Protein AF-0000000068724858 (afdb_homodimer)

InterPro domains:
  IPR000760 Inositol monophosphatase-like [PF00459] (61-264)
  IPR000760 Inositol monophosphatase-like [PR00377] (82-98)
  IPR000760 Inositol monophosphatase-like [PR00377] (131-154)
  IPR000760 Inositol monophosphatase-like [PR00377] (180-201)
  IPR000760 Inositol monophosphatase-like [PR00377] (211-235)
  IPR020550 Inositol monophosphatase, conserved site [PS00630] (214-228)
  IPR020552 Inositol monophosphatase, lithium-sensitive [PR00378] (105-115)
  IPR020552 Inositol monophosphatase, lithium-sensitive [PR00378] (133-151)
  IPR020552 Inositol monophosphatase, lithium-sensitive [PR00378] (156-166)
  IPR020552 Inositol monophosphatase, lithium-sensitive [PR00378] (239-261)
  IPR020583 Inositol monophosphatase, metal-binding site [PS00629] (82-95)
  IPR033942 Inositol monophosphatase [cd01639] (62-249)

Nearest PDB structures (foldseek):
  2czh-assembly1_B  TM=8.921E-01  e=6.573E-41  Homo sapiens
  2ddk-assembly1_A  TM=8.696E-01  e=1.978E-40  Homo sapiens
  2ddk-assembly1_B  TM=8.593E-01  e=4.660E-40  Homo sapiens
  4as5-assembly2_D  TM=8.951E-01  e=4.293E-33  Mus musculus
  1imf-assembly1_A-2  TM=8.711E-01  e=2.475E-33  Homo sapiens

Organism: Papio anubis (NCBI:txid9555)

Radius of gyration: 23.64 Å; Cα contacts (8 Å, |Δi|>4): 1287; chains: 2; bounding box: 53×71×55 Å

Sequence (544 aa):
MHRTDVCPVPAQGPTLSEPGTVQTCAEHCPECFRSGLFFDPENAFGRCKQWPAPQGRACRRFIAEEAAASGAKCVLTHNPTWIIDPIDGTCNFVHRFPTVAVSIGFAVRQELEFGVIYHCTEERLYTGRRGGGAFCNGQRLRVSGETDLSKALVLTEIGPKRDPATLKLFLSNMERLLHAKAHGVRVIGSSTLALCHLASGAADAYYQFGLHCWDLAAATVIIREAGGIVIDTSGGPLDLMACRVVAASTREMAMLIAQALQTINYGRDDEKMHRTDVCPVPAQGPTLSEPGTVQTCAEHCPECFRSGLFFDPENAFGRCKQWPAPQGRACRRFIAEEAAASGAKCVLTHNPTWIIDPIDGTCNFVHRFPTVAVSIGFAVRQELEFGVIYHCTEERLYTGRRGGGAFCNGQRLRVSGETDLSKALVLTEIGPKRDPATLKLFLSNMERLLHAKAHGVRVIGSSTLALCHLASGAADAYYQFGLHCWDLAAATVIIREAGGIVIDTSGGPLDLMACRVVAASTREMAMLIAQALQTINYGRDDEK

Structure (mmCIF, N/CA/C/O backbone):
data_AF-0000000068724858-model_v1
#
loop_
_entity.id
_entity.type
_entity.pdbx_description
1 polymer Inositol-1-monophosphatase
#
loop_
_atom_site.group_PDB
_atom_site.id
_atom_site.type_symbol
_atom_site.label_atom_id
_atom_site.label_alt_id
_atom_site.label_comp_id
_atom_site.label_asym_id
_atom_site.label_entity_id
_atom_site.label_seq_id
_atom_site.pdbx_PDB_ins_code
_atom_site.Cartn_x
_atom_site.Cartn_y
_atom_site.Cartn_z
_atom_site.occupancy
_atom_site.B_iso_or_equiv
_atom_site.auth_seq_id
_atom_site.auth_comp_id
_atom_site.auth_asym_id
_atom_site.auth_atom_id
_atom_site.pdbx_PDB_model_num
ATOM 1 N N . MET A 1 1 ? 17.344 -4.633 28.453 1 17.33 1 MET A N 1
ATOM 2 C CA . MET A 1 1 ? 16.406 -4.859 27.344 1 17.33 1 MET A CA 1
ATOM 3 C C . MET A 1 1 ? 17.078 -4.539 26 1 17.33 1 MET A C 1
ATOM 5 O O . MET A 1 1 ? 17.266 -3.369 25.672 1 17.33 1 MET A O 1
ATOM 9 N N . HIS A 1 2 ? 18.016 -5.309 25.469 1 18.31 2 HIS A N 1
ATOM 10 C CA . HIS A 1 2 ? 19.266 -5.191 24.734 1 18.31 2 HIS A CA 1
ATOM 11 C C . HIS A 1 2 ? 19 -4.977 23.25 1 18.31 2 HIS A C 1
ATOM 13 O O . HIS A 1 2 ? 18 -5.461 22.703 1 18.31 2 HIS A O 1
ATOM 19 N N . ARG A 1 3 ? 19.484 -3.908 22.672 1 22.08 3 ARG A N 1
ATOM 20 C CA . ARG A 1 3 ? 19.562 -3.457 21.297 1 22.08 3 ARG A CA 1
ATOM 21 C C . ARG A 1 3 ? 19.938 -4.605 20.359 1 22.08 3 ARG A C 1
ATOM 23 O O . ARG A 1 3 ? 21.047 -5.133 20.422 1 22.08 3 ARG A O 1
ATOM 30 N N . THR A 1 4 ? 19.141 -5.574 20.141 1 23.06 4 THR A N 1
ATOM 31 C CA . THR A 1 4 ? 19.438 -6.707 19.281 1 23.06 4 THR A CA 1
ATOM 32 C C . THR A 1 4 ? 20.031 -6.23 17.953 1 23.06 4 THR A C 1
ATOM 34 O O . THR A 1 4 ? 19.531 -5.289 17.344 1 23.06 4 THR A O 1
ATOM 37 N N . ASP A 1 5 ? 21.297 -6.254 17.75 1 23.09 5 ASP A N 1
ATOM 38 C CA . ASP A 1 5 ? 22.266 -5.98 16.703 1 23.09 5 ASP A CA 1
ATOM 39 C C . ASP A 1 5 ? 21.75 -6.438 15.344 1 23.09 5 ASP A C 1
ATOM 41 O O . ASP A 1 5 ? 21.438 -7.617 15.156 1 23.09 5 ASP A O 1
ATOM 45 N N . VAL A 1 6 ? 20.984 -5.613 14.711 1 25.47 6 VAL A N 1
ATOM 46 C CA . VAL A 1 6 ? 20.609 -5.711 13.305 1 25.47 6 VAL A CA 1
ATOM 47 C C . VAL A 1 6 ? 21.828 -6.113 12.477 1 25.47 6 VAL A C 1
ATOM 49 O O . VAL A 1 6 ? 22.906 -5.52 12.609 1 25.47 6 VAL A O 1
ATOM 52 N N . CYS A 1 7 ? 22.047 -7.375 12.234 1 26.09 7 CYS A N 1
ATOM 53 C CA . CYS A 1 7 ? 23.109 -7.934 11.422 1 26.09 7 CYS A CA 1
ATOM 54 C C . CYS A 1 7 ? 23.375 -7.062 10.203 1 26.09 7 CYS A C 1
ATOM 56 O O . CYS A 1 7 ? 22.438 -6.551 9.578 1 26.09 7 CYS A O 1
ATOM 58 N N . PRO A 1 8 ? 24.516 -6.461 10.016 1 26.11 8 PRO A N 1
ATOM 59 C CA . PRO A 1 8 ? 24.906 -5.668 8.852 1 26.11 8 PRO A CA 1
ATOM 60 C C . PRO A 1 8 ? 24.609 -6.379 7.531 1 26.11 8 PRO A C 1
ATOM 62 O O . PRO A 1 8 ? 24.969 -7.547 7.363 1 26.11 8 PRO A O 1
ATOM 65 N N . VAL A 1 9 ? 23.578 -6.102 6.965 1 28.05 9 VAL A N 1
ATOM 66 C CA . VAL A 1 9 ? 23.359 -6.574 5.602 1 28.05 9 VAL A CA 1
ATOM 67 C C . VAL A 1 9 ? 24.578 -6.227 4.742 1 28.05 9 VAL A C 1
ATOM 69 O O . VAL A 1 9 ? 25.016 -5.074 4.715 1 28.05 9 VAL A O 1
ATOM 72 N N . PRO A 1 10 ? 25.516 -7.117 4.543 1 28.64 10 PRO A N 1
ATOM 73 C CA . PRO A 1 10 ? 26.609 -6.688 3.666 1 28.64 10 PRO A CA 1
ATOM 74 C C . PRO A 1 10 ? 26.109 -5.926 2.439 1 28.64 10 PRO A C 1
ATOM 76 O O . PRO A 1 10 ? 24.969 -6.109 2.016 1 28.64 10 PRO A O 1
ATOM 79 N N . ALA A 1 11 ? 26.875 -4.766 2.082 1 28.75 11 ALA A N 1
ATOM 80 C CA . ALA A 1 11 ? 26.625 -3.869 0.954 1 28.75 11 ALA A CA 1
ATOM 81 C C . ALA A 1 11 ? 26.281 -4.66 -0.305 1 28.75 11 ALA A C 1
ATOM 83 O O . ALA A 1 11 ? 25.812 -4.09 -1.291 1 28.75 11 ALA A O 1
ATOM 84 N N . GLN A 1 12 ? 27.188 -5.734 -0.741 1 26.89 12 GLN A N 1
ATOM 85 C CA . GLN A 1 12 ? 26.938 -6.586 -1.901 1 26.89 12 GLN A CA 1
ATOM 86 C C . GLN A 1 12 ? 25.891 -7.645 -1.594 1 26.89 12 GLN A C 1
ATOM 88 O O . GLN A 1 12 ? 25.938 -8.289 -0.543 1 26.89 12 GLN A O 1
ATOM 93 N N . GLY A 1 13 ? 24.719 -7.5 -2 1 29.94 13 GLY A N 1
ATOM 94 C CA . GLY A 1 13 ? 23.625 -8.438 -1.824 1 29.94 13 GLY A CA 1
ATOM 95 C C . GLY A 1 13 ? 24.078 -9.891 -1.906 1 29.94 13 GLY A C 1
ATOM 96 O O . GLY A 1 13 ? 24.906 -10.242 -2.744 1 29.94 13 GLY A O 1
ATOM 97 N N . PRO A 1 14 ? 24.281 -10.555 -0.819 1 28.78 14 PRO A N 1
ATOM 98 C CA . PRO A 1 14 ? 24.781 -11.93 -0.88 1 28.78 14 PRO A CA 1
ATOM 99 C C . PRO A 1 14 ? 24.141 -12.742 -2.004 1 28.78 14 PRO A C 1
ATOM 101 O O . PRO A 1 14 ? 22.938 -12.586 -2.275 1 28.78 14 PRO A O 1
ATOM 104 N N . THR A 1 15 ? 24.875 -12.883 -3.051 1 26.77 15 THR A N 1
ATOM 105 C CA . THR A 1 15 ? 24.547 -13.789 -4.145 1 26.77 15 THR A CA 1
ATOM 106 C C . THR A 1 15 ? 24.234 -15.188 -3.613 1 26.77 15 THR A C 1
ATOM 108 O O . THR A 1 15 ? 25.031 -15.773 -2.875 1 26.77 15 THR A O 1
ATOM 111 N N . LEU A 1 16 ? 23 -15.539 -3.43 1 30.53 16 LEU A N 1
ATOM 112 C CA . LEU A 1 16 ? 22.406 -16.781 -2.959 1 30.53 16 LEU A CA 1
ATOM 113 C C . LEU A 1 16 ? 22.922 -17.969 -3.773 1 30.53 16 LEU A C 1
ATOM 115 O O . LEU A 1 16 ? 22.375 -19.062 -3.691 1 30.53 16 LEU A O 1
ATOM 119 N N . SER A 1 17 ? 23.859 -17.844 -4.699 1 27.36 17 SER A N 1
ATOM 120 C CA . SER A 1 17 ? 24.219 -18.984 -5.539 1 27.36 17 SER A CA 1
ATOM 121 C C . SER A 1 17 ? 24.859 -20.094 -4.715 1 27.36 17 SER A C 1
ATOM 123 O O . SER A 1 17 ? 25.125 -21.188 -5.234 1 27.36 17 SER A O 1
ATOM 125 N N . GLU A 1 18 ? 25.75 -19.781 -3.768 1 28.47 18 GLU A N 1
ATOM 126 C CA . GLU A 1 18 ? 26.469 -20.922 -3.244 1 28.47 18 GLU A CA 1
ATOM 127 C C . GLU A 1 18 ? 25.578 -21.797 -2.379 1 28.47 18 GLU A C 1
ATOM 129 O O . GLU A 1 18 ? 24.672 -21.297 -1.706 1 28.47 18 GLU A O 1
ATOM 134 N N . PRO A 1 19 ? 25.594 -23.234 -2.438 1 33.16 19 PRO A N 1
ATOM 135 C CA . PRO A 1 19 ? 24.906 -24.141 -1.531 1 33.16 19 PRO A CA 1
ATOM 136 C C . PRO A 1 19 ? 24.641 -23.531 -0.158 1 33.16 19 PRO A C 1
ATOM 138 O O . PRO A 1 19 ? 23.75 -23.984 0.568 1 33.16 19 PRO A O 1
ATOM 141 N N . GLY A 1 20 ? 25.484 -22.641 0.283 1 30.28 20 GLY A N 1
ATOM 142 C CA . GLY A 1 20 ? 25.578 -21.953 1.562 1 30.28 20 GLY A CA 1
ATOM 143 C C . GLY A 1 20 ? 24.578 -20.812 1.697 1 30.28 20 GLY A C 1
ATOM 144 O O . GLY A 1 20 ? 24.531 -20.141 2.727 1 30.28 20 GLY A O 1
ATOM 145 N N . THR A 1 21 ? 24.062 -20.406 0.639 1 31.81 21 THR A N 1
ATOM 146 C CA . THR A 1 21 ? 23.281 -19.188 0.776 1 31.81 21 THR A CA 1
ATOM 147 C C . THR A 1 21 ? 22.016 -19.453 1.597 1 31.81 21 THR A C 1
ATOM 149 O O . THR A 1 21 ? 21.641 -18.641 2.439 1 31.81 21 THR A O 1
ATOM 152 N N . VAL A 1 22 ? 21.25 -20.516 1.378 1 34.41 22 VAL A N 1
ATOM 153 C CA . VAL A 1 22 ? 20.266 -20.906 2.393 1 34.41 22 VAL A CA 1
ATOM 154 C C . VAL A 1 22 ? 20.969 -21.125 3.73 1 34.41 22 VAL A C 1
ATOM 156 O O . VAL A 1 22 ? 20.453 -20.766 4.781 1 34.41 22 VAL A O 1
ATOM 159 N N . GLN A 1 23 ? 22.188 -21.625 3.766 1 33.81 23 GLN A N 1
ATOM 160 C CA . GLN A 1 23 ? 23.094 -21.641 4.914 1 33.81 23 GLN A CA 1
ATOM 161 C C . GLN A 1 23 ? 23.531 -20.234 5.285 1 33.81 23 GLN A C 1
ATOM 163 O O . GLN A 1 23 ? 23.609 -19.891 6.469 1 33.81 23 GLN A O 1
ATOM 168 N N . THR A 1 24 ? 23.844 -19.344 4.344 1 34.91 24 THR A N 1
ATOM 169 C CA . THR A 1 24 ? 24.219 -17.953 4.625 1 34.91 24 THR A CA 1
ATOM 170 C C . THR A 1 24 ? 23 -17.125 5.016 1 34.91 24 THR A C 1
ATOM 172 O O . THR A 1 24 ? 23.094 -16.219 5.844 1 34.91 24 THR A O 1
ATOM 175 N N . CYS A 1 25 ? 21.828 -17.156 4.383 1 34.88 25 CYS A N 1
ATOM 176 C CA . CYS A 1 25 ? 20.672 -16.531 5.016 1 34.88 25 CYS A CA 1
ATOM 177 C C . CYS A 1 25 ? 20.453 -17.094 6.414 1 34.88 25 CYS A C 1
ATOM 179 O O . CYS A 1 25 ? 20.141 -16.359 7.344 1 34.88 25 CYS A O 1
ATOM 181 N N . ALA A 1 26 ? 20.578 -18.344 6.707 1 37.78 26 ALA A N 1
ATOM 182 C CA . ALA A 1 26 ? 20.656 -18.969 8.031 1 37.78 26 ALA A CA 1
ATOM 183 C C . ALA A 1 26 ? 21.844 -18.438 8.812 1 37.78 26 ALA A C 1
ATOM 185 O O . ALA A 1 26 ? 21.766 -18.234 10.031 1 37.78 26 ALA A O 1
ATOM 186 N N . GLU A 1 27 ? 22.953 -18.219 8.273 1 36.88 27 GLU A N 1
ATOM 187 C CA . GLU A 1 27 ? 24.125 -17.625 8.922 1 36.88 27 GLU A CA 1
ATOM 188 C C . GLU A 1 27 ? 24 -16.109 9.023 1 36.88 27 GLU A C 1
ATOM 190 O O . GLU A 1 27 ? 24.453 -15.508 10 1 36.88 27 GLU A O 1
ATOM 195 N N . HIS A 1 28 ? 23.594 -15.352 8.07 1 35.19 28 HIS A N 1
ATOM 196 C CA . HIS A 1 28 ? 23.578 -13.891 8.164 1 35.19 28 HIS A CA 1
ATOM 197 C C . HIS A 1 28 ? 22.328 -13.406 8.891 1 35.19 28 HIS A C 1
ATOM 199 O O . HIS A 1 28 ? 22.328 -12.305 9.445 1 35.19 28 HIS A O 1
ATOM 205 N N . CYS A 1 29 ? 21.156 -13.953 8.656 1 30.66 29 CYS A N 1
ATOM 206 C CA . CYS A 1 29 ? 20.094 -13.578 9.578 1 30.66 29 CYS A CA 1
ATOM 207 C C . CYS A 1 29 ? 19.781 -14.711 10.539 1 30.66 29 CYS A C 1
ATOM 209 O O . CYS A 1 29 ? 18.719 -15.344 10.445 1 30.66 29 CYS A O 1
ATOM 211 N N . PRO A 1 30 ? 20.781 -15.164 11.18 1 35.19 30 PRO A N 1
ATOM 212 C CA . PRO A 1 30 ? 20.578 -16.25 12.148 1 35.19 30 PRO A CA 1
ATOM 213 C C . PRO A 1 30 ? 19.406 -16 13.086 1 35.19 30 PRO A C 1
ATOM 215 O O . PRO A 1 30 ? 18.703 -16.938 13.469 1 35.19 30 PRO A O 1
ATOM 218 N N . GLU A 1 31 ? 19.344 -14.789 13.484 1 35.25 31 GLU A N 1
ATOM 219 C CA . GLU A 1 31 ? 18.312 -14.438 14.453 1 35.25 31 GLU A CA 1
ATOM 220 C C . GLU A 1 31 ? 16.922 -14.539 13.836 1 35.25 31 GLU A C 1
ATOM 222 O O . GLU A 1 31 ? 15.938 -14.797 14.539 1 35.25 31 GLU A O 1
ATOM 227 N N . CYS A 1 32 ? 16.766 -14.102 12.602 1 32.38 32 CYS A N 1
ATOM 228 C CA . CYS A 1 32 ? 15.445 -14.312 12.008 1 32.38 32 CYS A CA 1
ATOM 229 C C . CYS A 1 32 ? 15.125 -15.797 11.914 1 32.38 32 CYS A C 1
ATOM 231 O O . CYS A 1 32 ? 13.977 -16.203 12.117 1 32.38 32 CYS A O 1
ATOM 233 N N . PHE A 1 33 ? 16.094 -16.609 11.492 1 33.5 33 PHE A N 1
ATOM 234 C CA . PHE A 1 33 ? 15.953 -18.062 11.484 1 33.5 33 PHE A CA 1
ATOM 235 C C . PHE A 1 33 ? 16.016 -18.625 12.898 1 33.5 33 PHE A C 1
ATOM 237 O O . PHE A 1 33 ? 15.383 -19.641 13.203 1 33.5 33 PHE A O 1
ATOM 244 N N . ARG A 1 34 ? 16.859 -18.203 13.742 1 30.28 34 ARG A N 1
ATOM 245 C CA . ARG A 1 34 ? 16.938 -18.672 15.125 1 30.28 34 ARG A CA 1
ATOM 246 C C . ARG A 1 34 ? 15.695 -18.281 15.906 1 30.28 34 ARG A C 1
ATOM 248 O O . ARG A 1 34 ? 15.383 -18.875 16.938 1 30.28 34 ARG A O 1
ATOM 255 N N . SER A 1 35 ? 15.312 -17 15.641 1 31.72 35 SER A N 1
ATOM 256 C CA . SER A 1 35 ? 14.234 -16.609 16.547 1 31.72 35 SER A CA 1
ATOM 257 C C . SER A 1 35 ? 12.953 -17.375 16.234 1 31.72 35 SER A C 1
ATOM 259 O O . SER A 1 35 ? 11.883 -17.047 16.75 1 31.72 35 SER A O 1
ATOM 261 N N . GLY A 1 36 ? 13.039 -18.734 15.812 1 30.39 36 GLY A N 1
ATOM 262 C CA . GLY A 1 36 ? 11.945 -19.656 15.555 1 30.39 36 GLY A CA 1
ATOM 263 C C . GLY A 1 36 ? 11.094 -19.266 14.367 1 30.39 36 GLY A C 1
ATOM 264 O O . GLY A 1 36 ? 10.086 -19.906 14.07 1 30.39 36 GLY A O 1
ATOM 265 N N . LEU A 1 37 ? 11.266 -18.125 13.969 1 30.83 37 LEU A N 1
ATOM 266 C CA . LEU A 1 37 ? 10.352 -17.641 12.938 1 30.83 37 LEU A CA 1
ATOM 267 C C . LEU A 1 37 ? 10.734 -18.203 11.57 1 30.83 37 LEU A C 1
ATOM 269 O O . LEU A 1 37 ? 9.875 -18.375 10.703 1 30.83 37 LEU A O 1
ATOM 273 N N . PHE A 1 38 ? 12.023 -17.969 11.047 1 31.42 38 PHE A N 1
ATOM 274 C CA . PHE A 1 38 ? 12.328 -18.531 9.742 1 31.42 38 PHE A CA 1
ATOM 275 C C . PHE A 1 38 ? 12.492 -20.047 9.82 1 31.42 38 PHE A C 1
ATOM 277 O O . PHE A 1 38 ? 13.102 -20.562 10.766 1 31.42 38 PHE A O 1
ATOM 284 N N . PHE A 1 39 ? 11.609 -20.844 9.148 1 29.52 39 PHE A N 1
ATOM 285 C CA . PHE A 1 39 ? 11.57 -22.297 8.977 1 29.52 39 PHE A CA 1
ATOM 286 C C . PHE A 1 39 ? 12.945 -22.828 8.602 1 29.52 39 PHE A C 1
ATOM 288 O O . PHE A 1 39 ? 13.594 -22.312 7.691 1 29.52 39 PHE A O 1
ATOM 295 N N . ASP A 1 40 ? 13.766 -23.078 9.406 1 29.2 40 ASP A N 1
ATOM 296 C CA . ASP A 1 40 ? 14.719 -24.109 8.984 1 29.2 40 ASP A CA 1
ATOM 297 C C . ASP A 1 40 ? 14.109 -25.031 7.93 1 29.2 40 ASP A C 1
ATOM 299 O O . ASP A 1 40 ? 13.086 -25.656 8.172 1 29.2 40 ASP A O 1
ATOM 303 N N . PRO A 1 41 ? 14.305 -24.797 6.637 1 29.81 41 PRO A N 1
ATOM 304 C CA . PRO A 1 41 ? 13.727 -25.828 5.785 1 29.81 41 PRO A CA 1
ATOM 305 C C . PRO A 1 41 ? 13.766 -27.219 6.43 1 29.81 41 PRO A C 1
ATOM 307 O O . PRO A 1 41 ? 12.883 -28.047 6.18 1 29.81 41 PRO A O 1
ATOM 310 N N . GLU A 1 42 ? 14.766 -27.5 7.152 1 28.64 42 GLU A N 1
ATOM 311 C CA . GLU A 1 42 ? 14.711 -28.766 7.871 1 28.64 42 GLU A CA 1
ATOM 312 C C . GLU A 1 42 ? 13.68 -28.719 8.992 1 28.64 42 GLU A C 1
ATOM 314 O O . GLU A 1 42 ? 12.953 -29.688 9.219 1 28.64 42 GLU A O 1
ATOM 319 N N . ASN A 1 43 ? 13.773 -27.594 9.812 1 30.7 43 ASN A N 1
ATOM 320 C CA . ASN A 1 43 ? 12.789 -27.594 10.891 1 30.7 43 ASN A CA 1
ATOM 321 C C . ASN A 1 43 ? 11.539 -26.812 10.508 1 30.7 43 ASN A C 1
ATOM 323 O O . ASN A 1 43 ? 10.578 -26.75 11.281 1 30.7 43 ASN A O 1
ATOM 327 N N . ALA A 1 44 ? 11.562 -25.672 9.844 1 31.14 44 ALA A N 1
ATOM 328 C CA . ALA A 1 44 ? 10.266 -25.25 9.312 1 31.14 44 ALA A CA 1
ATOM 329 C C . ALA A 1 44 ? 9.438 -26.469 8.883 1 31.14 44 ALA A C 1
ATOM 331 O O . ALA A 1 44 ? 8.219 -26.5 9.094 1 31.14 44 ALA A O 1
ATOM 332 N N . PHE A 1 45 ? 10.117 -27.328 8.266 1 29.84 45 PHE A N 1
ATOM 333 C CA . PHE A 1 45 ? 9.586 -28.688 8.141 1 29.84 45 PHE A CA 1
ATOM 334 C C . PHE A 1 45 ? 9.484 -29.359 9.508 1 29.84 45 PHE A C 1
ATOM 336 O O . PHE A 1 45 ? 8.789 -30.359 9.664 1 29.84 45 PHE A O 1
ATOM 343 N N . GLY A 1 46 ? 10.273 -28.859 10.398 1 29.17 46 GLY A N 1
ATOM 344 C CA . GLY A 1 46 ? 10.094 -29.562 11.664 1 29.17 46 GLY A CA 1
ATOM 345 C C . GLY A 1 46 ? 8.75 -29.281 12.312 1 29.17 46 GLY A C 1
ATOM 346 O O . GLY A 1 46 ? 8.164 -30.156 12.945 1 29.17 46 GLY A O 1
ATOM 347 N N . ARG A 1 47 ? 8.523 -27.875 12.516 1 29.38 47 ARG A N 1
ATOM 348 C CA . ARG A 1 47 ? 7.168 -27.891 13.07 1 29.38 47 ARG A CA 1
ATOM 349 C C . ARG A 1 47 ? 6.156 -28.359 12.023 1 29.38 47 ARG A C 1
ATOM 351 O O . ARG A 1 47 ? 4.965 -28.469 12.32 1 29.38 47 ARG A O 1
ATOM 358 N N . CYS A 1 48 ? 6.438 -28.078 10.773 1 28.12 48 CYS A N 1
ATOM 359 C CA . CYS A 1 48 ? 5.688 -28.953 9.883 1 28.12 48 CYS A CA 1
ATOM 360 C C . CYS A 1 48 ? 6.031 -30.406 10.148 1 28.12 48 CYS A C 1
ATOM 362 O O . CYS A 1 48 ? 6.883 -30.984 9.461 1 28.12 48 CYS A O 1
ATOM 364 N N . LYS A 1 49 ? 6.496 -30.766 11.266 1 30.83 49 LYS A N 1
ATOM 365 C CA . LYS A 1 49 ? 6.672 -32.156 11.664 1 30.83 49 LYS A CA 1
ATOM 366 C C . LYS A 1 49 ? 5.68 -33.062 10.945 1 30.83 49 LYS A C 1
ATOM 368 O O . LYS A 1 49 ? 5.918 -34.25 10.812 1 30.83 49 LYS A O 1
ATOM 373 N N . GLN A 1 50 ? 4.492 -32.625 11 1 29.11 50 GLN A N 1
ATOM 374 C CA . GLN A 1 50 ? 3.621 -33.625 10.391 1 29.11 50 GLN A CA 1
ATOM 375 C C . GLN A 1 50 ? 3.889 -33.75 8.891 1 29.11 50 GLN A C 1
ATOM 377 O O . GLN A 1 50 ? 3.227 -34.531 8.203 1 29.11 50 GLN A O 1
ATOM 382 N N . TRP A 1 51 ? 4.484 -32.625 8.383 1 29.17 51 TRP A N 1
ATOM 383 C CA . TRP A 1 51 ? 4.668 -32.938 6.969 1 29.17 51 TRP A CA 1
ATOM 384 C C . TRP A 1 51 ? 5.938 -33.75 6.754 1 29.17 51 TRP A C 1
ATOM 386 O O . TRP A 1 51 ? 6.945 -33.562 7.434 1 29.17 51 TRP A O 1
ATOM 396 N N . PRO A 1 52 ? 5.91 -34.875 6.223 1 29.45 52 PRO A N 1
ATOM 397 C CA . PRO A 1 52 ? 7.008 -35.844 6.012 1 29.45 52 PRO A CA 1
ATOM 398 C C . PRO A 1 52 ? 8.258 -35.156 5.445 1 29.45 52 PRO A C 1
ATOM 400 O O . PRO A 1 52 ? 8.156 -34.281 4.578 1 29.45 52 PRO A O 1
ATOM 403 N N . ALA A 1 53 ? 9.203 -34.781 6.199 1 31.47 53 ALA A N 1
ATOM 404 C CA . ALA A 1 53 ? 10.547 -34.5 5.707 1 31.47 53 ALA A CA 1
ATOM 405 C C . ALA A 1 53 ? 10.789 -35.188 4.363 1 31.47 53 ALA A C 1
ATOM 407 O O . ALA A 1 53 ? 10.383 -36.344 4.156 1 31.47 53 ALA A O 1
ATOM 408 N N . PRO A 1 54 ? 10.945 -34.375 3.186 1 32.88 54 PRO A N 1
ATOM 409 C CA . PRO A 1 54 ? 11.266 -35.188 1.998 1 32.88 54 PRO A CA 1
ATOM 410 C C . PRO A 1 54 ? 12.32 -36.25 2.277 1 32.88 54 PRO A C 1
ATOM 412 O O . PRO A 1 54 ? 13.453 -35.938 2.637 1 32.88 54 PRO A O 1
ATOM 415 N N . GLN A 1 55 ? 12.086 -37.188 2.959 1 29.84 55 GLN A N 1
ATOM 416 C CA . GLN A 1 55 ? 13.094 -38.219 3.055 1 29.84 55 GLN A CA 1
ATOM 417 C C . GLN A 1 55 ? 13.797 -38.438 1.718 1 29.84 55 GLN A C 1
ATOM 419 O O . GLN A 1 55 ? 14.953 -38.875 1.679 1 29.84 55 GLN A O 1
ATOM 424 N N . GLY A 1 56 ? 13.055 -38.844 0.555 1 29.98 56 GLY A N 1
ATOM 425 C CA . GLY A 1 56 ? 13.641 -39.5 -0.608 1 29.98 56 GLY A CA 1
ATOM 426 C C . GLY A 1 56 ? 14.297 -38.5 -1.566 1 29.98 56 GLY A C 1
ATOM 427 O O . GLY A 1 56 ? 14.078 -37.312 -1.466 1 29.98 56 GLY A O 1
ATOM 428 N N . ARG A 1 57 ? 15.352 -38.875 -2.475 1 31.98 57 ARG A N 1
ATOM 429 C CA . ARG A 1 57 ? 16.078 -38.281 -3.58 1 31.98 57 ARG A CA 1
ATOM 430 C C . ARG A 1 57 ? 15.188 -37.344 -4.395 1 31.98 57 ARG A C 1
ATOM 432 O O . ARG A 1 57 ? 15.672 -36.594 -5.227 1 31.98 57 ARG A O 1
ATOM 439 N N . ALA A 1 58 ? 13.914 -37.531 -4.43 1 33.66 58 ALA A N 1
ATOM 440 C CA . ALA A 1 58 ? 12.992 -36.938 -5.387 1 33.66 58 ALA A CA 1
ATOM 441 C C . ALA A 1 58 ? 12.633 -35.5 -4.988 1 33.66 58 ALA A C 1
ATOM 443 O O . ALA A 1 58 ? 12.07 -34.75 -5.781 1 33.66 58 ALA A O 1
ATOM 444 N N . CYS A 1 59 ? 12.625 -35.219 -3.779 1 37.25 59 CYS A N 1
ATOM 445 C CA . CYS A 1 59 ? 12.086 -33.906 -3.361 1 37.25 59 CYS A CA 1
ATOM 446 C C . CYS A 1 59 ? 13.016 -32.781 -3.779 1 37.25 59 CYS A C 1
ATOM 448 O O . CYS A 1 59 ? 12.914 -31.672 -3.254 1 37.25 59 CYS A O 1
ATOM 450 N N . ARG A 1 60 ? 13.984 -33.062 -4.617 1 43.03 60 ARG A N 1
ATOM 451 C CA . ARG A 1 60 ? 15.188 -32.25 -4.727 1 43.03 60 ARG A CA 1
ATOM 452 C C . ARG A 1 60 ? 14.977 -31.094 -5.672 1 43.03 60 ARG A C 1
ATOM 454 O O . ARG A 1 60 ? 15.914 -30.359 -5.984 1 43.03 60 ARG A O 1
ATOM 461 N N . ARG A 1 61 ? 13.695 -30.984 -6.184 1 47.47 61 ARG A N 1
ATOM 462 C CA . ARG A 1 61 ? 13.844 -29.891 -7.125 1 47.47 61 ARG A CA 1
ATOM 463 C C . ARG A 1 61 ? 13.305 -28.578 -6.531 1 47.47 61 ARG A C 1
ATOM 465 O O . ARG A 1 61 ? 12.344 -28.594 -5.762 1 47.47 61 ARG A O 1
ATOM 472 N N . PHE A 1 62 ? 14.172 -27.625 -6.508 1 55.06 62 PHE A N 1
ATOM 473 C CA . PHE A 1 62 ? 13.852 -26.328 -5.938 1 55.06 62 PHE A CA 1
ATOM 474 C C . PHE A 1 62 ? 13.883 -25.25 -7.012 1 55.06 62 PHE A C 1
ATOM 476 O O . PHE A 1 62 ? 14.703 -25.297 -7.926 1 55.06 62 PHE A O 1
ATOM 483 N N . ILE A 1 63 ? 12.727 -24.719 -7.203 1 57.78 63 ILE A N 1
ATOM 484 C CA . ILE A 1 63 ? 12.734 -23.438 -7.906 1 57.78 63 ILE A CA 1
ATOM 485 C C . ILE A 1 63 ? 12.742 -22.281 -6.898 1 57.78 63 ILE A C 1
ATOM 487 O O . ILE A 1 63 ? 11.898 -22.234 -5.996 1 57.78 63 ILE A O 1
ATOM 491 N N . ALA A 1 64 ? 13.773 -21.578 -6.898 1 53.25 64 ALA A N 1
ATOM 492 C CA . ALA A 1 64 ? 13.898 -20.453 -5.984 1 53.25 64 ALA A CA 1
ATOM 493 C C . ALA A 1 64 ? 14.445 -19.219 -6.707 1 53.25 64 ALA A C 1
ATOM 495 O O . ALA A 1 64 ? 15.148 -19.344 -7.707 1 53.25 64 ALA A O 1
ATOM 496 N N . GLU A 1 65 ? 13.867 -18 -6.328 1 56.03 65 GLU A N 1
ATOM 497 C CA . GLU A 1 65 ? 14.328 -16.719 -6.875 1 56.03 65 GLU A CA 1
ATOM 498 C C . GLU A 1 65 ? 15.852 -16.703 -7.02 1 56.03 65 GLU A C 1
ATOM 500 O O . GLU A 1 65 ? 16.375 -16.391 -8.086 1 56.03 65 GLU A O 1
ATOM 505 N N . GLU A 1 66 ? 16.469 -17.109 -6.055 1 44.94 66 GLU A N 1
ATOM 506 C CA . GLU A 1 66 ? 17.922 -17.031 -6.047 1 44.94 66 GLU A CA 1
ATOM 507 C C . GLU A 1 66 ? 18.531 -18 -7.043 1 44.94 66 GLU A C 1
ATOM 509 O O . GLU A 1 66 ? 19.562 -17.703 -7.66 1 44.94 66 GLU A O 1
ATOM 514 N N . ALA A 1 67 ? 17.844 -19.188 -7.125 1 45.38 67 ALA A N 1
ATOM 515 C CA . ALA A 1 67 ? 18.328 -20.156 -8.109 1 45.38 67 ALA A CA 1
ATOM 516 C C . ALA A 1 67 ? 18.141 -19.641 -9.531 1 45.38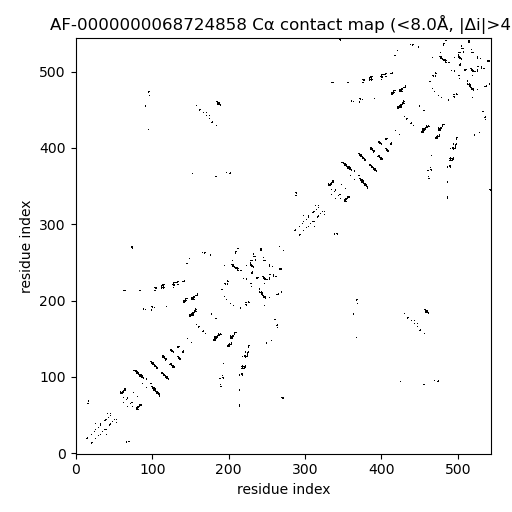 67 ALA A C 1
ATOM 518 O O . ALA A 1 67 ?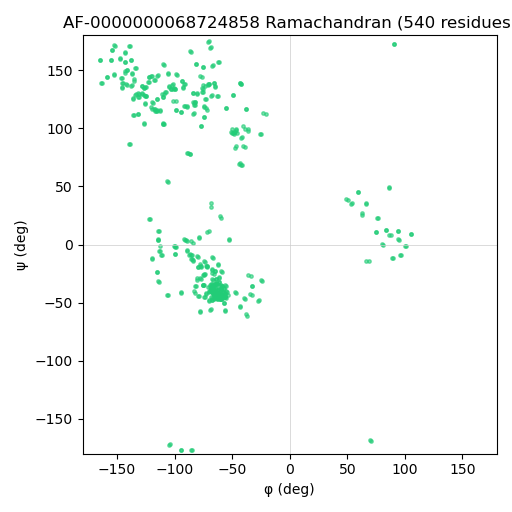 19.016 -19.797 -10.375 1 45.38 67 ALA A O 1
ATOM 519 N N . ALA A 1 68 ? 17.109 -19 -9.703 1 57.88 68 ALA A N 1
ATOM 520 C CA . ALA A 1 68 ? 16.828 -18.438 -11.016 1 57.88 68 ALA A CA 1
ATOM 521 C C . ALA A 1 68 ? 17.812 -17.344 -11.375 1 57.88 68 ALA A C 1
ATOM 523 O O . ALA A 1 68 ? 18.266 -17.234 -12.523 1 57.88 68 ALA A O 1
ATOM 524 N N . ALA A 1 69 ? 18.188 -16.594 -10.383 1 58.16 69 ALA A N 1
ATOM 525 C CA . ALA A 1 69 ? 19.156 -15.508 -10.602 1 58.16 69 ALA A CA 1
ATOM 526 C C . ALA A 1 69 ? 20.516 -16.062 -10.992 1 58.16 69 ALA A C 1
ATOM 528 O O . ALA A 1 69 ? 21.281 -15.406 -11.711 1 58.16 69 ALA A O 1
ATOM 529 N N . SER A 1 70 ? 20.781 -17.344 -10.555 1 53.72 70 SER A N 1
ATOM 530 C CA . SER A 1 70 ? 22.062 -17.969 -10.875 1 53.72 70 SER A CA 1
ATOM 531 C C . SER A 1 70 ? 22 -18.75 -12.188 1 53.72 70 SER A C 1
ATOM 533 O O . SER A 1 70 ? 22.953 -19.438 -12.562 1 53.72 70 SER A O 1
ATOM 535 N N . GLY A 1 71 ? 20.797 -18.641 -12.852 1 58.66 71 GLY A N 1
ATOM 536 C CA . GLY A 1 71 ? 20.703 -19.203 -14.188 1 58.66 71 GLY A CA 1
ATOM 537 C C . GLY A 1 71 ? 20.016 -20.547 -14.219 1 58.66 71 GLY A C 1
ATOM 538 O O . GLY A 1 71 ? 19.922 -21.188 -15.266 1 58.66 71 GLY A O 1
ATOM 539 N N . ALA A 1 72 ? 19.656 -20.953 -13.023 1 58.62 72 ALA A N 1
ATOM 540 C CA . ALA A 1 72 ? 18.938 -22.234 -13.023 1 58.62 72 ALA A CA 1
ATOM 541 C C . ALA A 1 72 ? 17.594 -22.109 -13.75 1 58.62 72 ALA A C 1
ATOM 543 O O . ALA A 1 72 ? 16.922 -21.078 -13.648 1 58.62 72 ALA A O 1
ATOM 544 N N . LYS A 1 73 ? 17.453 -23.172 -14.516 1 63.47 73 LYS A N 1
ATOM 545 C CA . LYS A 1 73 ? 16.203 -23.172 -15.266 1 63.47 73 LYS A CA 1
ATOM 546 C C . LYS A 1 73 ? 15.008 -23.344 -14.328 1 63.47 73 LYS A C 1
ATOM 548 O O . LYS A 1 73 ? 15.047 -24.141 -13.398 1 63.47 73 LYS A O 1
ATOM 553 N N . CYS A 1 74 ? 14.141 -22.469 -14.492 1 73.69 74 CYS A N 1
ATOM 554 C CA . CYS A 1 74 ? 12.875 -22.547 -13.766 1 73.69 74 CYS A CA 1
ATOM 555 C C . CYS A 1 74 ? 11.852 -23.359 -14.547 1 73.69 74 CYS A C 1
ATOM 557 O O . CYS A 1 74 ? 11.062 -22.812 -15.312 1 73.69 74 CYS A O 1
ATOM 559 N N . VAL A 1 75 ? 12.008 -24.797 -14.477 1 75.19 75 VAL A N 1
ATOM 560 C CA . VAL A 1 75 ? 11.094 -25.656 -15.211 1 75.19 75 VAL A CA 1
ATOM 561 C C . VAL A 1 75 ? 10.273 -26.5 -14.242 1 75.19 75 VAL A C 1
ATOM 563 O O . VAL A 1 75 ? 10.82 -27.094 -13.305 1 75.19 75 VAL A O 1
ATOM 566 N N . LEU A 1 76 ? 9.094 -26.328 -14.461 1 79.06 76 LEU A N 1
ATOM 567 C CA . LEU A 1 76 ? 8.195 -27.172 -13.688 1 79.06 76 LEU A CA 1
ATOM 568 C C . LEU A 1 76 ? 8.031 -28.547 -14.352 1 79.06 76 LEU A C 1
ATOM 570 O O . LEU A 1 76 ? 7.52 -28.641 -15.469 1 79.06 76 LEU A O 1
ATOM 574 N N . THR A 1 77 ? 8.5 -29.547 -13.719 1 78.38 77 THR A N 1
ATOM 575 C CA . THR A 1 77 ? 8.383 -30.922 -14.219 1 78.38 77 THR A CA 1
ATOM 576 C C . THR A 1 77 ? 7.312 -31.688 -13.445 1 78.38 77 THR A C 1
ATOM 578 O O . THR A 1 77 ? 6.578 -31.094 -12.641 1 78.38 77 THR A O 1
ATOM 581 N N . HIS A 1 78 ? 7.242 -33.031 -13.727 1 83.06 78 HIS A N 1
ATOM 582 C CA . HIS A 1 78 ? 6.254 -33.875 -13.047 1 83.06 78 HIS A CA 1
ATOM 583 C C . HIS A 1 78 ? 6.723 -34.25 -11.648 1 83.06 78 HIS A C 1
ATOM 585 O O . HIS A 1 78 ? 5.938 -34.719 -10.836 1 83.06 78 HIS A O 1
ATOM 591 N N . ASN A 1 79 ? 7.906 -34 -11.32 1 78.5 79 ASN A N 1
ATOM 592 C CA . ASN A 1 79 ? 8.445 -34.312 -10.008 1 78.5 79 ASN A CA 1
ATOM 593 C C . ASN A 1 79 ? 7.992 -33.344 -8.938 1 78.5 79 ASN A C 1
ATOM 595 O O . ASN A 1 79 ? 7.73 -32.188 -9.234 1 78.5 79 ASN A O 1
ATOM 599 N N . PRO A 1 80 ? 7.789 -33.906 -7.773 1 81.56 80 PRO A N 1
ATOM 600 C CA . PRO A 1 80 ? 7.512 -32.969 -6.668 1 81.56 80 PRO A CA 1
ATOM 601 C C . PRO A 1 80 ? 8.516 -31.828 -6.594 1 81.56 80 PRO A C 1
ATOM 603 O O . PRO A 1 80 ? 9.727 -32.062 -6.652 1 81.56 80 PRO A O 1
ATOM 606 N N . THR A 1 81 ? 8.031 -30.562 -6.543 1 81.38 81 THR A N 1
ATOM 607 C CA . THR A 1 81 ? 8.883 -29.391 -6.645 1 81.38 81 THR A CA 1
ATOM 608 C C . THR A 1 81 ? 8.484 -28.344 -5.613 1 81.38 81 THR A C 1
ATOM 610 O O . THR A 1 81 ? 7.316 -27.969 -5.52 1 81.38 81 THR A O 1
ATOM 613 N N . TRP A 1 82 ? 9.477 -27.953 -4.832 1 81.81 82 TRP A N 1
ATOM 614 C CA . TRP A 1 82 ? 9.289 -26.797 -3.951 1 81.81 82 TRP A CA 1
ATOM 615 C C . TRP A 1 82 ? 9.539 -25.5 -4.695 1 81.81 82 TRP A C 1
ATOM 617 O O . TRP A 1 82 ? 10.508 -25.375 -5.457 1 81.81 82 TRP A O 1
ATOM 627 N N . ILE A 1 83 ? 8.648 -24.609 -4.582 1 87.44 83 ILE A N 1
ATOM 628 C CA . ILE A 1 83 ? 8.773 -23.297 -5.184 1 87.44 83 ILE A CA 1
ATOM 629 C C . ILE A 1 83 ? 8.828 -22.234 -4.09 1 87.44 83 ILE A C 1
ATOM 631 O O . ILE A 1 83 ? 7.824 -21.969 -3.426 1 87.44 83 ILE A O 1
ATOM 635 N N . ILE A 1 84 ? 9.969 -21.531 -3.967 1 85 84 ILE A N 1
ATOM 636 C CA . ILE A 1 84 ? 10.203 -20.766 -2.746 1 85 84 ILE A CA 1
ATOM 637 C C . ILE A 1 84 ? 10.641 -19.344 -3.1 1 85 84 ILE A C 1
ATOM 639 O O . ILE A 1 84 ? 11.469 -19.156 -3.994 1 85 84 ILE A O 1
ATOM 643 N N . ASP A 1 85 ? 10.008 -18.391 -2.52 1 85.69 85 ASP A N 1
ATOM 644 C CA . ASP A 1 85 ? 10.5 -17.031 -2.426 1 85.69 85 ASP A CA 1
ATOM 645 C C . ASP A 1 85 ? 10.898 -16.672 -0.993 1 85.69 85 ASP A C 1
ATOM 647 O O . ASP A 1 85 ? 10.031 -16.453 -0.143 1 85.69 85 ASP A O 1
ATOM 651 N N . PRO A 1 86 ? 12.141 -16.641 -0.709 1 83.5 86 PRO A N 1
ATOM 652 C CA . PRO A 1 86 ? 12.586 -16.391 0.665 1 83.5 86 PRO A CA 1
ATOM 653 C C . PRO A 1 86 ? 12.211 -14.992 1.159 1 83.5 86 PRO A C 1
ATOM 655 O O . PRO A 1 86 ? 11.961 -14.797 2.352 1 83.5 86 PRO A O 1
ATOM 658 N N . ILE A 1 87 ? 12.211 -13.984 0.236 1 86 87 ILE A N 1
ATOM 659 C CA . ILE A 1 87 ? 11.875 -12.617 0.619 1 86 87 ILE A CA 1
ATOM 660 C C . ILE A 1 87 ? 11.016 -11.977 -0.468 1 86 87 ILE A C 1
ATOM 662 O O . ILE A 1 87 ? 11.547 -11.352 -1.394 1 86 87 ILE A O 1
ATOM 666 N N . ASP A 1 88 ? 9.789 -12.18 -0.369 1 90.44 88 ASP A N 1
ATOM 667 C CA . ASP A 1 88 ? 8.891 -11.383 -1.202 1 90.44 88 ASP A CA 1
ATOM 668 C C . ASP A 1 88 ? 8.758 -9.961 -0.66 1 90.44 88 ASP A C 1
ATOM 670 O O . ASP A 1 88 ? 8.508 -9.766 0.531 1 90.44 88 ASP A O 1
ATOM 674 N N . GLY A 1 89 ? 8.914 -9 -1.513 1 91.75 89 GLY A N 1
ATOM 675 C CA . GLY A 1 89 ? 8.992 -7.613 -1.088 1 91.75 89 GLY A CA 1
ATOM 676 C C . GLY A 1 89 ? 10.391 -7.18 -0.709 1 91.75 89 GLY A C 1
ATOM 677 O O . GLY A 1 89 ? 10.609 -6.617 0.366 1 91.75 89 GLY A O 1
ATOM 678 N N . THR A 1 90 ? 11.305 -7.469 -1.542 1 88.12 90 THR A N 1
ATOM 679 C CA . THR A 1 90 ? 12.711 -7.18 -1.288 1 88.12 90 THR A CA 1
ATOM 680 C C . THR A 1 90 ? 12.93 -5.688 -1.078 1 88.12 90 THR A C 1
ATOM 682 O O . THR A 1 90 ? 13.656 -5.281 -0.171 1 88.12 90 THR A O 1
ATOM 685 N N . CYS A 1 91 ? 12.359 -4.848 -1.94 1 92.25 91 CYS A N 1
ATOM 686 C CA . CYS A 1 91 ? 12.445 -3.402 -1.757 1 92.25 91 CYS A CA 1
ATOM 687 C C . CYS A 1 91 ? 11.93 -2.994 -0.385 1 92.25 91 CYS A C 1
ATOM 689 O O . CYS A 1 91 ? 12.531 -2.16 0.291 1 92.25 91 CYS A O 1
ATOM 691 N N . ASN A 1 92 ? 10.781 -3.555 -0.009 1 94.88 92 ASN A N 1
ATOM 692 C CA . ASN A 1 92 ? 10.234 -3.299 1.319 1 94.88 92 ASN A CA 1
ATOM 693 C C . ASN A 1 92 ? 11.227 -3.678 2.416 1 94.88 92 ASN A C 1
ATOM 695 O O . ASN A 1 92 ? 11.414 -2.928 3.375 1 94.88 92 ASN A O 1
ATOM 699 N N . PHE A 1 93 ? 11.859 -4.82 2.201 1 89.5 93 PHE A N 1
ATOM 700 C CA . PHE A 1 93 ? 12.82 -5.309 3.18 1 89.5 93 PHE A CA 1
ATOM 701 C C . PHE A 1 93 ? 13.977 -4.324 3.34 1 89.5 93 PHE A C 1
ATOM 703 O O . PHE A 1 93 ? 14.359 -3.99 4.461 1 89.5 93 PHE A O 1
ATOM 710 N N . VAL A 1 94 ? 14.484 -3.836 2.289 1 88.56 94 VAL A N 1
ATOM 711 C CA . VAL A 1 94 ? 15.617 -2.916 2.281 1 88.56 94 VAL A CA 1
ATOM 712 C C . VAL A 1 94 ? 15.25 -1.636 3.027 1 88.56 94 VAL A C 1
ATOM 714 O O . VAL A 1 94 ? 16.078 -1.069 3.746 1 88.56 94 VAL A O 1
ATOM 717 N N . HIS A 1 95 ? 14 -1.21 3 1 93.31 95 HIS A N 1
ATOM 718 C CA . HIS A 1 95 ? 13.562 0.056 3.576 1 93.31 95 HIS A CA 1
ATOM 719 C C . HIS A 1 95 ? 12.906 -0.153 4.938 1 93.31 95 HIS A C 1
ATOM 721 O O . HIS A 1 95 ? 12.43 0.801 5.559 1 93.31 95 HIS A O 1
ATOM 727 N N . ARG A 1 96 ? 12.812 -1.379 5.371 1 90.56 96 ARG A N 1
ATOM 728 C CA . ARG A 1 96 ? 12.156 -1.741 6.617 1 90.56 96 ARG A CA 1
ATOM 729 C C . ARG A 1 96 ? 10.672 -1.386 6.574 1 90.56 96 ARG A C 1
ATOM 731 O O . ARG A 1 96 ? 10.094 -0.978 7.586 1 90.56 96 ARG A O 1
ATOM 738 N N . PHE A 1 97 ? 10.188 -1.354 5.332 1 95.5 97 PHE A N 1
ATOM 739 C CA . PHE A 1 97 ? 8.75 -1.243 5.137 1 95.5 97 PHE A CA 1
ATOM 740 C C . PHE A 1 97 ? 8.055 -2.557 5.473 1 95.5 97 PHE A C 1
ATOM 742 O O . PHE A 1 97 ? 8.547 -3.633 5.121 1 95.5 97 PHE A O 1
ATOM 749 N N . PRO A 1 98 ? 6.938 -2.6 6.18 1 92.81 98 PRO A N 1
ATOM 750 C CA . PRO A 1 98 ? 6.469 -3.77 6.926 1 92.81 98 PRO A CA 1
ATOM 751 C C . PRO A 1 98 ? 5.957 -4.883 6.016 1 92.81 98 PRO A C 1
ATOM 753 O O . PRO A 1 98 ? 5.875 -6.043 6.438 1 92.81 98 PRO A O 1
ATOM 756 N N . THR A 1 99 ? 5.605 -4.781 4.789 1 95.75 99 THR A N 1
ATOM 757 C CA . THR A 1 99 ? 4.977 -5.793 3.947 1 95.75 99 THR A CA 1
ATOM 758 C C . THR A 1 99 ? 6.031 -6.684 3.297 1 95.75 99 THR A C 1
ATOM 760 O O . THR A 1 99 ? 6.371 -6.5 2.125 1 95.75 99 THR A O 1
ATOM 763 N N . VAL A 1 100 ? 6.586 -7.648 4.098 1 92.56 100 VAL A N 1
ATOM 764 C CA . VAL A 1 100 ? 7.59 -8.625 3.676 1 92.56 100 VAL A CA 1
ATOM 765 C C . VAL A 1 100 ? 7.141 -10.031 4.059 1 92.56 100 VAL A C 1
ATOM 767 O O . VAL A 1 100 ? 6.578 -10.234 5.137 1 92.56 100 VAL A O 1
ATOM 770 N N . ALA A 1 101 ? 7.336 -10.945 3.086 1 92.75 101 ALA A N 1
ATOM 771 C CA . ALA A 1 101 ? 6.832 -12.289 3.373 1 92.75 101 ALA A CA 1
ATOM 772 C C . ALA A 1 101 ? 7.766 -13.359 2.818 1 92.75 101 ALA A C 1
ATOM 774 O O . ALA A 1 101 ? 8.594 -13.078 1.942 1 92.75 101 ALA A O 1
ATOM 775 N N . VAL A 1 102 ? 7.684 -14.523 3.387 1 88.56 102 VAL A N 1
ATOM 776 C CA . VAL A 1 102 ? 8.25 -15.75 2.84 1 88.56 102 VAL A CA 1
ATOM 777 C C . VAL A 1 102 ? 7.145 -16.578 2.174 1 88.56 102 VAL A C 1
ATOM 779 O O . VAL A 1 102 ? 6.043 -16.703 2.715 1 88.56 102 VAL A O 1
ATOM 782 N N . SER A 1 103 ? 7.438 -17.062 0.997 1 91.69 103 SER A N 1
ATOM 783 C CA . SER A 1 103 ? 6.445 -17.828 0.243 1 91.69 103 SER A CA 1
ATOM 784 C C . SER A 1 103 ? 6.98 -19.203 -0.137 1 91.69 103 SER A C 1
ATOM 786 O O . SER A 1 103 ? 8.055 -19.328 -0.728 1 91.69 103 SER A O 1
ATOM 788 N N . ILE A 1 104 ? 6.207 -20.234 0.189 1 88.38 104 ILE A N 1
ATOM 789 C CA . ILE A 1 104 ? 6.602 -21.609 -0.093 1 88.38 104 ILE A CA 1
ATOM 790 C C . ILE A 1 104 ? 5.445 -22.344 -0.756 1 88.38 104 ILE A C 1
ATOM 792 O O . ILE A 1 104 ? 4.414 -22.594 -0.124 1 88.38 104 ILE A O 1
ATOM 796 N N . GLY A 1 105 ? 5.648 -22.672 -1.989 1 90.19 105 GLY A N 1
ATOM 797 C CA . GLY A 1 105 ? 4.711 -23.5 -2.725 1 90.19 105 GLY A CA 1
ATOM 798 C C . GLY A 1 105 ? 5.25 -24.891 -3.012 1 90.19 105 GLY A C 1
ATOM 799 O O . GLY A 1 105 ? 6.461 -25.109 -2.984 1 90.19 105 GLY A O 1
ATOM 800 N N . PHE A 1 106 ? 4.324 -25.812 -3.184 1 87.19 106 PHE A N 1
ATOM 801 C CA . PHE A 1 106 ? 4.684 -27.188 -3.516 1 87.19 106 PHE A CA 1
ATOM 802 C C . PHE A 1 106 ? 3.818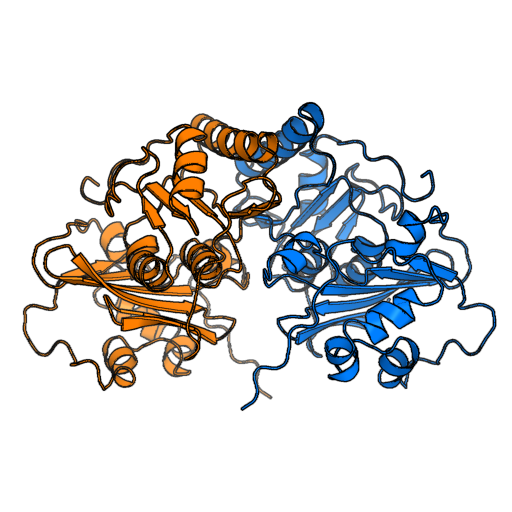 -27.719 -4.656 1 87.19 106 PHE A C 1
ATOM 804 O O . PHE A 1 106 ? 2.592 -27.578 -4.621 1 87.19 106 PHE A O 1
ATOM 811 N N . ALA A 1 107 ? 4.535 -28.25 -5.625 1 88.44 107 ALA A N 1
ATOM 812 C CA . ALA A 1 107 ? 3.828 -28.781 -6.789 1 88.44 107 ALA A CA 1
ATOM 813 C C . ALA A 1 107 ? 4.168 -30.25 -7.016 1 88.44 107 ALA A C 1
ATOM 815 O O . ALA A 1 107 ? 5.312 -30.672 -6.816 1 88.44 107 ALA A O 1
ATOM 816 N N . VAL A 1 108 ? 3.176 -31.016 -7.371 1 86.5 108 VAL A N 1
ATOM 817 C CA . VAL A 1 108 ? 3.312 -32.406 -7.816 1 86.5 108 VAL A CA 1
ATOM 818 C C . VAL A 1 108 ? 2.641 -32.562 -9.18 1 86.5 108 VAL A C 1
ATOM 820 O O . VAL A 1 108 ? 1.495 -32.156 -9.367 1 86.5 108 VAL A O 1
ATOM 823 N N . ARG A 1 109 ? 3.4 -33.125 -10.141 1 88.19 109 ARG A N 1
ATOM 824 C CA . ARG A 1 109 ? 2.904 -33.312 -11.5 1 88.19 109 ARG A CA 1
ATOM 825 C C . ARG A 1 109 ? 2.393 -31.984 -12.062 1 88.19 109 ARG A C 1
ATOM 827 O O . ARG A 1 109 ? 1.279 -31.922 -12.586 1 88.19 109 ARG A O 1
ATOM 834 N N . GLN A 1 110 ? 3.057 -30.938 -11.688 1 87 110 GLN A N 1
ATOM 835 C CA . GLN A 1 110 ? 2.828 -29.594 -12.195 1 87 110 GLN A CA 1
ATOM 836 C C . GLN A 1 110 ? 1.551 -28.984 -11.617 1 87 110 GLN A C 1
ATOM 838 O O . GLN A 1 110 ? 1.046 -27.984 -12.117 1 87 110 GLN A O 1
ATOM 843 N N . GLU A 1 111 ? 1.064 -29.703 -10.625 1 92.62 111 GLU A N 1
ATOM 844 C CA . GLU A 1 111 ? -0.114 -29.188 -9.93 1 92.62 111 GLU A CA 1
ATOM 845 C C . GLU A 1 111 ? 0.246 -28.672 -8.539 1 92.62 111 GLU A C 1
ATOM 847 O O . GLU A 1 111 ? 0.946 -29.344 -7.785 1 92.62 111 GLU A O 1
ATOM 852 N N . LEU A 1 112 ? -0.234 -27.5 -8.289 1 94.88 112 LEU A N 1
ATOM 853 C CA . LEU A 1 112 ? 0.039 -26.922 -6.984 1 94.88 112 LEU A CA 1
ATOM 854 C C . LEU A 1 112 ? -0.775 -27.609 -5.898 1 94.88 112 LEU A C 1
ATOM 856 O O . LEU A 1 112 ? -2.006 -27.656 -5.973 1 94.88 112 LEU A O 1
ATOM 860 N N . GLU A 1 113 ? -0.068 -28.109 -4.863 1 91.94 113 GLU A N 1
ATOM 861 C CA . GLU A 1 113 ? -0.711 -28.922 -3.838 1 91.94 113 GLU A CA 1
ATOM 862 C C . GLU A 1 113 ? -0.881 -28.141 -2.539 1 91.94 113 GLU A C 1
ATOM 864 O O . GLU A 1 113 ? -1.909 -28.25 -1.869 1 91.94 113 GLU A O 1
ATOM 869 N N . PHE A 1 114 ? 0.06 -27.453 -2.135 1 91 114 PHE A N 1
ATOM 870 C CA . PHE A 1 114 ? -0.118 -26.641 -0.939 1 91 114 PHE A CA 1
ATOM 871 C C . PHE A 1 114 ? 0.708 -25.359 -1.025 1 91 114 PHE A C 1
ATOM 873 O O . PHE A 1 114 ? 1.6 -25.25 -1.869 1 91 114 PHE A O 1
ATOM 880 N N . GLY A 1 115 ? 0.337 -24.406 -0.236 1 94.19 115 GLY A N 1
ATOM 881 C CA . GLY A 1 115 ? 0.988 -23.109 -0.134 1 94.19 115 GLY A CA 1
ATOM 882 C C . GLY A 1 115 ? 1.043 -22.578 1.286 1 94.19 115 GLY A C 1
ATOM 883 O O . GLY A 1 115 ? 0.093 -22.734 2.055 1 94.19 115 GLY A O 1
ATOM 884 N N . VAL A 1 116 ? 2.26 -22 1.588 1 92.75 116 VAL A N 1
ATOM 885 C CA . VAL A 1 116 ? 2.479 -21.359 2.881 1 92.75 116 VAL A CA 1
ATOM 886 C C . VAL A 1 116 ? 3.115 -19.984 2.676 1 92.75 116 VAL A C 1
ATOM 888 O O . VAL A 1 116 ? 4.102 -19.859 1.949 1 92.75 116 VAL A O 1
ATOM 891 N N . ILE A 1 117 ? 2.486 -19.031 3.248 1 95.31 117 ILE A N 1
ATOM 892 C CA . ILE A 1 117 ? 3.031 -17.672 3.211 1 95.31 117 ILE A CA 1
ATOM 893 C C . ILE A 1 117 ? 3.096 -17.109 4.625 1 95.31 117 ILE A C 1
ATOM 895 O O . ILE A 1 117 ? 2.121 -17.188 5.379 1 95.31 117 ILE A O 1
ATOM 899 N N . TYR A 1 118 ? 4.219 -16.594 4.957 1 91.31 118 TYR A N 1
ATOM 900 C CA . TYR A 1 118 ? 4.418 -16.016 6.285 1 91.31 118 TYR A CA 1
ATOM 901 C C . TYR A 1 118 ? 4.73 -14.531 6.191 1 91.31 118 TYR A C 1
ATOM 903 O O . TYR A 1 118 ? 5.715 -14.133 5.562 1 91.31 118 TYR A O 1
ATOM 911 N N . HIS A 1 119 ? 3.855 -13.734 6.738 1 93.31 119 HIS A N 1
ATOM 912 C CA . HIS A 1 119 ? 4.105 -12.305 6.891 1 93.31 119 HIS A CA 1
ATOM 913 C C . HIS A 1 119 ? 5.102 -12.039 8.016 1 93.31 119 HIS A C 1
ATOM 915 O O . HIS A 1 119 ? 4.746 -12.109 9.188 1 93.31 119 HIS A O 1
ATOM 921 N N . CYS A 1 120 ? 6.246 -11.641 7.75 1 84.25 120 CYS A N 1
ATOM 922 C CA . CYS A 1 120 ? 7.371 -11.609 8.68 1 84.25 120 CYS A CA 1
ATOM 923 C C . CYS A 1 120 ? 7.145 -10.57 9.773 1 84.25 120 CYS A C 1
ATOM 925 O O . CYS A 1 120 ? 7.426 -10.828 10.945 1 84.25 120 CYS A O 1
ATOM 927 N N . THR A 1 121 ? 6.602 -9.422 9.445 1 84.12 121 THR A N 1
ATOM 928 C CA . THR A 1 121 ? 6.473 -8.32 10.398 1 84.12 121 THR A CA 1
ATOM 929 C C . THR A 1 121 ? 5.242 -8.516 11.281 1 84.12 121 THR A C 1
ATOM 931 O O . THR A 1 121 ? 5.277 -8.219 12.477 1 84.12 121 THR A O 1
ATOM 934 N N . GLU A 1 122 ? 4.191 -9.07 10.695 1 87.25 122 GLU A N 1
ATOM 935 C CA . GLU A 1 122 ? 2.939 -9.18 11.438 1 87.25 122 GLU A CA 1
ATOM 936 C C . GLU A 1 122 ? 2.762 -10.578 12.016 1 87.25 122 GLU A C 1
ATOM 938 O O . GLU A 1 122 ? 1.812 -10.836 12.758 1 87.25 122 GLU A O 1
ATOM 943 N N . GLU A 1 123 ? 3.613 -11.445 11.641 1 83.81 123 GLU A N 1
ATOM 944 C CA . GLU A 1 123 ? 3.621 -12.812 12.148 1 83.81 123 GLU A CA 1
ATOM 945 C C . GLU A 1 123 ? 2.305 -13.523 11.844 1 83.81 123 GLU A C 1
ATOM 947 O O . GLU A 1 123 ? 1.705 -14.133 12.727 1 83.81 123 GLU A O 1
ATOM 952 N N . ARG A 1 124 ? 1.863 -13.406 10.734 1 90.81 124 ARG A N 1
ATOM 953 C CA . ARG A 1 124 ? 0.685 -14.109 10.242 1 90.81 124 ARG A CA 1
ATOM 954 C C . ARG A 1 124 ? 1.077 -15.25 9.305 1 90.81 124 ARG A C 1
ATOM 956 O O . ARG A 1 124 ? 1.992 -15.102 8.492 1 90.81 124 ARG A O 1
ATOM 963 N N . LEU A 1 125 ? 0.443 -16.328 9.516 1 91.94 125 LEU A N 1
ATOM 964 C CA . LEU A 1 125 ? 0.721 -17.516 8.719 1 91.94 125 LEU A CA 1
ATOM 965 C C . LEU A 1 125 ? -0.476 -17.875 7.844 1 91.94 125 LEU A C 1
ATOM 967 O O . LEU A 1 125 ? -1.539 -18.234 8.359 1 91.94 125 LEU A O 1
ATOM 971 N N . TYR A 1 126 ? -0.29 -17.797 6.57 1 96.62 126 TYR A N 1
ATOM 972 C CA . TYR A 1 126 ? -1.298 -18.219 5.598 1 96.62 126 TYR A CA 1
ATOM 973 C C . TYR A 1 126 ? -0.988 -19.609 5.051 1 96.62 126 TYR A C 1
ATOM 975 O O . TYR A 1 126 ? 0.155 -19.891 4.691 1 96.62 126 TYR A O 1
ATOM 983 N N . THR A 1 127 ? -1.99 -20.422 5.008 1 96.31 127 THR A N 1
ATOM 984 C CA . THR A 1 127 ? -1.804 -21.781 4.484 1 96.31 127 THR A CA 1
ATOM 985 C C . THR A 1 127 ? -2.965 -22.172 3.578 1 96.31 127 THR A C 1
ATOM 987 O O . THR A 1 127 ? -4.086 -21.688 3.746 1 96.31 127 THR A O 1
ATOM 990 N N . GLY A 1 128 ? -2.652 -22.922 2.637 1 96.19 128 GLY A N 1
ATOM 991 C CA . GLY A 1 128 ? -3.639 -23.547 1.766 1 96.19 128 GLY A CA 1
ATOM 992 C C . GLY A 1 128 ? -3.234 -24.922 1.301 1 96.19 128 GLY A C 1
ATOM 993 O O . GLY A 1 128 ? -2.053 -25.188 1.062 1 96.19 128 GLY A O 1
ATOM 994 N N . ARG A 1 129 ? -4.223 -25.766 1.202 1 95.81 129 ARG A N 1
ATOM 995 C CA . ARG A 1 129 ? -4.035 -27.109 0.679 1 95.81 129 ARG A CA 1
ATOM 996 C C . ARG A 1 129 ? -5.168 -27.5 -0.269 1 95.81 129 ARG A C 1
ATOM 998 O O . ARG A 1 129 ? -6.34 -27.25 0.02 1 95.81 129 ARG A O 1
ATOM 1005 N N . ARG A 1 130 ? -4.727 -28.109 -1.363 1 96.44 130 ARG A N 1
ATOM 1006 C CA . ARG A 1 130 ? -5.734 -28.531 -2.334 1 96.44 130 ARG A CA 1
ATOM 1007 C C . ARG A 1 130 ? -6.793 -29.422 -1.68 1 96.44 130 ARG A C 1
ATOM 1009 O O . ARG A 1 130 ? -6.473 -30.469 -1.128 1 96.44 130 ARG A O 1
ATOM 1016 N N . GLY A 1 131 ? -8.008 -28.922 -1.712 1 96.88 131 GLY A N 1
ATOM 1017 C CA . GLY A 1 131 ? -9.109 -29.656 -1.132 1 96.88 131 GLY A CA 1
ATOM 1018 C C . GLY A 1 131 ? -9.203 -29.516 0.375 1 96.88 131 GLY A C 1
ATOM 1019 O O . GLY A 1 131 ? -10.109 -30.062 1.004 1 96.88 131 GLY A O 1
ATOM 1020 N N . GLY A 1 132 ? -8.336 -28.781 0.994 1 96.69 132 GLY A N 1
ATOM 1021 C CA . GLY A 1 132 ? -8.273 -28.688 2.445 1 96.69 132 GLY A CA 1
ATOM 1022 C C . GLY A 1 132 ? -8.641 -27.312 2.977 1 96.69 132 GLY A C 1
ATOM 1023 O O . GLY A 1 132 ? -8.703 -27.109 4.191 1 96.69 132 GLY A O 1
ATOM 1024 N N . GLY A 1 133 ? -8.844 -26.375 2.109 1 97.88 133 GLY A N 1
ATOM 1025 C CA . GLY A 1 133 ? -9.203 -25.031 2.537 1 97.88 133 GLY A CA 1
ATOM 1026 C C . GLY A 1 133 ? -7.996 -24.141 2.746 1 97.88 133 GLY A C 1
ATOM 1027 O O . GLY A 1 133 ? -6.855 -24.562 2.562 1 97.88 133 GLY A O 1
ATOM 1028 N N . ALA A 1 134 ? -8.203 -22.938 2.98 1 98.69 134 ALA A N 1
ATOM 1029 C CA . ALA A 1 134 ? -7.176 -21.938 3.262 1 98.69 134 ALA A CA 1
ATOM 1030 C C . ALA A 1 134 ? -7.387 -21.297 4.637 1 98.69 134 ALA A C 1
ATOM 1032 O O . ALA A 1 134 ? -8.523 -21.109 5.066 1 98.69 134 ALA A O 1
ATOM 1033 N N . PHE A 1 135 ? -6.281 -20.984 5.312 1 97.75 135 PHE A N 1
ATOM 1034 C CA . PHE A 1 135 ? -6.363 -20.484 6.684 1 97.75 135 PHE A CA 1
ATOM 1035 C C . PHE A 1 135 ? -5.305 -19.422 6.93 1 97.75 135 PHE A C 1
ATOM 1037 O O . PHE A 1 135 ? -4.242 -19.438 6.305 1 97.75 135 PHE A O 1
ATOM 1044 N N . CYS A 1 136 ? -5.648 -18.516 7.785 1 96.81 136 CYS A N 1
ATOM 1045 C CA . CYS A 1 136 ? -4.699 -17.578 8.383 1 96.81 136 CYS A CA 1
ATOM 1046 C C . CYS A 1 136 ? -4.684 -17.719 9.898 1 96.81 136 CYS A C 1
ATOM 1048 O O . CYS A 1 136 ? -5.703 -17.484 10.555 1 96.81 136 CYS A O 1
ATOM 1050 N N . ASN A 1 137 ? -3.535 -18.078 10.375 1 91.5 137 ASN A N 1
ATOM 1051 C CA . ASN A 1 137 ? -3.416 -18.328 11.805 1 91.5 137 ASN A CA 1
ATOM 1052 C C . ASN A 1 137 ? -4.531 -19.234 12.312 1 91.5 137 ASN A C 1
ATOM 1054 O O . ASN A 1 137 ? -5.164 -18.953 13.328 1 91.5 137 ASN A O 1
ATOM 1058 N N . GLY A 1 138 ? -4.879 -20.219 11.516 1 89.25 138 GLY A N 1
ATOM 1059 C CA . GLY A 1 138 ? -5.848 -21.219 11.922 1 89.25 138 GLY A CA 1
ATOM 1060 C C . GLY A 1 138 ? -7.277 -20.844 11.586 1 89.25 138 GLY A C 1
ATOM 1061 O O . GLY A 1 138 ? -8.188 -21.672 11.695 1 89.25 138 GLY A O 1
ATOM 1062 N N . GLN A 1 139 ? -7.5 -19.656 11.219 1 96.88 139 GLN A N 1
ATOM 1063 C CA . GLN A 1 139 ? -8.836 -19.219 10.844 1 96.88 139 GLN A CA 1
ATOM 1064 C C . GLN A 1 139 ? -9.07 -19.359 9.344 1 96.88 139 GLN A C 1
ATOM 1066 O O . GLN A 1 139 ? -8.227 -18.953 8.539 1 96.88 139 GLN A O 1
ATOM 1071 N N . ARG A 1 140 ? -10.195 -19.875 8.969 1 98.5 140 ARG A N 1
ATOM 1072 C CA . ARG A 1 140 ? -10.508 -20.125 7.57 1 98.5 140 ARG A CA 1
ATOM 1073 C C . ARG A 1 140 ? -10.609 -18.812 6.785 1 98.5 140 ARG A C 1
ATOM 1075 O O . ARG A 1 140 ? -11.18 -17.844 7.273 1 98.5 140 ARG A O 1
ATOM 1082 N N . LEU A 1 141 ? -10.109 -18.812 5.656 1 98.69 141 LEU A N 1
ATOM 1083 C CA . LEU A 1 141 ? -10.141 -17.656 4.762 1 98.69 141 LEU A CA 1
ATOM 1084 C C . LEU A 1 141 ? -11.266 -17.797 3.74 1 98.69 141 LEU A C 1
ATOM 1086 O O . LEU A 1 141 ? -11.602 -18.906 3.326 1 98.69 141 LEU A O 1
ATOM 1090 N N . ARG A 1 142 ? -11.805 -16.734 3.396 1 98.75 142 ARG A N 1
ATOM 1091 C CA . ARG A 1 142 ? -12.781 -16.641 2.318 1 98.75 142 ARG A CA 1
ATOM 1092 C C . ARG A 1 142 ? -12.656 -15.328 1.562 1 98.75 142 ARG A C 1
ATOM 1094 O O . ARG A 1 142 ? -12.523 -14.266 2.176 1 98.75 142 ARG A O 1
ATOM 1101 N N . VAL A 1 143 ? -12.695 -15.422 0.315 1 98.81 143 VAL A N 1
ATOM 1102 C CA . VAL A 1 143 ? -12.641 -14.211 -0.504 1 98.81 143 VAL A CA 1
ATOM 1103 C C . VAL A 1 143 ? -13.93 -13.422 -0.343 1 98.81 143 VAL A C 1
ATOM 1105 O O . VAL A 1 143 ? -14.906 -13.914 0.229 1 98.81 143 VAL A O 1
ATOM 1108 N N . SER A 1 144 ? -14.039 -12.211 -0.809 1 98.38 144 SER A N 1
ATOM 1109 C CA . SER A 1 144 ? -15.125 -11.281 -0.547 1 98.38 144 SER A CA 1
ATOM 1110 C C . SER A 1 144 ? -16.375 -11.656 -1.334 1 98.38 144 SER A C 1
ATOM 1112 O O . SER A 1 144 ? -17.5 -11.383 -0.896 1 98.38 144 SER A O 1
ATOM 1114 N N . GLY A 1 145 ? -16.203 -12.188 -2.576 1 98.5 145 GLY A N 1
ATOM 1115 C CA . GLY A 1 145 ? -17.328 -12.5 -3.447 1 98.5 145 GLY A CA 1
ATOM 1116 C C . GLY A 1 145 ? -17.828 -11.305 -4.227 1 98.5 145 GLY A C 1
ATOM 1117 O O . GLY A 1 145 ? -18.891 -11.367 -4.852 1 98.5 145 GLY A O 1
ATOM 1118 N N . GLU A 1 146 ? -17.094 -10.203 -4.266 1 98.12 146 GLU A N 1
ATOM 1119 C CA . GLU A 1 146 ? -17.516 -8.977 -4.941 1 98.12 146 GLU A CA 1
ATOM 1120 C C . GLU A 1 146 ? -17.516 -9.164 -6.457 1 98.12 146 GLU A C 1
ATOM 1122 O O . GLU A 1 146 ? -16.594 -9.766 -7.012 1 98.12 146 GLU A O 1
ATOM 1127 N N . THR A 1 147 ? -18.562 -8.641 -7.188 1 97.94 147 THR A N 1
ATOM 1128 C CA . THR A 1 147 ? -18.656 -8.766 -8.641 1 97.94 147 THR A CA 1
ATOM 1129 C C . THR A 1 147 ? -18.672 -7.395 -9.305 1 97.94 147 THR A C 1
ATOM 1131 O O . THR A 1 147 ? -18.531 -7.289 -10.523 1 97.94 147 THR A O 1
ATOM 1134 N N . ASP A 1 148 ? -18.859 -6.344 -8.469 1 97.25 148 ASP A N 1
ATOM 1135 C CA . ASP A 1 148 ? -18.969 -4.973 -8.961 1 97.25 148 ASP A CA 1
ATOM 1136 C C . ASP A 1 148 ? -17.625 -4.246 -8.82 1 97.25 148 ASP A C 1
ATOM 1138 O O . ASP A 1 148 ? -17.156 -3.988 -7.707 1 97.25 148 ASP A O 1
ATOM 1142 N N . LEU A 1 149 ? -17.078 -3.887 -9.914 1 96.5 149 LEU A N 1
ATOM 1143 C CA . LEU A 1 149 ? -15.781 -3.23 -9.914 1 96.5 149 LEU A CA 1
ATOM 1144 C C . LEU A 1 149 ? -15.828 -1.928 -9.117 1 96.5 149 LEU A C 1
ATOM 1146 O O . LEU A 1 149 ? -14.859 -1.569 -8.445 1 96.5 149 LEU A O 1
ATOM 1150 N N . SER A 1 150 ? -16.953 -1.198 -9.156 1 95.56 150 SER A N 1
ATOM 1151 C CA . SER A 1 150 ? -17.078 0.083 -8.469 1 95.56 150 SER A CA 1
ATOM 1152 C C . SER A 1 150 ? -17.047 -0.096 -6.953 1 95.56 150 SER A C 1
ATOM 1154 O O . SER A 1 150 ? -16.859 0.874 -6.211 1 95.56 150 SER A O 1
ATOM 1156 N N . LYS A 1 151 ? -17.141 -1.301 -6.496 1 96.75 151 LYS A N 1
ATOM 1157 C CA . LYS A 1 151 ? -17.078 -1.623 -5.074 1 96.75 151 LYS A CA 1
ATOM 1158 C C . LYS A 1 151 ? -15.836 -2.447 -4.758 1 96.75 151 LYS A C 1
ATOM 1160 O O . LYS A 1 151 ? -15.727 -3.021 -3.672 1 96.75 151 LYS A O 1
ATOM 1165 N N . ALA A 1 152 ? -14.945 -2.529 -5.703 1 98.31 152 ALA A N 1
ATOM 1166 C CA . ALA A 1 152 ? -13.805 -3.436 -5.566 1 98.31 152 ALA A CA 1
ATOM 1167 C C . ALA A 1 152 ? -12.539 -2.672 -5.195 1 98.31 152 ALA A C 1
ATOM 1169 O O . ALA A 1 152 ? -12.289 -1.581 -5.715 1 98.31 152 ALA A O 1
ATOM 1170 N N . LEU A 1 153 ? -11.867 -3.176 -4.258 1 98.62 153 LEU A N 1
ATOM 1171 C CA . LEU A 1 153 ? -10.492 -2.77 -3.984 1 98.62 153 LEU A CA 1
ATOM 1172 C C . LEU A 1 153 ? -9.508 -3.617 -4.781 1 98.62 153 LEU A C 1
ATOM 1174 O O . LEU A 1 153 ? -9.469 -4.84 -4.629 1 98.62 153 LEU A O 1
ATOM 1178 N N . VAL A 1 154 ? -8.719 -2.996 -5.664 1 98.75 154 VAL A N 1
ATOM 1179 C CA . VAL A 1 154 ? -7.82 -3.703 -6.57 1 98.75 154 VAL A CA 1
ATOM 1180 C C . VAL A 1 154 ? -6.371 -3.469 -6.152 1 98.75 154 VAL A C 1
ATOM 1182 O O . VAL A 1 154 ? -5.969 -2.334 -5.887 1 98.75 154 VAL A O 1
ATOM 1185 N N . LEU A 1 155 ? -5.605 -4.539 -6.023 1 98.81 155 LEU A N 1
ATOM 1186 C CA . LEU A 1 155 ? -4.18 -4.414 -5.73 1 98.81 155 LEU A CA 1
ATOM 1187 C C . LEU A 1 155 ? -3.344 -4.727 -6.969 1 98.81 155 LEU A C 1
ATOM 1189 O O . LEU A 1 155 ? -3.748 -5.531 -7.809 1 98.81 155 LEU A O 1
ATOM 1193 N N . THR A 1 156 ? -2.262 -4.051 -7.059 1 98.44 156 THR A N 1
ATOM 1194 C CA . THR A 1 156 ? -1.262 -4.309 -8.086 1 98.44 156 THR A CA 1
ATOM 1195 C C . THR A 1 156 ? 0.13 -3.916 -7.602 1 98.44 156 THR A C 1
ATOM 1197 O O . THR A 1 156 ? 0.289 -3.453 -6.469 1 98.44 156 THR A O 1
ATOM 1200 N N . GLU A 1 157 ? 1.172 -4.258 -8.352 1 97.19 157 GLU A N 1
ATOM 1201 C CA . GLU A 1 157 ? 2.551 -3.902 -8.031 1 97.19 157 GLU A CA 1
ATOM 1202 C C . GLU A 1 157 ? 3.281 -3.359 -9.258 1 97.19 157 GLU A C 1
ATOM 1204 O O . GLU A 1 157 ? 2.955 -3.721 -10.391 1 97.19 157 GLU A O 1
ATOM 1209 N N . ILE A 1 158 ? 4.23 -2.525 -8.93 1 93.75 158 ILE A N 1
ATOM 1210 C CA . ILE A 1 158 ? 5.082 -2.004 -9.992 1 93.75 158 ILE A CA 1
ATOM 1211 C C . ILE A 1 158 ? 6.176 -3.016 -10.32 1 93.75 158 ILE A C 1
ATOM 1213 O O . ILE A 1 158 ? 6.969 -3.385 -9.445 1 93.75 158 ILE A O 1
ATOM 1217 N N . GLY A 1 159 ? 6.273 -3.494 -11.469 1 87.25 159 GLY A N 1
ATOM 1218 C CA . GLY A 1 159 ? 7.23 -4.504 -11.891 1 87.25 159 GLY A CA 1
ATOM 1219 C C . GLY A 1 159 ? 8.656 -3.994 -11.945 1 87.25 159 GLY A C 1
ATOM 1220 O O . GLY A 1 159 ? 8.898 -2.795 -11.781 1 87.25 159 GLY A O 1
ATOM 1221 N N . PRO A 1 160 ? 9.531 -4.898 -12.219 1 83.94 160 PRO A N 1
ATOM 1222 C CA . PRO A 1 160 ? 10.953 -4.547 -12.195 1 83.94 160 PRO A CA 1
ATOM 1223 C C . PRO A 1 160 ? 11.391 -3.781 -13.445 1 83.94 160 PRO A C 1
ATOM 1225 O O . PRO A 1 160 ? 12.375 -3.039 -13.398 1 83.94 160 PRO A O 1
ATOM 1228 N N . LYS A 1 161 ? 10.727 -4.012 -14.602 1 89.75 161 LYS A N 1
ATOM 1229 C CA . LYS A 1 161 ? 11.055 -3.287 -15.82 1 89.75 161 LYS A CA 1
ATOM 1230 C C . LYS A 1 161 ? 10.531 -1.854 -15.773 1 89.75 161 LYS A C 1
ATOM 1232 O O . LYS A 1 161 ? 9.32 -1.631 -15.75 1 89.75 161 LYS A O 1
ATOM 1237 N N . ARG A 1 162 ? 11.523 -0.882 -15.867 1 90.94 162 ARG A N 1
ATOM 1238 C CA . ARG A 1 162 ? 11.117 0.5 -15.633 1 90.94 162 ARG A CA 1
ATOM 1239 C C . ARG A 1 162 ? 11.445 1.376 -16.844 1 90.94 162 ARG A C 1
ATOM 1241 O O . ARG A 1 162 ? 11.586 2.594 -16.703 1 90.94 162 ARG A O 1
ATOM 1248 N N . ASP A 1 163 ? 11.578 0.703 -17.953 1 94.56 163 ASP A N 1
ATOM 1249 C CA . ASP A 1 163 ? 11.75 1.528 -19.156 1 94.56 163 ASP A CA 1
ATOM 1250 C C . ASP A 1 163 ? 10.477 2.314 -19.453 1 94.56 163 ASP A C 1
ATOM 1252 O O . ASP A 1 163 ? 9.375 1.9 -19.078 1 94.56 163 ASP A O 1
ATOM 1256 N N . PRO A 1 164 ? 10.578 3.434 -20.125 1 94.19 164 PRO A N 1
ATOM 1257 C CA . PRO A 1 164 ? 9.461 4.363 -20.312 1 94.19 164 PRO A CA 1
ATOM 1258 C C . PRO A 1 164 ? 8.242 3.693 -20.953 1 94.19 164 PRO A C 1
ATOM 1260 O O . PRO A 1 164 ? 7.109 3.936 -20.531 1 94.19 164 PRO A O 1
ATOM 1263 N N . ALA A 1 165 ? 8.469 2.881 -21.922 1 95.44 165 ALA A N 1
ATOM 1264 C CA . ALA A 1 165 ? 7.344 2.23 -22.594 1 95.44 165 ALA A CA 1
ATOM 1265 C C . ALA A 1 165 ? 6.578 1.328 -21.641 1 95.44 165 ALA A C 1
ATOM 1267 O O . ALA A 1 165 ? 5.344 1.327 -21.625 1 95.44 165 ALA A O 1
ATOM 1268 N N . THR A 1 166 ? 7.254 0.559 -20.859 1 95.56 166 THR A N 1
ATOM 1269 C CA . THR A 1 166 ? 6.645 -0.344 -19.891 1 95.56 166 THR A CA 1
ATOM 1270 C C . THR A 1 166 ? 5.906 0.442 -18.812 1 95.56 166 THR A C 1
ATOM 1272 O O . THR A 1 166 ? 4.785 0.093 -18.438 1 95.56 166 THR A O 1
ATOM 1275 N N . LEU A 1 167 ? 6.535 1.494 -18.328 1 95.5 167 LEU A N 1
ATOM 1276 C CA . LEU A 1 167 ? 5.926 2.312 -17.297 1 95.5 167 LEU A CA 1
ATOM 1277 C C . LEU A 1 167 ? 4.641 2.961 -17.797 1 95.5 167 LEU A C 1
ATOM 1279 O O . LEU A 1 167 ? 3.652 3.035 -17.062 1 95.5 167 LEU A O 1
ATOM 1283 N N . LYS A 1 168 ? 4.707 3.398 -18.953 1 95.06 168 LYS A N 1
ATOM 1284 C CA . LYS A 1 168 ? 3.512 4 -19.547 1 95.06 168 LYS A CA 1
ATOM 1285 C C . LYS A 1 168 ? 2.365 2.996 -19.609 1 95.06 168 LYS A C 1
ATOM 1287 O O . LYS A 1 168 ? 1.217 3.338 -19.312 1 95.06 168 LYS A O 1
ATOM 1292 N N . LEU A 1 169 ? 2.648 1.808 -20.016 1 95.69 169 LEU A N 1
ATOM 1293 C CA . LEU A 1 169 ? 1.637 0.758 -20.078 1 95.69 169 LEU A CA 1
ATOM 1294 C C . LEU A 1 169 ? 1.11 0.43 -18.688 1 95.69 169 LEU A C 1
ATOM 1296 O O . LEU A 1 169 ? -0.097 0.272 -18.5 1 95.69 169 LEU A O 1
ATOM 1300 N N . PHE A 1 170 ? 1.989 0.334 -17.766 1 96.25 170 PHE A N 1
ATOM 1301 C CA . PHE A 1 170 ? 1.608 0.056 -16.391 1 96.25 170 PHE A CA 1
ATOM 1302 C C . PHE A 1 170 ? 0.631 1.105 -15.875 1 96.25 170 PHE A C 1
ATOM 1304 O O . PHE A 1 170 ? -0.421 0.768 -15.328 1 96.25 170 PHE A O 1
ATOM 1311 N N . LEU A 1 171 ? 0.997 2.326 -16.062 1 97 171 LEU A N 1
ATOM 1312 C CA . LEU A 1 171 ? 0.18 3.426 -15.555 1 97 171 LEU A CA 1
ATOM 1313 C C . LEU A 1 171 ? -1.132 3.525 -16.328 1 97 171 LEU A C 1
ATOM 1315 O O . LEU A 1 171 ? -2.168 3.869 -15.75 1 97 171 LEU A O 1
ATOM 1319 N N . SER A 1 172 ? -1.057 3.223 -17.562 1 96.69 172 SER A N 1
ATOM 1320 C CA . SER A 1 172 ? -2.275 3.203 -18.359 1 96.69 172 SER A CA 1
ATOM 1321 C C . SER A 1 172 ? -3.254 2.146 -17.859 1 96.69 172 SER A C 1
ATOM 1323 O O . SER A 1 172 ? -4.465 2.371 -17.844 1 96.69 172 SER A O 1
ATOM 1325 N N . ASN A 1 173 ? -2.789 0.991 -17.531 1 97.62 173 ASN A N 1
ATOM 1326 C CA . ASN A 1 173 ? -3.633 -0.062 -16.969 1 97.62 173 ASN A CA 1
ATOM 1327 C C . ASN A 1 173 ? -4.297 0.38 -15.672 1 97.62 173 ASN A C 1
ATOM 1329 O O . ASN A 1 173 ? -5.492 0.149 -15.477 1 97.62 173 ASN A O 1
ATOM 1333 N N . MET A 1 174 ? -3.521 1.008 -14.836 1 97.12 174 MET A N 1
ATOM 1334 C CA . MET A 1 174 ? -4.07 1.533 -13.586 1 97.12 174 MET A CA 1
ATOM 1335 C C . MET A 1 174 ? -5.156 2.57 -13.867 1 97.12 174 MET A C 1
ATOM 1337 O O . MET A 1 174 ? -6.207 2.564 -13.227 1 97.12 174 MET A O 1
ATOM 1341 N N . GLU A 1 175 ? -4.875 3.436 -14.797 1 96.56 175 GLU A N 1
ATOM 1342 C CA . GLU A 1 175 ? -5.805 4.492 -15.18 1 96.56 175 GLU A CA 1
ATOM 1343 C C . GLU A 1 175 ? -7.133 3.91 -15.648 1 96.56 175 GLU A C 1
ATOM 1345 O O . GLU A 1 175 ? -8.195 4.426 -15.312 1 96.56 175 GLU A O 1
ATOM 1350 N N . ARG A 1 176 ? -7.059 2.889 -16.375 1 95.81 176 ARG A N 1
ATOM 1351 C CA . ARG A 1 176 ? -8.258 2.252 -16.922 1 95.81 176 ARG A CA 1
ATOM 1352 C C . ARG A 1 176 ? -9.148 1.721 -15.797 1 95.81 176 ARG A C 1
ATOM 1354 O O . ARG A 1 176 ? -10.375 1.86 -15.852 1 95.81 176 ARG A O 1
ATOM 1361 N N . LEU A 1 177 ? -8.57 1.145 -14.844 1 96.62 177 LEU A N 1
ATOM 1362 C CA . LEU A 1 177 ? -9.344 0.602 -13.734 1 96.62 177 LEU A CA 1
ATOM 1363 C C . LEU A 1 177 ? -9.969 1.722 -12.906 1 96.62 177 LEU A C 1
ATOM 1365 O O . LEU A 1 177 ? -11.102 1.598 -12.438 1 96.62 177 LEU A O 1
ATOM 1369 N N . LEU A 1 178 ? -9.188 2.775 -12.75 1 95.94 178 LEU A N 1
ATOM 1370 C CA . LEU A 1 178 ? -9.711 3.922 -12.016 1 95.94 178 LEU A CA 1
ATOM 1371 C C . LEU A 1 178 ? -10.836 4.598 -12.789 1 95.94 178 LEU A C 1
ATOM 1373 O O . LEU A 1 178 ? -11.828 5.023 -12.195 1 95.94 178 LEU A O 1
ATOM 1377 N N . HIS A 1 179 ? -10.664 4.652 -14.055 1 93.62 179 HIS A N 1
ATOM 1378 C CA . HIS A 1 179 ? -11.719 5.199 -14.906 1 93.62 179 HIS A CA 1
ATOM 1379 C C . HIS A 1 179 ? -12.977 4.336 -14.844 1 93.62 179 HIS A C 1
ATOM 1381 O O . HIS A 1 179 ? -14.086 4.852 -14.961 1 93.62 179 HIS A O 1
ATOM 1387 N N . ALA A 1 180 ? -12.75 3.074 -14.695 1 93.25 180 ALA A N 1
ATOM 1388 C CA . ALA A 1 180 ? -13.867 2.143 -14.57 1 93.25 180 ALA A CA 1
ATOM 1389 C C . ALA A 1 180 ? -14.453 2.178 -13.164 1 93.25 180 ALA A C 1
ATOM 1391 O O . ALA A 1 180 ? -15.281 1.332 -12.805 1 93.25 180 ALA A O 1
ATOM 1392 N N . LYS A 1 181 ? -13.969 3.1 -12.344 1 93.38 181 LYS A N 1
ATOM 1393 C CA . LYS A 1 181 ? -14.523 3.479 -11.047 1 93.38 181 LYS A CA 1
ATOM 1394 C C . LYS A 1 181 ? -14.203 2.434 -9.984 1 93.38 181 LYS A C 1
ATOM 1396 O O . LYS A 1 181 ? -15 2.211 -9.07 1 93.38 181 LYS A O 1
ATOM 1401 N N . ALA A 1 182 ? -13.117 1.651 -10.258 1 95.88 182 ALA A N 1
ATOM 1402 C CA . ALA A 1 182 ? -12.672 0.859 -9.117 1 95.88 182 ALA A CA 1
ATOM 1403 C C . ALA A 1 182 ? -12.672 1.691 -7.836 1 95.88 182 ALA A C 1
ATOM 1405 O O . ALA A 1 182 ? -12.281 2.859 -7.848 1 95.88 182 ALA A O 1
ATOM 1406 N N . HIS A 1 183 ? -13.102 1.128 -6.707 1 95.75 183 HIS A N 1
ATOM 1407 C CA . HIS A 1 183 ? -13.227 1.871 -5.457 1 95.75 183 HIS A CA 1
ATOM 1408 C C . HIS A 1 183 ? -11.867 2.387 -4.992 1 95.75 183 HIS A C 1
ATOM 1410 O O . HIS A 1 183 ? -11.773 3.48 -4.43 1 95.75 183 HIS A O 1
ATOM 1416 N N . GLY A 1 184 ? -10.844 1.57 -5.16 1 96.75 184 GLY A N 1
ATOM 1417 C CA . GLY A 1 184 ? -9.477 1.938 -4.828 1 96.75 184 GLY A CA 1
ATOM 1418 C C . GLY A 1 184 ? -8.445 1.011 -5.438 1 96.75 184 GLY A C 1
ATOM 1419 O O . GLY A 1 184 ? -8.773 -0.092 -5.879 1 96.75 184 GLY A O 1
ATOM 1420 N N . VAL A 1 185 ? -7.227 1.511 -5.543 1 98.19 185 VAL A N 1
ATOM 1421 C CA . VAL A 1 185 ? -6.082 0.726 -5.996 1 98.19 185 VAL A CA 1
ATOM 1422 C C . VAL A 1 185 ? -4.953 0.828 -4.973 1 98.19 185 VAL A C 1
ATOM 1424 O O . VAL A 1 185 ? -4.684 1.906 -4.441 1 98.19 185 VAL A O 1
ATOM 1427 N N . ARG A 1 186 ? -4.34 -0.299 -4.652 1 98.69 186 ARG A N 1
ATOM 1428 C CA . ARG A 1 186 ? -3.225 -0.312 -3.711 1 98.69 186 ARG A CA 1
ATOM 1429 C C . ARG A 1 186 ? -1.978 -0.916 -4.348 1 98.69 186 ARG A C 1
ATOM 1431 O O . ARG A 1 186 ? -2.074 -1.842 -5.156 1 98.69 186 ARG A O 1
ATOM 1438 N N . VAL A 1 187 ? -0.891 -0.38 -3.998 1 98.62 187 VAL A N 1
ATOM 1439 C CA . VAL A 1 187 ? 0.453 -0.868 -4.289 1 98.62 187 VAL A CA 1
ATOM 1440 C C . VAL A 1 187 ? 1.25 -0.993 -2.992 1 98.62 187 VAL A C 1
ATOM 1442 O O . VAL A 1 187 ? 1.766 0.001 -2.475 1 98.62 187 VAL A O 1
ATOM 1445 N N . ILE A 1 188 ? 1.419 -2.236 -2.527 1 98.44 188 ILE A N 1
ATOM 1446 C CA . ILE A 1 188 ? 1.964 -2.365 -1.181 1 98.44 188 ILE A CA 1
ATOM 1447 C C . ILE A 1 188 ? 3.369 -2.963 -1.246 1 98.44 188 ILE A C 1
ATOM 1449 O O . ILE A 1 188 ? 4.051 -3.072 -0.225 1 98.44 188 ILE A O 1
ATOM 1453 N N . GLY A 1 189 ? 3.84 -3.438 -2.354 1 97.69 189 GLY A N 1
ATOM 1454 C CA . GLY A 1 189 ? 5.234 -3.795 -2.564 1 97.69 189 GLY A CA 1
ATOM 1455 C C . GLY A 1 189 ? 5.516 -5.266 -2.314 1 97.69 189 GLY A C 1
ATOM 1456 O O . GLY A 1 189 ? 6.668 -5.699 -2.379 1 97.69 189 GLY A O 1
ATOM 1457 N N . SER A 1 190 ? 4.496 -6.016 -2.027 1 97.5 190 SER A N 1
ATOM 1458 C CA . SER A 1 190 ? 4.586 -7.465 -1.869 1 97.5 190 SER A CA 1
ATOM 1459 C C . SER A 1 190 ? 3.443 -8.172 -2.588 1 97.5 190 SER A C 1
ATOM 1461 O O . SER A 1 190 ? 2.293 -8.102 -2.148 1 97.5 190 SER A O 1
ATOM 1463 N N . SER A 1 191 ? 3.783 -8.891 -3.652 1 97.5 191 SER A N 1
ATOM 1464 C CA . SER A 1 191 ? 2.756 -9.578 -4.422 1 97.5 191 SER A CA 1
ATOM 1465 C C . SER A 1 191 ? 2.092 -10.68 -3.598 1 97.5 191 SER A C 1
ATOM 1467 O O . SER A 1 191 ? 0.87 -10.844 -3.639 1 97.5 191 SER A O 1
ATOM 1469 N N . THR A 1 192 ? 2.9 -11.398 -2.832 1 97.44 192 THR A N 1
ATOM 1470 C CA . THR A 1 192 ? 2.379 -12.508 -2.041 1 97.44 192 THR A CA 1
ATOM 1471 C C . THR A 1 192 ? 1.378 -12.008 -1.004 1 97.44 192 THR A C 1
ATOM 1473 O O . THR A 1 192 ? 0.301 -12.586 -0.844 1 97.44 192 THR A O 1
ATOM 1476 N N . LEU A 1 193 ? 1.724 -10.945 -0.375 1 98.12 193 LEU A N 1
ATOM 1477 C CA . LEU A 1 193 ? 0.834 -10.43 0.662 1 98.12 193 LEU A CA 1
ATOM 1478 C C . LEU A 1 193 ? -0.386 -9.758 0.045 1 98.12 193 LEU A C 1
ATOM 1480 O O . LEU A 1 193 ? -1.481 -9.805 0.61 1 98.12 193 LEU A O 1
ATOM 1484 N N . ALA A 1 194 ? -0.195 -9.117 -1.073 1 98.75 194 ALA A N 1
ATOM 1485 C CA . ALA A 1 194 ? -1.356 -8.594 -1.79 1 98.75 194 ALA A CA 1
ATOM 1486 C C . ALA A 1 194 ? -2.352 -9.711 -2.104 1 98.75 194 ALA A C 1
ATOM 1488 O O . ALA A 1 194 ? -3.555 -9.555 -1.892 1 98.75 194 ALA A O 1
ATOM 1489 N N . LEU A 1 195 ? -1.828 -10.797 -2.564 1 98.81 195 LEU A N 1
ATOM 1490 C CA . LEU A 1 195 ? -2.664 -11.945 -2.906 1 98.81 195 LEU A CA 1
ATOM 1491 C C . LEU A 1 195 ? -3.301 -12.547 -1.657 1 98.81 195 LEU A C 1
ATOM 1493 O O . LEU A 1 195 ? -4.441 -13.008 -1.699 1 98.81 195 LEU A O 1
ATOM 1497 N N . CYS A 1 196 ? -2.602 -12.523 -0.554 1 98.56 196 CYS A N 1
ATOM 1498 C CA . CYS A 1 196 ? -3.168 -12.992 0.705 1 98.56 196 CYS A CA 1
ATOM 1499 C C . CYS A 1 196 ? -4.332 -12.109 1.144 1 98.56 196 CYS A C 1
ATOM 1501 O O . CYS A 1 196 ? -5.316 -12.609 1.695 1 98.56 196 CYS A O 1
ATOM 1503 N N . HIS A 1 197 ? -4.191 -10.812 0.961 1 98.69 197 HIS A N 1
ATOM 1504 C CA . HIS A 1 197 ? -5.305 -9.922 1.28 1 98.69 197 HIS A CA 1
ATOM 1505 C C . HIS A 1 197 ? -6.543 -10.273 0.462 1 98.69 197 HIS A C 1
ATOM 1507 O O . HIS A 1 197 ? -7.668 -10.18 0.959 1 98.69 197 HIS A O 1
ATOM 1513 N N . LEU A 1 198 ? -6.344 -10.641 -0.774 1 98.81 198 LEU A N 1
ATOM 1514 C CA . LEU A 1 198 ? -7.457 -11.102 -1.604 1 98.81 198 LEU A CA 1
ATOM 1515 C C . LEU A 1 198 ? -8.086 -12.359 -1.023 1 98.81 198 LEU A C 1
ATOM 1517 O O . LEU A 1 198 ? -9.312 -12.445 -0.89 1 98.81 198 LEU A O 1
ATOM 1521 N N . ALA A 1 199 ? -7.23 -13.312 -0.656 1 98.88 199 ALA A N 1
ATOM 1522 C CA . ALA A 1 199 ? -7.711 -14.578 -0.111 1 98.88 199 ALA A CA 1
ATOM 1523 C C . ALA A 1 199 ? -8.492 -14.352 1.181 1 98.88 199 ALA A C 1
ATOM 1525 O O . ALA A 1 199 ? -9.406 -15.117 1.5 1 98.88 199 ALA A O 1
ATOM 1526 N N . SER A 1 200 ? -8.164 -13.32 1.887 1 98.5 200 SER A N 1
ATOM 1527 C CA . SER A 1 200 ? -8.789 -13.047 3.178 1 98.5 200 SER A CA 1
ATOM 1528 C C . SER A 1 200 ? -10.07 -12.242 3.014 1 98.5 200 SER A C 1
ATOM 1530 O O . SER A 1 200 ? -10.781 -11.984 3.99 1 98.5 200 SER A O 1
ATOM 1532 N N . GLY A 1 201 ? -10.305 -11.812 1.86 1 98.56 201 GLY A N 1
ATOM 1533 C CA . GLY A 1 201 ? -11.484 -11 1.623 1 98.56 201 GLY A CA 1
ATOM 1534 C C . GLY A 1 201 ? -11.258 -9.523 1.884 1 98.56 201 GLY A C 1
ATOM 1535 O O . GLY A 1 201 ? -12.203 -8.727 1.84 1 98.56 201 GLY A O 1
ATOM 1536 N N . ALA A 1 202 ? -10.031 -9.141 2.111 1 98.25 202 ALA A N 1
ATOM 1537 C CA . ALA A 1 202 ? -9.688 -7.75 2.385 1 98.25 202 ALA A CA 1
ATOM 1538 C C . ALA A 1 202 ? -9.398 -6.992 1.091 1 98.25 202 ALA A C 1
ATOM 1540 O O . ALA A 1 202 ? -9.125 -5.789 1.116 1 98.25 202 ALA A O 1
ATOM 1541 N N . ALA A 1 203 ? -9.367 -7.598 -0.002 1 98.69 203 ALA A N 1
ATOM 1542 C CA . ALA A 1 203 ? -9.305 -7.074 -1.364 1 98.69 203 ALA A CA 1
ATOM 1543 C C . ALA A 1 203 ? -10.148 -7.922 -2.312 1 98.69 203 ALA A C 1
ATOM 1545 O O . ALA A 1 203 ? -10.523 -9.047 -1.982 1 98.69 203 ALA A O 1
ATOM 1546 N N . ASP A 1 204 ? -10.43 -7.406 -3.482 1 98.81 204 ASP A N 1
ATOM 1547 C CA . ASP A 1 204 ? -11.391 -8.078 -4.355 1 98.81 204 ASP A CA 1
ATOM 1548 C C . ASP A 1 204 ? -10.711 -8.578 -5.629 1 98.81 204 ASP A C 1
ATOM 1550 O O . ASP A 1 204 ? -11.219 -9.484 -6.297 1 98.81 204 ASP A O 1
ATOM 1554 N N . ALA A 1 205 ? -9.625 -7.934 -5.926 1 98.81 205 ALA A N 1
ATOM 1555 C CA . ALA A 1 205 ? -8.914 -8.328 -7.141 1 98.81 205 ALA A CA 1
ATOM 1556 C C . ALA A 1 205 ? -7.434 -7.953 -7.055 1 98.81 205 ALA A C 1
ATOM 1558 O O . ALA A 1 205 ? -7.047 -7.098 -6.254 1 98.81 205 ALA A O 1
ATOM 1559 N N . TYR A 1 206 ? -6.676 -8.625 -7.848 1 98.88 206 TYR A N 1
ATOM 1560 C CA . TYR A 1 206 ? -5.246 -8.398 -8.023 1 98.88 206 TYR A CA 1
ATOM 1561 C C . TYR A 1 206 ? -4.828 -8.656 -9.469 1 98.88 206 TYR A C 1
ATOM 1563 O O . TYR A 1 206 ? -5.305 -9.609 -10.094 1 98.88 206 TYR A O 1
ATOM 1571 N N . TYR A 1 207 ? -3.967 -7.801 -9.977 1 98.75 207 TYR A N 1
ATOM 1572 C CA . TYR A 1 207 ? -3.338 -8.086 -11.266 1 98.75 207 TYR A CA 1
ATOM 1573 C C . TYR A 1 207 ? -1.877 -7.652 -11.266 1 98.75 207 TYR A C 1
ATOM 1575 O O . TYR A 1 207 ? -1.498 -6.723 -10.547 1 98.75 207 TYR A O 1
ATOM 1583 N N . GLN A 1 208 ? -1.101 -8.352 -12.031 1 98 208 GLN A N 1
ATOM 1584 C CA . GLN A 1 208 ? 0.3 -7.957 -12.141 1 98 208 GLN A CA 1
ATOM 1585 C C . GLN A 1 208 ? 0.959 -8.602 -13.359 1 98 208 GLN A C 1
ATOM 1587 O O . GLN A 1 208 ? 0.657 -9.75 -13.695 1 98 208 GLN A O 1
ATOM 1592 N N . PHE A 1 209 ? 1.777 -7.832 -14.062 1 97.12 209 PHE A N 1
ATOM 1593 C CA . PHE A 1 209 ? 2.711 -8.328 -15.062 1 97.12 209 PHE A CA 1
ATOM 1594 C C . PHE A 1 209 ? 4.129 -8.383 -14.508 1 97.12 209 PHE A C 1
ATOM 1596 O O . PHE A 1 209 ? 4.555 -7.473 -13.789 1 97.12 209 PHE A O 1
ATOM 1603 N N . GLY A 1 210 ? 4.855 -9.453 -14.805 1 94.12 210 GLY A N 1
ATOM 1604 C CA . GLY A 1 210 ? 6.234 -9.594 -14.359 1 94.12 210 GLY A CA 1
ATOM 1605 C C . GLY A 1 210 ? 6.367 -10.359 -13.055 1 94.12 210 GLY A C 1
ATOM 1606 O O . GLY A 1 210 ? 7.41 -10.305 -12.406 1 94.12 210 GLY A O 1
ATOM 1607 N N . LEU A 1 211 ? 5.32 -10.961 -12.641 1 93.75 211 LEU A N 1
ATOM 1608 C CA . LEU A 1 211 ? 5.316 -11.758 -11.422 1 93.75 211 LEU A CA 1
ATOM 1609 C C . LEU A 1 211 ? 5.895 -13.148 -11.68 1 93.75 211 LEU A C 1
ATOM 1611 O O . LEU A 1 211 ? 5.484 -13.828 -12.617 1 93.75 211 LEU A O 1
ATOM 1615 N N . HIS A 1 212 ? 6.832 -13.586 -10.859 1 92.12 212 HIS A N 1
ATOM 1616 C CA . HIS A 1 212 ? 7.469 -14.883 -11.062 1 92.12 212 HIS A CA 1
ATOM 1617 C C . HIS A 1 212 ? 6.668 -16 -10.406 1 92.12 212 HIS A C 1
ATOM 1619 O O . HIS A 1 212 ? 5.816 -15.742 -9.555 1 92.12 212 HIS A O 1
ATOM 1625 N N . CYS A 1 213 ? 6.996 -17.219 -10.758 1 93.38 213 CYS A N 1
ATOM 1626 C CA . CYS A 1 213 ? 6.258 -18.375 -10.281 1 93.38 213 CYS A CA 1
ATOM 1627 C C . CYS A 1 213 ? 6.387 -18.531 -8.766 1 93.38 213 CYS A C 1
ATOM 1629 O O . CYS A 1 213 ? 5.457 -18.984 -8.102 1 93.38 213 CYS A O 1
ATOM 1631 N N . TRP A 1 214 ? 7.504 -18.094 -8.141 1 90.62 214 TRP A N 1
ATOM 1632 C CA . TRP A 1 214 ? 7.688 -18.266 -6.703 1 90.62 214 TRP A CA 1
ATOM 1633 C C . TRP A 1 214 ? 6.879 -17.234 -5.926 1 90.62 214 TRP A C 1
ATOM 1635 O O . TRP A 1 214 ? 6.594 -17.422 -4.738 1 90.62 214 TRP A O 1
ATOM 1645 N N . ASP A 1 215 ? 6.477 -16.156 -6.598 1 93.06 215 ASP A N 1
ATOM 1646 C CA . ASP A 1 215 ? 5.598 -15.164 -5.988 1 93.06 215 ASP A CA 1
ATOM 1647 C C . ASP A 1 215 ? 4.145 -15.633 -6 1 93.06 215 ASP A C 1
ATOM 1649 O O . ASP A 1 215 ? 3.328 -15.156 -5.211 1 93.06 215 ASP A O 1
ATOM 1653 N N . LEU A 1 216 ? 3.887 -16.594 -6.871 1 96.62 216 LEU A N 1
ATOM 1654 C CA . LEU A 1 216 ? 2.494 -16.859 -7.199 1 96.62 216 LEU A CA 1
ATOM 1655 C C . LEU A 1 216 ? 2.086 -18.25 -6.707 1 96.62 216 LEU A C 1
ATOM 1657 O O . LEU A 1 216 ? 0.921 -18.484 -6.375 1 96.62 216 LEU A O 1
ATOM 1661 N N . ALA A 1 217 ? 2.971 -19.203 -6.668 1 95.62 217 ALA A N 1
ATOM 1662 C CA . ALA A 1 217 ? 2.658 -20.609 -6.457 1 95.62 217 ALA A CA 1
ATOM 1663 C C . ALA A 1 217 ? 1.876 -20.812 -5.164 1 95.62 217 ALA A C 1
ATOM 1665 O O . ALA A 1 217 ? 0.751 -21.312 -5.18 1 95.62 217 ALA A O 1
ATOM 1666 N N . ALA A 1 218 ? 2.416 -20.391 -4.07 1 96.5 218 ALA A N 1
ATOM 1667 C CA . ALA A 1 218 ? 1.764 -20.578 -2.779 1 96.5 218 ALA A CA 1
ATOM 1668 C C . ALA A 1 218 ? 0.434 -19.844 -2.719 1 96.5 218 ALA A C 1
ATOM 1670 O O . ALA A 1 218 ? -0.582 -20.406 -2.301 1 96.5 218 ALA A O 1
ATOM 1671 N N . ALA A 1 219 ? 0.417 -18.625 -3.15 1 98.69 219 ALA A N 1
ATOM 1672 C CA . ALA A 1 219 ? -0.771 -17.781 -3.082 1 98.69 219 ALA A CA 1
ATOM 1673 C C . ALA A 1 219 ? -1.901 -18.344 -3.934 1 98.69 219 ALA A C 1
ATOM 1675 O O . ALA A 1 219 ? -3.076 -18.219 -3.584 1 98.69 219 ALA A O 1
ATOM 1676 N N . THR A 1 220 ? -1.505 -18.969 -5.051 1 98.62 220 THR A N 1
ATOM 1677 C CA . THR A 1 220 ? -2.514 -19.547 -5.93 1 98.62 220 THR A CA 1
ATOM 1678 C C . THR A 1 220 ? -3.33 -20.609 -5.195 1 98.62 220 THR A C 1
ATOM 1680 O O . THR A 1 220 ? -4.562 -20.609 -5.258 1 98.62 220 THR A O 1
ATOM 1683 N N . VAL A 1 221 ? -2.682 -21.516 -4.469 1 98.31 221 VAL A N 1
ATOM 1684 C CA . VAL A 1 221 ? -3.381 -22.547 -3.719 1 98.31 221 VAL A CA 1
ATOM 1685 C C . VAL A 1 221 ? -4.258 -21.906 -2.645 1 98.31 221 VAL A C 1
ATOM 1687 O O . VAL A 1 221 ? -5.426 -22.266 -2.486 1 98.31 221 VAL A O 1
ATOM 1690 N N . ILE A 1 222 ? -3.734 -20.922 -1.997 1 98.75 222 ILE A N 1
ATOM 1691 C CA . ILE A 1 222 ? -4.434 -20.266 -0.897 1 98.75 222 ILE A CA 1
ATOM 1692 C C . ILE A 1 222 ? -5.688 -19.578 -1.424 1 98.75 222 ILE A C 1
ATOM 1694 O O . ILE A 1 222 ? -6.77 -19.719 -0.854 1 98.75 222 ILE A O 1
ATOM 1698 N N . ILE A 1 223 ? -5.613 -18.859 -2.502 1 98.88 223 ILE A N 1
ATOM 1699 C CA . ILE A 1 223 ? -6.73 -18.109 -3.066 1 98.88 223 ILE A CA 1
ATOM 1700 C C . ILE A 1 223 ? -7.812 -19.078 -3.543 1 98.88 223 ILE A C 1
ATOM 1702 O O . ILE A 1 223 ? -8.992 -18.891 -3.258 1 98.88 223 ILE A O 1
ATOM 1706 N N . ARG A 1 224 ? -7.402 -20.125 -4.262 1 98.75 224 ARG A N 1
ATOM 1707 C CA . ARG A 1 224 ? -8.375 -21.078 -4.773 1 98.75 224 ARG A CA 1
ATOM 1708 C C . ARG A 1 224 ? -9.125 -21.766 -3.633 1 98.75 224 ARG A C 1
ATOM 1710 O O . ARG A 1 224 ? -10.344 -21.891 -3.678 1 98.75 224 ARG A O 1
ATOM 1717 N N . GLU A 1 225 ? -8.406 -22.156 -2.58 1 98.75 225 GLU A N 1
ATOM 1718 C CA . GLU A 1 225 ? -8.992 -22.844 -1.433 1 98.75 225 GLU A CA 1
ATOM 1719 C C . GLU A 1 225 ? -9.836 -21.875 -0.595 1 98.75 225 GLU A C 1
ATOM 1721 O O . GLU A 1 225 ? -10.68 -22.312 0.19 1 98.75 225 GLU A O 1
ATOM 1726 N N . ALA A 1 226 ? -9.617 -20.594 -0.76 1 98.88 226 ALA A N 1
ATOM 1727 C CA . ALA A 1 226 ? -10.445 -19.578 -0.104 1 98.88 226 ALA A CA 1
ATOM 1728 C C . ALA A 1 226 ? -11.688 -19.266 -0.927 1 98.88 226 ALA A C 1
ATOM 1730 O O . ALA A 1 226 ? -12.562 -18.516 -0.488 1 98.88 226 ALA A O 1
ATOM 1731 N N . GLY A 1 227 ? -11.75 -19.797 -2.154 1 98.81 227 GLY A N 1
ATOM 1732 C CA . GLY A 1 227 ? -12.922 -19.625 -2.994 1 98.81 227 GLY A CA 1
ATOM 1733 C C . GLY A 1 227 ? -12.719 -18.625 -4.113 1 98.81 227 GLY A C 1
ATOM 1734 O O . GLY A 1 227 ? -13.664 -18.25 -4.805 1 98.81 227 GLY A O 1
ATOM 1735 N N . GLY A 1 228 ? -11.492 -18.203 -4.289 1 98.81 228 GLY A N 1
ATOM 1736 C CA . GLY A 1 228 ? -11.203 -17.219 -5.328 1 98.81 228 GLY A CA 1
ATOM 1737 C C . GLY A 1 228 ? -10.766 -17.844 -6.637 1 98.81 228 GLY A C 1
ATOM 1738 O O . GLY A 1 228 ? -10.781 -19.078 -6.777 1 98.81 228 GLY A O 1
ATOM 1739 N N . ILE A 1 229 ? -10.43 -16.891 -7.586 1 98.38 229 ILE A N 1
ATOM 1740 C CA . ILE A 1 229 ? -10.062 -17.297 -8.938 1 98.38 229 ILE A CA 1
ATOM 1741 C C . ILE A 1 229 ? -8.703 -16.719 -9.305 1 98.38 229 ILE A C 1
ATOM 1743 O O . ILE A 1 229 ? -8.398 -15.562 -8.977 1 98.38 229 ILE A O 1
ATOM 1747 N N . VAL A 1 230 ? -7.895 -17.562 -9.898 1 98.81 230 VAL A N 1
ATOM 1748 C CA . VAL A 1 230 ? -6.605 -17.109 -10.422 1 98.81 230 VAL A CA 1
ATOM 1749 C C . VAL A 1 230 ? -6.484 -17.484 -11.891 1 98.81 230 VAL A C 1
ATOM 1751 O O . VAL A 1 230 ? -6.59 -18.672 -12.25 1 98.81 230 VAL A O 1
ATOM 1754 N N . ILE A 1 231 ? -6.281 -16.469 -12.773 1 98.69 231 ILE A N 1
ATOM 1755 C CA . ILE A 1 231 ? -6.23 -16.719 -14.203 1 98.69 231 ILE A CA 1
ATOM 1756 C C . ILE A 1 231 ? -5.117 -15.883 -14.836 1 98.69 231 ILE A C 1
ATOM 1758 O O . ILE A 1 231 ? -4.461 -15.094 -14.156 1 98.69 231 ILE A O 1
ATOM 1762 N N . ASP A 1 232 ? -4.895 -16.203 -16.078 1 98.19 232 ASP A N 1
ATOM 1763 C CA . ASP A 1 232 ? -3.953 -15.414 -16.859 1 98.19 232 ASP A CA 1
ATOM 1764 C C . ASP A 1 232 ? -4.566 -14.078 -17.266 1 98.19 232 ASP A C 1
ATOM 1766 O O . ASP A 1 232 ? -5.781 -13.969 -17.438 1 98.19 232 ASP A O 1
ATOM 1770 N N . THR A 1 233 ? -3.768 -13.023 -17.484 1 97.69 233 THR A N 1
ATOM 1771 C CA . THR A 1 233 ? -4.254 -11.711 -17.875 1 97.69 233 THR A CA 1
ATOM 1772 C C . THR A 1 233 ? -4.961 -11.766 -19.219 1 97.69 233 THR A C 1
ATOM 1774 O O . THR A 1 233 ? -5.699 -10.852 -19.578 1 97.69 233 THR A O 1
ATOM 1777 N N . SER A 1 234 ? -4.742 -12.812 -19.969 1 95.56 234 SER A N 1
ATOM 1778 C CA . SER A 1 234 ? -5.422 -13.016 -21.25 1 95.56 234 SER A CA 1
ATOM 1779 C C . SER A 1 234 ? -6.875 -13.422 -21.047 1 95.56 234 SER A C 1
ATOM 1781 O O . SER A 1 234 ? -7.676 -13.391 -21.984 1 95.56 234 SER A O 1
ATOM 1783 N N . GLY A 1 235 ? -7.266 -13.828 -19.875 1 96.44 235 GLY A N 1
ATOM 1784 C CA . GLY A 1 235 ? -8.578 -14.383 -19.594 1 96.44 235 GLY A CA 1
ATOM 1785 C C . GLY A 1 235 ? -8.594 -15.898 -19.609 1 96.44 23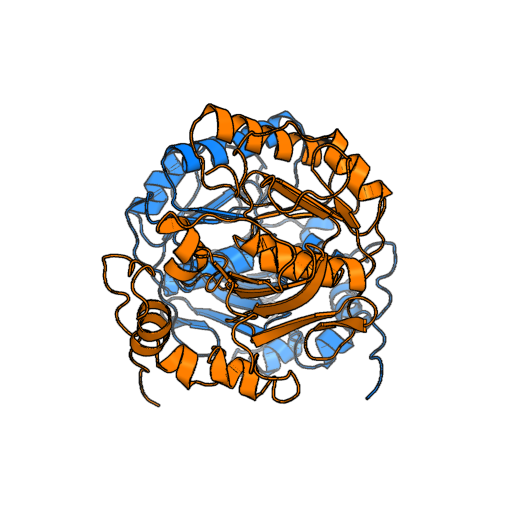5 GLY A C 1
ATOM 1786 O O . GLY A 1 235 ? -9.586 -16.516 -19.203 1 96.44 235 GLY A O 1
ATOM 1787 N N . GLY A 1 236 ? -7.516 -16.516 -20.031 1 97.12 236 GLY A N 1
ATOM 1788 C CA . GLY A 1 236 ? -7.387 -17.969 -20.047 1 97.12 236 GLY A CA 1
ATOM 1789 C C . GLY A 1 236 ? -6.91 -18.531 -18.719 1 97.12 236 GLY A C 1
ATOM 1790 O O . GLY A 1 236 ? -6.781 -17.797 -17.734 1 97.12 236 GLY A O 1
ATOM 1791 N N . PRO A 1 237 ? -6.719 -19.875 -18.719 1 97.19 237 PRO A N 1
ATOM 1792 C CA . PRO A 1 237 ? -6.262 -20.516 -17.484 1 97.19 237 PRO A CA 1
ATOM 1793 C C . PRO A 1 237 ? -4.891 -20.016 -17.031 1 97.19 237 PRO A C 1
ATOM 1795 O O . PRO A 1 237 ? -4.102 -19.547 -17.859 1 97.19 237 PRO A O 1
ATOM 1798 N N . LEU A 1 238 ? -4.625 -20.172 -15.75 1 96.94 238 LEU A N 1
ATOM 1799 C CA . LEU A 1 238 ? -3.35 -19.75 -15.195 1 96.94 238 LEU A CA 1
ATOM 1800 C C . LEU A 1 238 ? -2.195 -20.531 -15.812 1 96.94 238 LEU A C 1
ATOM 1802 O O . LEU A 1 238 ? -2.256 -21.75 -15.914 1 96.94 238 LEU A O 1
ATOM 1806 N N . ASP A 1 239 ? -1.267 -19.812 -16.281 1 94.75 239 ASP A N 1
ATOM 1807 C CA . ASP A 1 239 ? 0.055 -20.344 -16.609 1 94.75 239 ASP A CA 1
ATOM 1808 C C . ASP A 1 239 ? 1.109 -19.828 -15.641 1 94.75 239 ASP A C 1
ATOM 1810 O O . ASP A 1 239 ? 1.56 -18.672 -15.75 1 94.75 239 ASP A O 1
ATOM 1814 N N . LEU A 1 240 ? 1.54 -20.672 -14.734 1 93.56 240 LEU A N 1
ATOM 1815 C CA . LEU A 1 240 ? 2.408 -20.297 -13.617 1 93.56 240 LEU A CA 1
ATOM 1816 C C . LEU A 1 240 ? 3.725 -19.719 -14.125 1 93.56 240 LEU A C 1
ATOM 1818 O O . LEU A 1 240 ? 4.395 -18.969 -13.406 1 93.56 240 LEU A O 1
ATOM 1822 N N . MET A 1 241 ? 4.078 -20.047 -15.328 1 92.31 241 MET A N 1
ATOM 1823 C CA . MET A 1 241 ? 5.398 -19.688 -15.836 1 92.31 241 MET A CA 1
ATOM 1824 C C . MET A 1 241 ? 5.316 -18.438 -16.719 1 92.31 241 MET A C 1
ATOM 1826 O O . MET A 1 241 ? 6.344 -17.891 -17.125 1 92.31 241 MET A O 1
ATOM 1830 N N . ALA A 1 242 ? 4.184 -17.875 -16.969 1 93.75 242 ALA A N 1
ATOM 1831 C CA . ALA A 1 242 ? 3.973 -16.812 -17.938 1 93.75 242 ALA A CA 1
ATOM 1832 C C . ALA A 1 242 ? 4.27 -15.438 -17.344 1 93.75 242 ALA A C 1
ATOM 1834 O O . ALA A 1 242 ? 4.262 -14.43 -18.047 1 93.75 242 ALA A O 1
ATOM 1835 N N . CYS A 1 243 ? 4.43 -15.266 -16.078 1 94 243 CYS A N 1
ATOM 1836 C CA . CYS A 1 243 ? 4.793 -14.039 -15.375 1 94 243 CYS A CA 1
ATOM 1837 C C . CYS A 1 243 ? 3.691 -12.992 -15.492 1 94 243 CYS A C 1
ATOM 1839 O O . CYS A 1 243 ? 3.971 -11.82 -15.719 1 94 243 CYS A O 1
ATOM 1841 N N . ARG A 1 244 ? 2.549 -13.367 -15.5 1 96.5 244 ARG A N 1
ATOM 1842 C CA . ARG A 1 244 ? 1.378 -12.5 -15.5 1 96.5 244 ARG A CA 1
ATOM 1843 C C . ARG A 1 244 ? 0.182 -13.188 -14.852 1 96.5 244 ARG A C 1
ATOM 1845 O O . ARG A 1 244 ? -0.005 -14.398 -15.016 1 96.5 244 ARG A O 1
ATOM 1852 N N . VAL A 1 245 ? -0.671 -12.359 -14.148 1 98.38 245 VAL A N 1
ATOM 1853 C CA . VAL A 1 245 ? -1.74 -13 -13.391 1 98.38 245 VAL A CA 1
ATOM 1854 C C . VAL A 1 245 ? -2.867 -12 -13.133 1 98.38 245 VAL A C 1
ATOM 1856 O O . VAL A 1 245 ? -2.621 -10.805 -12.992 1 98.38 245 VAL A O 1
ATOM 1859 N N . VAL A 1 246 ? -4.066 -12.461 -13.148 1 98.75 246 VAL A N 1
ATOM 1860 C CA . VAL A 1 246 ? -5.242 -11.844 -12.547 1 98.75 246 VAL A CA 1
ATOM 1861 C C . VAL A 1 246 ? -5.832 -12.773 -11.484 1 98.75 246 VAL A C 1
ATOM 1863 O O . VAL A 1 246 ? -6.07 -13.953 -11.75 1 98.75 246 VAL A O 1
ATOM 1866 N N . ALA A 1 247 ? -5.941 -12.336 -10.297 1 98.94 247 ALA A N 1
ATOM 1867 C CA . ALA A 1 247 ? -6.66 -13.016 -9.227 1 98.94 247 ALA A CA 1
ATOM 1868 C C . ALA A 1 247 ? -7.84 -12.18 -8.734 1 98.94 247 ALA A C 1
ATOM 1870 O O . ALA A 1 247 ? -7.77 -10.953 -8.703 1 98.94 247 ALA A O 1
ATOM 1871 N N . ALA A 1 248 ? -8.945 -12.859 -8.43 1 98.94 248 ALA A N 1
ATOM 1872 C CA . ALA A 1 248 ? -10.133 -12.133 -7.996 1 98.94 248 ALA A CA 1
ATOM 1873 C C . ALA A 1 248 ? -11.023 -13.008 -7.121 1 98.94 248 ALA A C 1
ATOM 1875 O O . ALA A 1 248 ? -10.836 -14.227 -7.062 1 98.94 248 ALA A O 1
ATOM 1876 N N . SER A 1 249 ? -11.961 -12.336 -6.492 1 98.69 249 SER A N 1
ATOM 1877 C CA . SER A 1 249 ? -12.883 -13.031 -5.602 1 98.69 249 SER A CA 1
ATOM 1878 C C . SER A 1 249 ? -13.922 -13.828 -6.387 1 98.69 249 SER A C 1
ATOM 1880 O O . SER A 1 249 ? -14.461 -14.812 -5.887 1 98.69 249 SER A O 1
ATOM 1882 N N . THR A 1 250 ? -14.211 -13.383 -7.645 1 98.69 250 THR A N 1
ATOM 1883 C CA . THR A 1 250 ? -15.172 -14.062 -8.516 1 98.69 250 THR A CA 1
ATOM 1884 C C . THR A 1 250 ? -14.641 -14.133 -9.945 1 98.69 250 THR A C 1
ATOM 1886 O O . THR A 1 250 ? -13.766 -13.359 -10.328 1 98.69 250 THR A O 1
ATOM 1889 N N . ARG A 1 251 ? -15.203 -15.07 -10.664 1 98.19 251 ARG A N 1
ATOM 1890 C CA . ARG A 1 251 ? -14.836 -15.203 -12.07 1 98.19 251 ARG A CA 1
ATOM 1891 C C . ARG A 1 251 ? -15.242 -13.969 -12.859 1 98.19 251 ARG A C 1
ATOM 1893 O O . ARG A 1 251 ? -14.508 -13.516 -13.742 1 98.19 251 ARG A O 1
ATOM 1900 N N . GLU A 1 252 ? -16.375 -13.453 -12.516 1 98 252 GLU A N 1
ATOM 1901 C CA . GLU A 1 252 ? -16.859 -12.242 -13.18 1 98 252 GLU A CA 1
ATOM 1902 C C . GLU A 1 252 ? -15.883 -11.086 -13.008 1 98 252 GLU A C 1
ATOM 1904 O O . GLU A 1 252 ? -15.539 -10.414 -13.984 1 98 252 GLU A O 1
ATOM 1909 N N . MET A 1 253 ? -15.445 -10.898 -11.828 1 98.38 253 MET A N 1
ATOM 1910 C CA . MET A 1 253 ? -14.492 -9.836 -11.523 1 98.38 253 MET A CA 1
ATOM 1911 C C . MET A 1 253 ? -13.164 -10.078 -12.242 1 98.38 253 MET A C 1
ATOM 1913 O O . MET A 1 253 ? -12.586 -9.148 -12.805 1 98.38 253 MET A O 1
ATOM 1917 N N . ALA A 1 254 ? -12.711 -11.297 -12.266 1 98.69 254 ALA A N 1
ATOM 1918 C CA . ALA A 1 254 ? -11.453 -11.641 -12.93 1 98.69 254 ALA A CA 1
ATOM 1919 C C . ALA A 1 254 ? -11.523 -11.312 -14.414 1 98.69 254 ALA A C 1
ATOM 1921 O O . ALA A 1 254 ? -10.578 -10.75 -14.977 1 98.69 254 ALA A O 1
ATOM 1922 N N . MET A 1 255 ? -12.594 -11.617 -14.984 1 97.94 255 MET A N 1
ATOM 1923 C CA . MET A 1 255 ? -12.758 -11.398 -16.422 1 97.94 255 MET A CA 1
ATOM 1924 C C . MET A 1 255 ? -12.852 -9.914 -16.734 1 97.94 255 MET A C 1
ATOM 1926 O O . MET A 1 255 ? -12.312 -9.445 -17.734 1 97.94 255 MET A O 1
ATOM 1930 N N . LEU A 1 256 ? -13.562 -9.195 -15.906 1 96.94 256 LEU A N 1
ATOM 1931 C CA . LEU A 1 256 ? -13.648 -7.746 -16.078 1 96.94 256 LEU A CA 1
ATOM 1932 C C . LEU A 1 256 ? -12.258 -7.117 -16.062 1 96.94 256 LEU A C 1
ATOM 1934 O O . LEU A 1 256 ? -11.945 -6.285 -16.922 1 96.94 256 LEU A O 1
ATOM 1938 N N . ILE A 1 257 ? -11.438 -7.531 -15.133 1 98 257 ILE A N 1
ATOM 1939 C CA . ILE A 1 257 ? -10.086 -6.992 -14.992 1 98 257 ILE A CA 1
ATOM 1940 C C . ILE A 1 257 ? -9.242 -7.406 -16.203 1 98 257 ILE A C 1
ATOM 1942 O O . ILE A 1 257 ? -8.57 -6.566 -16.812 1 98 257 ILE A O 1
ATOM 1946 N N . ALA A 1 258 ? -9.305 -8.641 -16.531 1 97.94 258 ALA A N 1
ATOM 1947 C CA . ALA A 1 258 ? -8.508 -9.156 -17.641 1 97.94 258 ALA A CA 1
ATOM 1948 C C . ALA A 1 258 ? -8.82 -8.398 -18.938 1 97.94 258 ALA A C 1
ATOM 1950 O O . ALA A 1 258 ? -7.914 -8.07 -19.703 1 97.94 258 ALA A O 1
ATOM 1951 N N . GLN A 1 259 ? -10 -8.078 -19.125 1 96.69 259 GLN A N 1
ATOM 1952 C CA . GLN A 1 259 ? -10.438 -7.422 -20.359 1 96.69 259 GLN A CA 1
ATOM 1953 C C . GLN A 1 259 ? -9.992 -5.965 -20.391 1 96.69 259 GLN A C 1
ATOM 1955 O O . GLN A 1 259 ? -9.82 -5.391 -21.469 1 96.69 259 GLN A O 1
ATOM 1960 N N . ALA A 1 260 ? -9.812 -5.434 -19.234 1 96.19 260 ALA A N 1
ATOM 1961 C CA . ALA A 1 260 ? -9.469 -4.016 -19.156 1 96.19 260 ALA A CA 1
ATOM 1962 C C . ALA A 1 260 ? -7.969 -3.803 -19.344 1 96.19 260 ALA A C 1
ATOM 1964 O O . ALA A 1 260 ? -7.527 -2.688 -19.641 1 96.19 260 ALA A O 1
ATOM 1965 N N . LEU A 1 261 ? -7.145 -4.812 -19.281 1 97.25 261 LEU A N 1
ATOM 1966 C CA . LEU A 1 261 ? -5.699 -4.668 -19.188 1 97.25 261 LEU A CA 1
ATOM 1967 C C . LEU A 1 261 ? -5.047 -4.719 -20.562 1 97.25 261 LEU A C 1
ATOM 1969 O O . LEU A 1 261 ? -5.48 -5.477 -21.422 1 97.25 261 LEU A O 1
ATOM 1973 N N . GLN A 1 262 ? -4.078 -3.9 -20.719 1 97 262 GLN A N 1
ATOM 1974 C CA . GLN A 1 262 ? -3.123 -4.035 -21.812 1 97 262 GLN A CA 1
ATOM 1975 C C . GLN A 1 262 ? -1.918 -4.871 -21.391 1 97 262 GLN A C 1
ATOM 1977 O O . GLN A 1 262 ? -1.357 -4.66 -20.312 1 97 262 GLN A O 1
ATOM 1982 N N . THR A 1 263 ? -1.518 -5.703 -22.266 1 95.88 263 THR A N 1
ATOM 1983 C CA . THR A 1 263 ? -0.48 -6.668 -21.938 1 95.88 263 THR A CA 1
ATOM 1984 C C . THR A 1 263 ? 0.891 -6 -21.891 1 95.88 263 THR A C 1
ATOM 1986 O O . THR A 1 263 ? 1.215 -5.188 -22.766 1 95.88 263 THR A O 1
ATOM 1989 N N . ILE A 1 264 ? 1.615 -6.32 -20.859 1 95.06 264 ILE A N 1
ATOM 1990 C CA . ILE A 1 264 ? 3.041 -6.016 -20.781 1 95.06 264 ILE A CA 1
ATOM 1991 C C . ILE A 1 264 ? 3.848 -7.309 -20.875 1 95.06 264 ILE A C 1
ATOM 1993 O O . ILE A 1 264 ? 3.682 -8.211 -20.047 1 95.06 264 ILE A O 1
ATOM 1997 N N . ASN A 1 265 ? 4.77 -7.375 -21.766 1 91.69 265 ASN A N 1
ATOM 1998 C CA . ASN A 1 265 ? 5.477 -8.625 -22 1 91.69 265 ASN A CA 1
ATOM 1999 C C . ASN A 1 265 ? 6.734 -8.734 -21.141 1 91.69 265 ASN A C 1
ATOM 2001 O O . ASN A 1 265 ? 7.656 -7.93 -21.281 1 91.69 265 ASN A O 1
ATOM 2005 N N . TYR A 1 266 ? 6.816 -9.703 -20.297 1 92.25 266 TYR A N 1
ATOM 2006 C CA . TYR A 1 266 ? 7.977 -9.961 -19.453 1 92.25 266 TYR A CA 1
ATOM 2007 C C . TYR A 1 266 ? 8.641 -11.281 -19.828 1 92.25 266 TYR A C 1
ATOM 2009 O O . TYR A 1 266 ? 9.656 -11.664 -19.25 1 92.25 266 TYR A O 1
ATOM 2017 N N . GLY A 1 267 ? 8.188 -11.945 -20.844 1 90.81 267 GLY A N 1
ATOM 2018 C CA . GLY A 1 267 ? 8.664 -13.289 -21.125 1 90.81 267 GLY A CA 1
ATOM 2019 C C . GLY A 1 267 ? 8.195 -14.312 -20.125 1 90.81 267 GLY A C 1
ATOM 2020 O O . GLY A 1 267 ? 7.242 -14.07 -19.375 1 90.81 267 GLY A O 1
ATOM 2021 N N . ARG A 1 268 ? 8.82 -15.555 -20.219 1 92.56 268 ARG A N 1
ATOM 2022 C CA . ARG A 1 268 ? 8.43 -16.656 -19.344 1 92.56 268 ARG A CA 1
ATOM 2023 C C . ARG A 1 268 ? 9.562 -17.047 -18.406 1 92.56 268 ARG A C 1
ATOM 2025 O O . ARG A 1 268 ? 10.742 -16.938 -18.766 1 92.56 268 ARG A O 1
ATOM 2032 N N . ASP A 1 269 ? 9.141 -17.453 -17.219 1 88.06 269 ASP A N 1
ATOM 2033 C CA . ASP A 1 269 ? 10.133 -17.922 -16.25 1 88.06 269 ASP A CA 1
ATOM 2034 C C . ASP A 1 269 ? 10.922 -19.109 -16.812 1 88.06 269 ASP A C 1
ATOM 2036 O O . ASP A 1 269 ? 12.109 -19.266 -16.516 1 88.06 269 ASP A O 1
ATOM 2040 N N . ASP A 1 270 ? 10.289 -19.953 -17.562 1 87.5 270 ASP A N 1
ATOM 2041 C CA . ASP A 1 270 ? 10.93 -21.188 -18 1 87.5 270 ASP A CA 1
ATOM 2042 C C . ASP A 1 270 ? 11.656 -20.984 -19.328 1 87.5 270 ASP A C 1
ATOM 2044 O O . ASP A 1 270 ? 12.133 -21.953 -19.922 1 87.5 270 ASP A O 1
ATOM 2048 N N . GLU A 1 271 ? 11.68 -19.812 -19.828 1 82.75 271 GLU A N 1
ATOM 2049 C CA . GLU A 1 271 ? 12.398 -19.516 -21.062 1 82.75 271 GLU A CA 1
ATOM 2050 C C . GLU A 1 271 ? 13.57 -18.562 -20.812 1 82.75 271 GLU A C 1
ATOM 2052 O O . GLU A 1 271 ? 14.352 -18.281 -21.719 1 82.75 271 GLU A O 1
ATOM 2057 N N . LYS A 1 272 ? 13.766 -18.25 -19.594 1 70.88 272 LYS A N 1
ATOM 2058 C CA . LYS A 1 272 ? 14.859 -17.344 -19.266 1 70.88 272 LYS A CA 1
ATOM 2059 C C . LYS A 1 272 ? 16.141 -18.109 -18.953 1 70.88 272 LYS A C 1
ATOM 2061 O O . LYS A 1 272 ? 16.078 -19.25 -18.484 1 70.88 272 LYS A O 1
ATOM 2066 N N . MET B 1 1 ? -16.062 -19.953 21.969 1 17.11 1 MET B N 1
ATOM 2067 C CA . MET B 1 1 ? -15.125 -18.969 21.438 1 17.11 1 MET B CA 1
ATOM 2068 C C . MET B 1 1 ? -15.812 -18.062 20.422 1 17.11 1 MET B C 1
ATOM 2070 O O . MET B 1 1 ? -16.109 -18.484 19.312 1 17.11 1 MET B O 1
ATOM 2074 N N . HIS B 1 2 ? -16.703 -17.109 20.75 1 18.31 2 HIS B N 1
ATOM 2075 C CA . HIS B 1 2 ? -17.969 -16.578 20.266 1 18.31 2 HIS B CA 1
ATOM 2076 C C . HIS B 1 2 ? -17.75 -15.578 19.125 1 18.31 2 HIS B C 1
ATOM 2078 O O . HIS B 1 2 ? -16.719 -14.891 19.078 1 18.31 2 HIS B O 1
ATOM 2084 N N . ARG B 1 3 ? -18.328 -15.812 18 1 22.11 3 ARG B N 1
ATOM 2085 C CA . ARG B 1 3 ? -18.469 -15.047 16.75 1 22.11 3 ARG B CA 1
ATOM 2086 C C . ARG B 1 3 ? -18.781 -13.586 17.047 1 22.11 3 ARG B C 1
ATOM 2088 O O . ARG B 1 3 ? -19.844 -13.266 17.562 1 22.11 3 ARG B O 1
ATOM 2095 N N . THR B 1 4 ? -17.938 -12.812 17.578 1 22.92 4 THR B N 1
ATOM 2096 C CA . THR B 1 4 ? -18.172 -11.406 17.891 1 22.92 4 THR B CA 1
ATOM 2097 C C . THR B 1 4 ? -18.828 -10.695 16.703 1 22.92 4 THR B C 1
ATOM 2099 O O . THR B 1 4 ? -18.391 -10.844 15.562 1 22.92 4 THR B O 1
ATOM 2102 N N . ASP B 1 5 ? -20.078 -10.508 16.67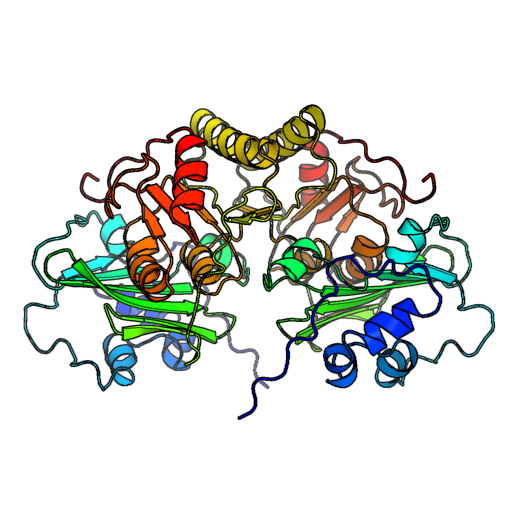2 1 23.17 5 ASP B N 1
ATOM 2103 C CA . ASP B 1 5 ? -21.094 -9.883 15.836 1 23.17 5 ASP B CA 1
ATOM 2104 C C . ASP B 1 5 ? -20.609 -8.539 15.289 1 23.17 5 ASP B C 1
ATOM 2106 O O . ASP B 1 5 ? -20.281 -7.637 16.062 1 23.17 5 ASP B O 1
ATOM 2110 N N . VAL B 1 6 ? -19.906 -8.578 14.227 1 25.8 6 VAL B N 1
ATOM 2111 C CA . VAL B 1 6 ? -19.578 -7.434 13.391 1 25.8 6 VAL B CA 1
ATOM 2112 C C . VAL B 1 6 ? -20.797 -6.535 13.219 1 25.8 6 VAL B C 1
ATOM 2114 O O . VAL B 1 6 ? -21.875 -7.012 12.867 1 25.8 6 VAL B O 1
ATOM 2117 N N . CYS B 1 7 ? -20.969 -5.562 14.055 1 26.25 7 CYS B N 1
ATOM 2118 C CA . CYS B 1 7 ? -22.047 -4.582 14.008 1 26.25 7 CYS B CA 1
ATOM 2119 C C . CYS B 1 7 ? -22.359 -4.191 12.57 1 26.25 7 CYS B C 1
ATOM 2121 O O . CYS B 1 7 ? -21.453 -4.043 11.75 1 26.25 7 CYS B O 1
ATOM 2123 N N . PRO B 1 8 ? -23.5 -4.434 12.031 1 26.36 8 PRO B N 1
ATOM 2124 C CA . PRO B 1 8 ? -23.922 -4.047 10.688 1 26.36 8 PRO B CA 1
ATOM 2125 C C . PRO B 1 8 ? -23.656 -2.576 10.375 1 26.36 8 PRO B C 1
ATOM 2127 O O . PRO B 1 8 ? -23.984 -1.699 11.18 1 26.36 8 PRO B O 1
ATOM 2130 N N . VAL B 1 9 ? -22.625 -2.32 9.781 1 27.95 9 VAL B N 1
ATOM 2131 C CA . VAL B 1 9 ? -22.422 -0.975 9.25 1 27.95 9 VAL B CA 1
ATOM 2132 C C . VAL B 1 9 ? -23.672 -0.54 8.484 1 27.95 9 VAL B C 1
ATOM 2134 O O . VAL B 1 9 ? -24.141 -1.255 7.594 1 27.95 9 VAL B O 1
ATOM 2137 N N . PRO B 1 10 ? -24.594 0.192 9.117 1 28.42 10 PRO B N 1
ATOM 2138 C CA . PRO B 1 10 ? -25.734 0.581 8.281 1 28.42 10 PRO B CA 1
ATOM 2139 C C . PRO B 1 10 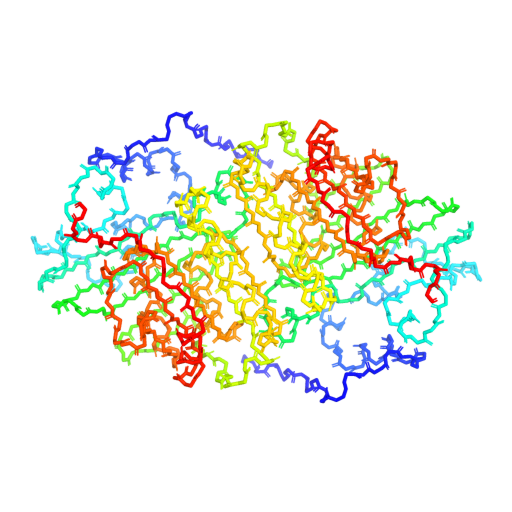? -25.312 1.022 6.879 1 28.42 10 PRO B C 1
ATOM 2141 O O . PRO B 1 10 ? -24.172 1.461 6.684 1 28.42 10 PRO B O 1
ATOM 2144 N N . ALA B 1 11 ? -26.125 0.562 5.797 1 28.75 11 ALA B N 1
ATOM 2145 C CA . ALA B 1 11 ? -25.953 0.848 4.375 1 28.75 11 ALA B CA 1
ATOM 2146 C C . ALA B 1 11 ? -25.609 2.316 4.148 1 28.75 11 ALA B C 1
ATOM 2148 O O . ALA B 1 11 ? -25.109 2.688 3.08 1 28.75 11 ALA B O 1
ATOM 2149 N N . GLN B 1 12 ? -26.5 3.342 4.715 1 27.03 12 GLN B N 1
ATOM 2150 C CA . GLN B 1 12 ? -26.25 4.777 4.602 1 27.03 12 GLN B CA 1
ATOM 2151 C C . GLN B 1 12 ? -25.172 5.23 5.566 1 27.03 12 GLN B C 1
ATOM 2153 O O . GLN B 1 12 ? -25.172 4.852 6.742 1 27.03 12 GLN B O 1
ATOM 2158 N N . GLY B 1 13 ? -24.016 5.441 5.141 1 29.92 13 GLY B N 1
ATOM 2159 C CA . GLY B 1 13 ? -22.891 5.926 5.926 1 29.92 13 GLY B CA 1
ATOM 2160 C C . GLY B 1 13 ? -23.297 6.934 6.988 1 29.92 13 GLY B C 1
ATOM 2161 O O . GLY B 1 13 ? -24.141 7.805 6.738 1 29.92 13 GLY B O 1
ATOM 2162 N N . PRO B 1 14 ? -23.469 6.543 8.203 1 28.89 14 PRO B N 1
ATOM 2163 C CA . PRO B 1 14 ? -23.922 7.48 9.234 1 28.89 14 PRO B CA 1
ATOM 2164 C C . PRO B 1 14 ? -23.297 8.867 9.094 1 28.89 14 PRO B C 1
ATOM 2166 O O . PRO B 1 14 ? -22.109 8.977 8.758 1 28.89 14 PRO B O 1
ATOM 2169 N N . THR B 1 15 ? -24.047 9.742 8.523 1 26.84 15 THR B N 1
ATOM 2170 C CA . THR B 1 15 ? -23.719 11.164 8.5 1 26.84 15 THR B CA 1
ATOM 2171 C C . THR B 1 15 ? -23.391 11.664 9.898 1 26.84 15 THR B C 1
ATOM 2173 O O . THR B 1 15 ? -24.156 11.469 10.836 1 26.84 15 THR B O 1
ATOM 2176 N N . LEU B 1 16 ? -22.141 11.789 10.25 1 30.7 16 LEU B N 1
ATOM 2177 C CA . LEU B 1 16 ? -21.516 12.25 11.484 1 30.7 16 LEU B CA 1
ATOM 2178 C C . LEU B 1 16 ? -22.047 13.617 11.883 1 30.7 16 LEU B C 1
ATOM 2180 O O . LEU B 1 16 ? -21.484 14.281 12.758 1 30.7 16 LEU B O 1
ATOM 2184 N N . SER B 1 17 ? -23.016 14.234 11.211 1 27.34 17 SER B N 1
ATOM 2185 C CA . SER B 1 17 ? -23.375 15.602 11.57 1 27.34 17 SER B CA 1
ATOM 2186 C C . SER B 1 17 ? -24 15.664 12.961 1 27.34 17 SER B C 1
ATOM 2188 O O . SER B 1 17 ? -24.266 16.75 13.484 1 27.34 17 SER B O 1
ATOM 2190 N N . GLU B 1 18 ? -24.875 14.703 13.312 1 28.41 18 GLU B N 1
ATOM 2191 C CA . GLU B 1 18 ? -25.594 15.023 14.547 1 28.41 18 GLU B CA 1
ATOM 2192 C C . GLU B 1 18 ? -24.672 14.922 15.758 1 28.41 18 GLU B C 1
ATOM 2194 O O . GLU B 1 18 ? -23.766 14.086 15.797 1 28.41 18 GLU B O 1
ATOM 2199 N N . PRO B 1 19 ? -24.672 15.883 16.812 1 32.91 19 PRO B N 1
ATOM 2200 C CA . PRO B 1 19 ? -23.969 15.766 18.094 1 32.91 19 PRO B CA 1
ATOM 2201 C C . PRO B 1 19 ? -23.703 14.32 18.484 1 32.91 19 PRO B C 1
ATOM 2203 O O . PRO B 1 19 ? -22.797 14.039 19.266 1 32.91 19 PRO B O 1
ATOM 2206 N N . GLY B 1 20 ? -24.562 13.406 18.109 1 30.14 20 GLY B N 1
ATOM 2207 C CA . GLY B 1 20 ? -24.656 11.984 18.391 1 30.14 20 GLY B CA 1
ATOM 2208 C C . GLY B 1 20 ? -23.672 11.156 17.578 1 30.14 20 GLY B C 1
ATOM 2209 O O . GLY B 1 20 ? -23.609 9.938 17.719 1 30.14 20 GLY B O 1
ATOM 2210 N N . THR B 1 21 ? -23.203 11.719 16.578 1 31.94 21 THR B N 1
ATOM 2211 C CA . THR B 1 21 ? -22.422 10.844 15.703 1 31.94 21 THR B CA 1
ATOM 2212 C C . THR B 1 21 ? -21.125 10.406 16.406 1 31.94 21 THR B C 1
ATOM 2214 O O . THR B 1 21 ? -20.734 9.242 16.297 1 31.94 21 THR B O 1
ATOM 2217 N N . VAL B 1 22 ? -20.359 11.266 17.047 1 34.34 22 VAL B N 1
ATOM 2218 C CA . VAL B 1 22 ? -19.359 10.758 17.984 1 34.34 22 VAL B CA 1
ATOM 2219 C C . VAL B 1 22 ? -20.031 9.867 19.031 1 34.34 22 VAL B C 1
ATOM 2221 O O . VAL B 1 22 ? -19.469 8.836 19.422 1 34.34 22 VAL B O 1
ATOM 2224 N N . GLN B 1 23 ? -21.219 10.156 19.453 1 33.72 23 GLN B N 1
ATOM 2225 C CA . GLN B 1 23 ? -22.094 9.281 20.234 1 33.72 23 GLN B CA 1
ATOM 2226 C C . GLN B 1 23 ? -22.531 8.07 19.406 1 33.72 23 GLN B C 1
ATOM 2228 O O . GLN B 1 23 ? -22.594 6.953 19.938 1 33.72 23 GLN B O 1
ATOM 2233 N N . THR B 1 24 ? -22.891 8.211 18.141 1 34.75 24 THR B N 1
ATOM 2234 C CA . THR B 1 24 ? -23.281 7.094 17.281 1 34.75 24 THR B CA 1
ATOM 2235 C C . THR B 1 24 ? -22.047 6.277 16.875 1 34.75 24 THR B C 1
ATOM 2237 O O . THR B 1 24 ? -22.141 5.055 16.719 1 34.75 24 THR B O 1
ATOM 2240 N N . CYS B 1 25 ? -20.906 6.805 16.453 1 34.69 25 CYS B N 1
ATOM 2241 C CA . CYS B 1 25 ? -19.75 5.934 16.359 1 34.69 25 CYS B CA 1
ATOM 2242 C C . CYS B 1 25 ? -19.469 5.234 17.688 1 34.69 25 CYS B C 1
ATOM 2244 O O . CYS B 1 25 ? -19.156 4.047 17.719 1 34.69 25 CYS B O 1
ATOM 2246 N N . ALA B 1 26 ? -19.578 5.816 18.828 1 37.75 26 ALA B N 1
ATOM 2247 C CA . ALA B 1 26 ? -19.609 5.207 20.156 1 37.75 26 ALA B CA 1
ATOM 2248 C C . ALA B 1 26 ? -20.781 4.258 20.297 1 37.75 26 ALA B C 1
ATOM 2250 O O . ALA B 1 26 ? -20.672 3.211 20.938 1 37.75 26 ALA B O 1
ATOM 2251 N N . GLU B 1 27 ? -21.922 4.512 19.812 1 36.91 27 GLU B N 1
ATOM 2252 C CA . GLU B 1 27 ? -23.078 3.631 19.828 1 36.91 27 GLU B CA 1
ATOM 2253 C C . GLU B 1 27 ? -22.984 2.574 18.734 1 36.91 27 GLU B C 1
ATOM 2255 O O . GLU B 1 27 ? -23.422 1.434 18.922 1 36.91 27 GLU B O 1
ATOM 2260 N N . HIS B 1 28 ? -22.625 2.812 17.516 1 35.22 28 HIS B N 1
ATOM 2261 C CA . HIS B 1 28 ? -22.641 1.804 16.469 1 35.22 28 HIS B CA 1
ATOM 2262 C C . HIS B 1 28 ? -21.375 0.951 16.5 1 35.22 28 HIS B C 1
ATOM 2264 O O . HIS B 1 28 ? -21.375 -0.181 16.016 1 35.22 28 HIS B O 1
ATOM 2270 N N . CYS B 1 29 ? -20.188 1.496 16.734 1 30.86 29 CYS B N 1
ATOM 2271 C CA . CYS B 1 29 ? -19.109 0.561 16.984 1 30.86 29 CYS B CA 1
ATOM 2272 C C . CYS B 1 29 ? -18.734 0.559 18.469 1 30.86 29 CYS B C 1
ATOM 2274 O O . CYS B 1 29 ? -17.672 1.048 18.844 1 30.86 29 CYS B O 1
ATOM 2276 N N . PRO B 1 30 ? -19.703 0.339 19.266 1 35.28 30 PRO B N 1
ATOM 2277 C CA . PRO B 1 30 ? -19.453 0.299 20.719 1 35.28 30 PRO B CA 1
ATOM 2278 C C . PRO B 1 30 ? -18.234 -0.562 21.062 1 35.28 30 PRO B C 1
ATOM 2280 O O . PRO B 1 30 ? -17.5 -0.246 22.016 1 35.28 30 PRO B O 1
ATOM 2283 N N . GLU B 1 31 ? -18.172 -1.637 20.391 1 35.22 31 GLU B N 1
ATOM 2284 C CA . GLU B 1 31 ? -17.109 -2.586 20.688 1 35.22 31 GLU B CA 1
ATOM 2285 C C . GLU B 1 31 ? -15.742 -2.02 20.328 1 35.22 31 GLU B C 1
ATOM 2287 O O . GLU B 1 31 ? -14.734 -2.375 20.938 1 35.22 31 GLU B O 1
ATOM 2292 N N . CYS B 1 32 ? -15.641 -1.352 19.188 1 32.53 32 CYS B N 1
ATOM 2293 C CA . CYS B 1 32 ? -14.352 -0.736 18.922 1 32.53 32 CYS B CA 1
ATOM 2294 C C . CYS B 1 32 ? -14.008 0.295 19.984 1 32.53 32 CYS B C 1
ATOM 2296 O O . CYS B 1 32 ? -12.852 0.42 20.391 1 32.53 32 CYS B O 1
ATOM 2298 N N . PHE B 1 33 ? -14.977 1.113 20.375 1 33.62 33 PHE B N 1
ATOM 2299 C CA . PHE B 1 33 ? -14.805 2.049 21.484 1 33.62 33 PHE B CA 1
ATOM 2300 C C . PHE B 1 33 ? -14.797 1.313 22.828 1 33.62 33 PHE B C 1
ATOM 2302 O O . PHE B 1 33 ? -14.125 1.738 23.766 1 33.62 33 PHE B O 1
ATOM 2309 N N . ARG B 1 34 ? -15.594 0.381 23.062 1 30.44 34 ARG B N 1
ATOM 2310 C CA . ARG B 1 34 ? -15.602 -0.393 24.312 1 30.44 34 ARG B CA 1
ATOM 2311 C C . ARG B 1 34 ? -14.328 -1.21 24.453 1 30.44 34 ARG B C 1
ATOM 2313 O O . ARG B 1 34 ? -13.969 -1.628 25.562 1 30.44 34 ARG B O 1
ATOM 2320 N N . SER B 1 35 ? -13.961 -1.803 23.266 1 32.25 35 SER B N 1
ATOM 2321 C CA . SER B 1 35 ? -12.844 -2.705 23.5 1 32.25 35 SER B CA 1
ATOM 2322 C C . SER B 1 35 ? -11.578 -1.934 23.859 1 32.25 35 SER B C 1
ATOM 2324 O O . SER B 1 35 ? -10.492 -2.516 23.969 1 32.25 35 SER B O 1
ATOM 2326 N N . GLY B 1 36 ? -11.672 -0.71 24.578 1 30.66 36 GLY B N 1
ATOM 2327 C CA . GLY B 1 36 ? -10.594 0.127 25.078 1 30.66 36 GLY B CA 1
ATOM 2328 C C . GLY B 1 36 ? -9.805 0.807 23.984 1 30.66 36 GLY B C 1
ATOM 2329 O O . GLY B 1 36 ? -8.812 1.488 24.25 1 30.66 36 GLY B O 1
ATOM 2330 N N . LEU B 1 37 ? -9.992 0.372 22.875 1 30.61 37 LEU B N 1
ATOM 2331 C CA . LEU B 1 37 ? -9.141 0.87 21.797 1 30.61 37 LEU B CA 1
ATOM 2332 C C . LEU B 1 37 ? -9.586 2.262 21.344 1 30.61 37 LEU B C 1
ATOM 2334 O O . LEU B 1 37 ? -8.766 3.066 20.906 1 30.61 37 LEU B O 1
ATOM 2338 N N . PHE B 1 38 ? -10.898 2.471 20.891 1 31.61 38 PHE B N 1
ATOM 2339 C CA . PHE B 1 38 ? -11.258 3.822 20.484 1 31.61 38 PHE B CA 1
ATOM 2340 C C . PHE B 1 38 ? -11.391 4.738 21.688 1 31.61 38 PHE B C 1
ATOM 2342 O O . PHE B 1 38 ? -11.961 4.348 22.719 1 31.61 38 PHE B O 1
ATOM 2349 N N . PHE B 1 39 ? -10.531 5.812 21.797 1 29.53 39 PHE B N 1
ATOM 2350 C CA . PHE B 1 39 ? -10.469 6.891 22.781 1 29.53 39 PHE B CA 1
ATOM 2351 C C . PHE B 1 39 ? -11.852 7.492 23.016 1 29.53 39 PHE B C 1
ATOM 2353 O O . PHE B 1 39 ? -12.547 7.84 22.062 1 29.53 39 PHE B O 1
ATOM 2360 N N . ASP B 1 40 ? -12.625 7.031 23.75 1 29.48 40 ASP B N 1
ATOM 2361 C CA . ASP B 1 40 ? -13.555 8.008 24.312 1 29.48 40 ASP B CA 1
ATOM 2362 C C . ASP B 1 40 ? -12.945 9.398 24.328 1 29.48 40 ASP B C 1
ATOM 2364 O O . ASP B 1 40 ? -11.898 9.617 24.953 1 29.48 40 ASP B O 1
ATOM 2368 N N . PRO B 1 41 ? -13.172 10.258 23.328 1 29.86 41 PRO B N 1
ATOM 2369 C CA . PRO B 1 41 ? -12.578 11.57 23.562 1 29.86 41 PRO B CA 1
ATOM 2370 C C . PRO B 1 41 ? -12.57 11.953 25.047 1 29.86 41 PRO B C 1
ATOM 2372 O O . PRO B 1 41 ? -11.664 12.656 25.5 1 29.86 41 PRO B O 1
ATOM 2375 N N . GLU B 1 42 ? -13.555 11.594 25.75 1 28.8 42 GLU B N 1
ATOM 2376 C CA . GLU B 1 42 ? -13.445 11.859 27.188 1 28.8 42 GLU B CA 1
ATOM 2377 C C . GLU B 1 42 ? -12.398 10.953 27.844 1 28.8 42 GLU B C 1
ATOM 2379 O O . GLU B 1 42 ? -11.633 11.398 28.703 1 28.8 42 GLU B O 1
ATOM 2384 N N . ASN B 1 43 ? -12.508 9.609 27.5 1 30.77 43 ASN B N 1
ATOM 2385 C CA . ASN B 1 43 ? -11.516 8.766 28.156 1 30.77 43 ASN B CA 1
ATOM 2386 C C . ASN B 1 43 ? -10.281 8.562 27.281 1 30.77 43 ASN B C 1
ATOM 2388 O O . ASN B 1 43 ? -9.32 7.902 27.688 1 30.77 43 ASN B O 1
ATOM 2392 N N . ALA B 1 44 ? -10.336 8.336 25.969 1 31.17 44 ALA B N 1
ATOM 2393 C CA . ALA B 1 44 ? -9.062 8.469 25.266 1 31.17 44 ALA B CA 1
ATOM 2394 C C . ALA B 1 44 ? -8.188 9.547 25.906 1 31.17 44 ALA B C 1
ATOM 2396 O O . ALA B 1 44 ? -6.973 9.383 26.016 1 31.17 44 ALA B O 1
ATOM 2397 N N . PHE B 1 45 ? -8.852 10.594 26.203 1 30.14 45 PHE B N 1
ATOM 2398 C CA . PHE B 1 45 ? -8.258 11.547 27.141 1 30.14 45 PHE B CA 1
ATOM 2399 C C . PHE B 1 45 ? -8.109 10.914 28.531 1 30.14 45 PHE B C 1
ATOM 2401 O O . PHE B 1 45 ? -7.383 11.438 29.375 1 30.14 45 PHE B O 1
ATOM 2408 N N . GLY B 1 46 ? -8.891 9.938 28.734 1 29.41 46 GLY B N 1
ATOM 2409 C CA . GLY B 1 46 ? -8.672 9.406 30.062 1 29.41 46 GLY B CA 1
ATOM 2410 C C . GLY B 1 46 ? -7.332 8.719 30.219 1 29.41 46 GLY B C 1
ATOM 2411 O O . GLY B 1 46 ? -6.711 8.781 31.281 1 29.41 46 GLY B O 1
ATOM 2412 N N . ARG B 1 47 ? -7.141 7.672 29.25 1 29.64 47 ARG B N 1
ATOM 2413 C CA . ARG B 1 47 ? -5.781 7.246 29.578 1 29.64 47 ARG B CA 1
ATOM 2414 C C . ARG B 1 47 ? -4.77 8.336 29.234 1 29.64 47 ARG B C 1
ATOM 2416 O O . ARG B 1 47 ? -3.572 8.172 29.469 1 29.64 47 ARG B O 1
ATOM 2423 N N . CYS B 1 48 ? -5.09 9.141 28.219 1 28.11 48 CYS B N 1
ATOM 2424 C CA . CYS B 1 48 ? -4.316 10.375 28.297 1 28.11 48 CYS B CA 1
ATOM 2425 C C . CYS B 1 48 ? -4.613 11.117 29.594 1 28.11 48 CYS B C 1
ATOM 2427 O O . CYS B 1 48 ? -5.453 12.023 29.625 1 28.11 48 CYS B O 1
ATOM 2429 N N . LYS B 1 49 ? -5.035 10.484 30.609 1 30.91 49 LYS B N 1
ATOM 2430 C CA . LYS B 1 49 ? -5.195 11.062 31.938 1 30.91 49 LYS B CA 1
ATOM 2431 C C . LYS B 1 49 ? -4.234 12.227 32.156 1 30.91 49 LYS B C 1
ATOM 2433 O O . LYS B 1 49 ? -4.48 13.094 33 1 30.91 49 LYS B O 1
ATOM 2438 N N . GLN B 1 50 ? -3.045 11.953 31.812 1 29.28 50 GLN B N 1
ATOM 2439 C CA . GLN B 1 50 ? -2.188 13.07 32.188 1 29.28 50 GLN B CA 1
ATOM 2440 C C . GLN B 1 50 ? -2.502 14.312 31.359 1 29.28 50 GLN B C 1
ATOM 2442 O O . GLN B 1 50 ? -1.863 15.352 31.516 1 29.28 50 GLN B O 1
ATOM 2447 N N . TRP B 1 51 ? -3.141 13.992 30.188 1 29.47 51 TRP B N 1
ATOM 2448 C CA . TRP B 1 51 ? -3.359 15.281 29.547 1 29.47 51 TRP B CA 1
ATOM 2449 C C . TRP B 1 51 ? -4.625 15.945 30.078 1 29.47 51 TRP B C 1
ATOM 2451 O O . TRP B 1 51 ? -5.613 15.273 30.375 1 29.47 51 TRP B O 1
ATOM 2461 N N . PRO B 1 52 ? -4.602 17.078 30.609 1 29.53 52 PRO B N 1
ATOM 2462 C CA . PRO B 1 52 ? -5.695 17.812 31.234 1 29.53 52 PRO B CA 1
ATOM 2463 C C . PRO B 1 52 ? -6.969 17.828 30.391 1 29.53 52 PRO B C 1
ATOM 2465 O O . PRO B 1 52 ? -6.902 17.938 29.172 1 29.53 52 PRO B O 1
ATOM 2468 N N . ALA B 1 53 ? -7.887 17 30.625 1 31.78 53 ALA B N 1
ATOM 2469 C CA . ALA B 1 53 ? -9.25 17.188 30.109 1 31.78 53 ALA B CA 1
ATOM 2470 C C . ALA B 1 53 ? -9.523 18.656 29.812 1 31.78 53 ALA B C 1
ATOM 2472 O O . ALA B 1 53 ? -9.109 19.547 30.578 1 31.78 53 ALA B O 1
ATOM 2473 N N . PRO B 1 54 ? -9.719 19.062 28.469 1 32.94 54 PRO B N 1
ATOM 2474 C CA . PRO B 1 54 ? -10.062 20.484 28.344 1 32.94 54 PRO B CA 1
ATOM 2475 C C . PRO B 1 54 ? -11.078 20.938 29.391 1 32.94 54 PRO B C 1
ATOM 2477 O O . PRO B 1 54 ? -12.211 20.438 29.422 1 32.94 54 PRO B O 1
ATOM 2480 N N . GLN B 1 55 ? -10.805 21.031 30.516 1 29.95 55 GLN B N 1
ATOM 2481 C CA . GLN B 1 55 ? -11.781 21.594 31.438 1 29.95 55 GLN B CA 1
ATOM 2482 C C . GLN B 1 55 ? -12.555 22.734 30.781 1 29.95 55 GLN B C 1
ATOM 2484 O O . GLN B 1 55 ? -13.688 23.031 31.156 1 29.95 55 GLN B O 1
ATOM 2489 N N . GLY B 1 56 ? -11.859 23.922 30.312 1 30.14 56 GLY B N 1
ATOM 2490 C CA . GLY B 1 56 ? -12.5 25.203 30.094 1 30.14 56 GLY B CA 1
ATOM 2491 C C . GLY B 1 56 ? -13.219 25.297 28.766 1 30.14 56 GLY B C 1
ATOM 2492 O O . GLY B 1 56 ? -13.016 24.469 27.875 1 30.14 56 GLY B O 1
ATOM 2493 N N . ARG B 1 57 ? -14.312 26.188 28.516 1 32.34 57 ARG B N 1
ATOM 2494 C CA . ARG B 1 57 ? -15.125 26.609 27.391 1 32.34 57 ARG B CA 1
ATOM 2495 C C . ARG B 1 57 ? -14.281 26.703 26.109 1 32.34 57 ARG B C 1
ATOM 2497 O O . ARG B 1 57 ? -14.828 26.828 25.016 1 32.34 57 ARG B O 1
ATOM 2504 N N . ALA B 1 58 ? -13.023 26.922 26.172 1 33.81 58 ALA B N 1
ATOM 2505 C CA . ALA B 1 58 ? -12.164 27.328 25.047 1 33.81 58 ALA B CA 1
ATOM 2506 C C . ALA B 1 58 ? -11.789 26.109 24.188 1 33.81 58 ALA B C 1
ATOM 2508 O O . ALA B 1 58 ? -11.234 26.266 23.109 1 33.81 58 ALA B O 1
ATOM 2509 N N . CYS B 1 59 ? -11.727 25 24.719 1 37.19 59 CYS B N 1
ATOM 2510 C CA . CYS B 1 59 ? -11.148 23.875 24 1 37.19 59 CYS B CA 1
ATOM 2511 C C . CYS B 1 59 ? -12.07 23.406 22.875 1 37.19 59 CYS B C 1
ATOM 2513 O O . CYS B 1 59 ? -11.938 22.297 22.375 1 37.19 59 CYS B O 1
ATOM 2515 N N . ARG B 1 60 ? -13.094 24.188 22.578 1 43.28 60 ARG B N 1
ATOM 2516 C CA . ARG B 1 60 ? -14.305 23.703 21.922 1 43.28 60 ARG B CA 1
ATOM 2517 C C . ARG B 1 60 ? -14.133 23.656 20.406 1 43.28 60 ARG B C 1
ATOM 2519 O O . ARG B 1 60 ? -15.086 23.391 19.672 1 43.28 60 ARG B O 1
ATOM 2526 N N . ARG B 1 61 ? -12.898 24.047 19.969 1 48.03 61 ARG B N 1
ATOM 2527 C CA . ARG B 1 61 ? -13.102 24.047 18.516 1 48.03 61 ARG B CA 1
ATOM 2528 C C . ARG B 1 61 ? -12.57 22.766 17.891 1 48.03 61 ARG B C 1
ATOM 2530 O O . ARG B 1 61 ? -11.586 22.188 18.375 1 48.03 61 ARG B O 1
ATOM 2537 N N . PHE B 1 62 ? -13.438 22.109 17.219 1 55.69 62 PHE B N 1
ATOM 2538 C CA . PHE B 1 62 ? -13.125 20.844 16.578 1 55.69 62 PHE B CA 1
ATOM 2539 C C . PHE B 1 62 ? -13.219 20.953 15.07 1 55.69 62 PHE B C 1
ATOM 2541 O O . PHE B 1 62 ? -14.078 21.672 14.547 1 55.69 62 PHE B O 1
ATOM 2548 N N . ILE B 1 63 ? -12.078 20.781 14.484 1 58.47 63 ILE B N 1
ATOM 2549 C CA . ILE B 1 63 ? -12.133 20.5 13.055 1 58.47 63 ILE B CA 1
ATOM 2550 C C . ILE B 1 63 ? -12.117 18.984 12.828 1 58.47 63 ILE B C 1
ATOM 2552 O O . ILE B 1 63 ? -11.25 18.281 13.352 1 58.47 63 ILE B O 1
ATOM 2556 N N . ALA B 1 64 ? -13.156 18.516 12.336 1 54 64 ALA B N 1
ATOM 2557 C CA . ALA B 1 64 ? -13.25 17.078 12.062 1 54 64 ALA B CA 1
ATOM 2558 C C . ALA B 1 64 ? -13.859 16.828 10.68 1 54 64 ALA B C 1
ATOM 2560 O O . ALA B 1 64 ? -14.609 17.656 10.164 1 54 64 ALA B O 1
ATOM 2561 N N . GLU B 1 65 ? -13.297 15.758 9.977 1 56.5 65 GLU B N 1
ATOM 2562 C CA . GLU B 1 65 ? -13.805 15.344 8.672 1 56.5 65 GLU B CA 1
ATOM 2563 C C . GLU B 1 65 ? -15.328 15.414 8.625 1 56.5 65 GLU B C 1
ATOM 2565 O O . GLU B 1 65 ? -15.906 16.016 7.715 1 56.5 65 GLU B O 1
ATOM 2570 N N . GLU B 1 66 ? -15.898 14.945 9.578 1 44.88 66 GLU B N 1
ATOM 2571 C CA . GLU B 1 66 ? -17.359 14.859 9.586 1 44.88 66 GLU B CA 1
ATOM 2572 C C . GLU B 1 66 ? -18 16.234 9.719 1 44.88 66 GLU B C 1
ATOM 2574 O O . GLU B 1 66 ? -19.047 16.5 9.133 1 44.88 66 GLU B O 1
ATOM 2579 N N . ALA B 1 67 ? -17.281 17.062 10.539 1 45.12 67 ALA B N 1
ATOM 2580 C CA . ALA B 1 67 ? -17.797 18.438 10.672 1 45.12 67 ALA B CA 1
ATOM 2581 C C . ALA B 1 67 ? -17.656 19.188 9.352 1 45.12 67 ALA B C 1
ATOM 2583 O O . ALA B 1 67 ? -18.578 19.922 8.961 1 45.12 67 ALA B O 1
ATOM 2584 N N . ALA B 1 68 ? -16.641 18.922 8.719 1 58.06 68 ALA B N 1
ATOM 2585 C CA . ALA B 1 68 ? -16.422 19.578 7.426 1 58.06 68 ALA B CA 1
ATOM 2586 C C . ALA B 1 68 ? -17.438 19.125 6.395 1 58.06 68 ALA B C 1
ATOM 2588 O O . ALA B 1 68 ? -17.922 19.922 5.598 1 58.06 68 ALA B O 1
ATOM 2589 N N . ALA B 1 69 ? -17.797 17.875 6.492 1 58.25 69 ALA B N 1
ATOM 2590 C CA . ALA B 1 69 ? -18.781 17.328 5.562 1 58.25 69 ALA B CA 1
ATOM 2591 C C . ALA B 1 69 ? -20.156 17.953 5.785 1 58.25 69 ALA B C 1
ATOM 2593 O O . ALA B 1 69 ? -20.953 18.062 4.852 1 58.25 69 ALA B O 1
ATOM 2594 N N . SER B 1 70 ? -20.375 18.453 7.039 1 53.72 70 SER B N 1
ATOM 2595 C CA . SER B 1 70 ? -21.656 19.062 7.367 1 53.72 70 SER B CA 1
ATOM 2596 C C . SER B 1 70 ? -21.625 20.562 7.105 1 53.72 70 SER B C 1
ATOM 2598 O O . SER B 1 70 ? -22.594 21.281 7.418 1 53.72 70 SER B O 1
ATOM 2600 N N . GLY B 1 71 ? -20.469 21.016 6.539 1 59.16 71 GLY B N 1
ATOM 2601 C CA . GLY B 1 71 ? -20.422 22.406 6.102 1 59.16 71 GLY B CA 1
ATOM 2602 C C . GLY B 1 71 ? -19.703 23.312 7.09 1 59.16 71 GLY B C 1
ATOM 2603 O O . GLY B 1 71 ? -19.656 24.531 6.891 1 59.16 71 GLY B O 1
ATOM 2604 N N . ALA B 1 72 ? -19.297 22.672 8.148 1 58.78 72 ALA B N 1
ATOM 2605 C CA . ALA B 1 72 ? -18.562 23.5 9.094 1 58.78 72 ALA B CA 1
ATOM 2606 C C . ALA B 1 72 ? -17.25 24 8.484 1 58.78 72 ALA B C 1
ATOM 2608 O O . ALA B 1 72 ? -16.578 23.266 7.746 1 58.78 72 ALA B O 1
ATOM 2609 N N . LYS B 1 73 ? -17.125 25.281 8.789 1 63.41 73 LYS B N 1
ATOM 2610 C CA . LYS B 1 73 ? -15.898 25.875 8.258 1 63.41 73 LYS B CA 1
ATOM 2611 C C . LYS B 1 73 ? -14.664 25.297 8.938 1 63.41 73 LYS B C 1
ATOM 2613 O O . LYS B 1 73 ? -14.656 25.094 10.156 1 63.41 73 LYS B O 1
ATOM 2618 N N . CYS B 1 74 ? -13.805 24.891 8.141 1 73.25 74 CYS B N 1
ATOM 2619 C CA . CYS B 1 74 ? -12.516 24.406 8.617 1 73.25 74 CYS B CA 1
ATOM 2620 C C . CYS B 1 74 ? -11.508 25.547 8.703 1 73.25 74 CYS B C 1
ATOM 2622 O O . CYS B 1 74 ? -10.766 25.797 7.75 1 73.25 74 CYS B O 1
ATOM 2624 N N . VAL B 1 75 ? -11.641 26.406 9.859 1 75.44 75 VAL B N 1
ATOM 2625 C CA . VAL B 1 75 ? -10.734 27.547 10 1 75.44 75 VAL B CA 1
ATOM 2626 C C . VAL B 1 75 ? -9.859 27.359 11.234 1 75.44 75 VAL B C 1
ATOM 2628 O O . VAL B 1 75 ? -10.352 27 12.305 1 75.44 75 VAL B O 1
ATOM 2631 N N . LEU B 1 76 ? -8.688 27.438 10.906 1 78.69 76 LEU B N 1
ATOM 2632 C CA . LEU B 1 76 ? -7.734 27.406 12.008 1 78.69 76 LEU B CA 1
ATOM 2633 C C . LEU B 1 76 ? -7.566 28.797 12.617 1 78.69 76 LEU B C 1
ATOM 2635 O O . LEU B 1 76 ? -7.086 29.719 11.953 1 78.69 76 LEU B O 1
ATOM 2639 N N . THR B 1 77 ? -7.996 28.969 13.812 1 78.25 77 THR B N 1
ATOM 2640 C CA . THR B 1 77 ? -7.863 30.234 14.523 1 78.25 77 THR B CA 1
ATOM 2641 C C . THR B 1 77 ? -6.754 30.156 15.57 1 78.25 77 THR B C 1
ATOM 2643 O O . THR B 1 77 ? -6.008 29.172 15.617 1 78.25 77 THR B O 1
ATOM 2646 N N . HIS B 1 78 ? -6.672 31.25 16.422 1 82.94 78 HIS B N 1
ATOM 2647 C CA . HIS B 1 78 ? -5.645 31.281 17.453 1 82.94 78 HIS B CA 1
ATOM 2648 C C . HIS B 1 78 ? -6.059 30.438 18.672 1 82.94 78 HIS B C 1
ATOM 2650 O O . HIS B 1 78 ? -5.23 30.141 19.531 1 82.94 78 HIS B O 1
ATOM 2656 N N . ASN B 1 79 ? -7.227 30.016 18.719 1 78.38 79 ASN B N 1
ATOM 2657 C CA . ASN B 1 79 ? -7.715 29.234 19.844 1 78.38 79 ASN B CA 1
ATOM 2658 C C . ASN B 1 79 ? -7.238 27.781 19.766 1 78.38 79 ASN B C 1
ATOM 2660 O O . ASN B 1 79 ? -7.012 27.266 18.672 1 78.38 79 ASN B O 1
ATOM 2664 N N . PRO B 1 80 ? -6.98 27.25 20.938 1 81.5 80 PRO B N 1
ATOM 2665 C CA . PRO B 1 80 ? -6.68 25.812 20.922 1 81.5 80 PRO B CA 1
ATOM 2666 C C . PRO B 1 80 ? -7.703 25 20.141 1 81.5 80 PRO B C 1
ATOM 2668 O O . PRO B 1 80 ? -8.906 25.188 20.328 1 81.5 80 PRO B O 1
ATOM 2671 N N . THR B 1 81 ? -7.234 24.156 19.188 1 81.38 81 THR B N 1
ATOM 2672 C CA . THR B 1 81 ? -8.117 23.453 18.266 1 81.38 81 THR B CA 1
ATOM 2673 C C . THR B 1 81 ? -7.699 22 18.109 1 81.38 81 THR B C 1
ATOM 2675 O O . THR B 1 81 ? -6.535 21.703 17.828 1 81.38 81 THR B O 1
ATOM 2678 N N . TRP B 1 82 ? -8.664 21.141 18.344 1 81.75 82 TRP B N 1
ATOM 2679 C CA . TRP B 1 82 ? -8.469 19.734 18.031 1 81.75 82 TRP B CA 1
ATOM 2680 C C . TRP B 1 82 ? -8.773 19.453 16.562 1 81.75 82 TRP B C 1
ATOM 2682 O O . TRP B 1 82 ? -9.766 19.938 16.031 1 81.75 82 TRP B O 1
ATOM 2692 N N . ILE B 1 83 ? -7.895 18.797 15.938 1 87.69 83 ILE B N 1
ATOM 2693 C CA . ILE B 1 83 ? -8.062 18.406 14.539 1 87.69 83 ILE B CA 1
ATOM 2694 C C . ILE B 1 83 ? -8.094 16.891 14.43 1 87.69 83 ILE B C 1
ATOM 2696 O O . ILE B 1 83 ? -7.07 16.219 14.617 1 87.69 83 ILE B O 1
ATOM 2700 N N . ILE B 1 84 ? -9.234 16.328 14.023 1 85.06 84 ILE B N 1
ATOM 2701 C CA . ILE B 1 84 ? -9.43 14.891 14.234 1 85.06 84 ILE B CA 1
ATOM 2702 C C . ILE B 1 84 ? -9.914 14.242 12.945 1 85.06 84 ILE B C 1
ATOM 2704 O O . ILE B 1 84 ? -10.773 14.781 12.25 1 85.06 84 ILE B O 1
ATOM 2708 N N . ASP B 1 85 ? -9.281 13.188 12.57 1 85.88 85 ASP B N 1
ATOM 2709 C CA . ASP B 1 85 ? -9.789 12.219 11.609 1 85.88 85 ASP B CA 1
ATOM 2710 C C . ASP B 1 85 ? -10.141 10.898 12.281 1 85.88 85 ASP B C 1
ATOM 2712 O O . ASP B 1 85 ? -9.25 10.109 12.609 1 85.88 85 ASP B O 1
ATOM 2716 N N . PRO B 1 86 ? -11.367 10.641 12.492 1 83.75 86 PRO B N 1
ATOM 2717 C CA . PRO B 1 86 ? -11.758 9.422 13.211 1 83.75 86 PRO B CA 1
ATOM 2718 C C . PRO B 1 86 ? -11.398 8.148 12.445 1 83.75 86 PRO B C 1
ATOM 2720 O O . PRO B 1 86 ? -11.102 7.121 13.062 1 83.75 86 PRO B O 1
ATOM 2723 N N . ILE B 1 87 ? -11.469 8.195 11.086 1 86.06 87 ILE B N 1
ATOM 2724 C CA . ILE B 1 87 ? -11.148 7.027 10.281 1 86.06 87 ILE B CA 1
ATOM 2725 C C . ILE B 1 87 ? -10.344 7.453 9.055 1 86.06 87 ILE B C 1
ATOM 2727 O O . ILE B 1 87 ? -10.914 7.738 7.996 1 86.06 87 ILE B O 1
ATOM 2731 N N . ASP B 1 88 ? -9.094 7.531 9.227 1 90.62 88 ASP B N 1
ATOM 2732 C CA . ASP B 1 88 ? -8.25 7.664 8.047 1 90.62 88 ASP B CA 1
ATOM 2733 C C . ASP B 1 88 ? -8.117 6.332 7.312 1 90.62 88 ASP B C 1
ATOM 2735 O O . ASP B 1 88 ? -7.828 5.305 7.926 1 90.62 88 ASP B O 1
ATOM 2739 N N . GLY B 1 89 ? -8.32 6.359 6.027 1 92 89 GLY B N 1
ATOM 2740 C CA . GLY B 1 89 ? -8.406 5.137 5.246 1 92 89 GLY B CA 1
ATOM 2741 C C . GLY B 1 89 ? -9.797 4.543 5.215 1 92 89 GLY B C 1
ATOM 2742 O O . GLY B 1 89 ? -9.984 3.357 5.488 1 92 89 GLY B O 1
ATOM 2743 N N . THR B 1 90 ? -10.719 5.359 4.922 1 88.38 90 THR B N 1
ATOM 2744 C CA . THR B 1 90 ? -12.125 4.957 4.918 1 88.38 90 THR B CA 1
ATOM 2745 C C . THR B 1 90 ? -12.367 3.832 3.92 1 88.38 90 THR B C 1
ATOM 2747 O O . THR B 1 90 ? -13.07 2.865 4.219 1 88.38 90 THR B O 1
ATOM 2750 N N . CYS B 1 91 ? -11.836 3.957 2.701 1 92.5 91 CYS B N 1
ATOM 2751 C CA . CYS B 1 91 ? -11.953 2.883 1.721 1 92.5 91 CYS B CA 1
ATOM 2752 C C . CYS B 1 91 ? -11.383 1.58 2.271 1 92.5 91 CYS B C 1
ATOM 2754 O O . CYS B 1 91 ? -11.977 0.516 2.096 1 92.5 91 CYS B O 1
ATOM 2756 N N . ASN B 1 92 ? -10.211 1.672 2.895 1 94.94 92 ASN B N 1
ATOM 2757 C CA . ASN B 1 92 ? -9.617 0.502 3.533 1 94.94 92 ASN B CA 1
ATOM 2758 C C . ASN B 1 92 ? -10.562 -0.109 4.566 1 94.94 92 ASN B C 1
ATOM 2760 O O . ASN B 1 92 ? -10.719 -1.329 4.621 1 94.94 92 ASN B O 1
ATOM 2764 N N . PHE B 1 93 ? -11.188 0.778 5.332 1 89.75 93 PHE B N 1
ATOM 2765 C CA . PHE B 1 93 ? -12.102 0.33 6.371 1 89.75 93 PHE B CA 1
ATOM 2766 C C . PHE B 1 93 ? -13.266 -0.449 5.77 1 89.75 93 PHE B C 1
ATOM 2768 O O . PHE B 1 93 ? -13.617 -1.526 6.258 1 89.75 93 PHE B O 1
ATOM 2775 N N . VAL B 1 94 ? -13.82 0.025 4.742 1 88.5 94 VAL B N 1
ATOM 2776 C CA . VAL B 1 94 ? -14.969 -0.583 4.078 1 88.5 94 VAL B CA 1
ATOM 2777 C C . VAL B 1 94 ? -14.602 -1.974 3.568 1 88.5 94 VAL B C 1
ATOM 2779 O O . VAL B 1 94 ? -15.406 -2.904 3.633 1 88.5 94 VAL B O 1
ATOM 2782 N N . HIS B 1 95 ? -13.359 -2.195 3.168 1 93.44 95 HIS B N 1
ATOM 2783 C CA . HIS B 1 95 ? -12.922 -3.447 2.561 1 93.44 95 HIS B CA 1
ATOM 2784 C C . HIS B 1 95 ? -12.219 -4.336 3.578 1 93.44 95 HIS B C 1
ATOM 2786 O O . HIS B 1 95 ? -11.75 -5.426 3.238 1 93.44 95 HIS B O 1
ATOM 2792 N N . ARG B 1 96 ? -12.086 -3.871 4.773 1 90.56 96 ARG B N 1
ATOM 2793 C CA . ARG B 1 96 ? -11.375 -4.582 5.832 1 90.56 96 ARG B CA 1
ATOM 2794 C C . ARG B 1 96 ? -9.906 -4.762 5.477 1 90.56 96 ARG B C 1
ATOM 2796 O O . ARG B 1 96 ? -9.305 -5.789 5.793 1 90.56 96 ARG B O 1
ATOM 2803 N N . PHE B 1 97 ? -9.469 -3.816 4.656 1 95.62 97 PHE B N 1
ATOM 2804 C CA . PHE B 1 97 ? -8.031 -3.725 4.387 1 95.62 97 PHE B CA 1
ATOM 2805 C C . PHE B 1 97 ? -7.301 -3.121 5.578 1 95.62 97 PHE B C 1
ATOM 2807 O O . PHE B 1 97 ? -7.781 -2.17 6.195 1 95.62 97 PHE B O 1
ATOM 2814 N N . PRO B 1 98 ? -6.152 -3.607 6.023 1 92.69 98 PRO B N 1
ATOM 2815 C CA . PRO B 1 98 ? -5.629 -3.41 7.375 1 92.69 98 PRO B CA 1
ATOM 2816 C C . PRO B 1 98 ? -5.129 -1.987 7.613 1 92.69 98 PRO B C 1
ATOM 2818 O O . PRO B 1 98 ? -4.996 -1.56 8.766 1 92.69 98 PRO B O 1
ATOM 2821 N N . THR B 1 99 ? -4.832 -1.121 6.734 1 95.62 99 THR B N 1
ATOM 2822 C CA . THR B 1 99 ? -4.223 0.188 6.941 1 95.62 99 THR B CA 1
ATOM 2823 C C . THR B 1 99 ? -5.285 1.24 7.242 1 95.62 99 THR B C 1
ATOM 2825 O O . THR B 1 99 ? -5.672 2.012 6.359 1 95.62 99 THR B O 1
ATOM 2828 N N . VAL B 1 100 ? -5.801 1.248 8.516 1 92.5 100 VAL B N 1
ATOM 2829 C CA . VAL B 1 100 ? -6.805 2.18 9.023 1 92.5 100 VAL B CA 1
ATOM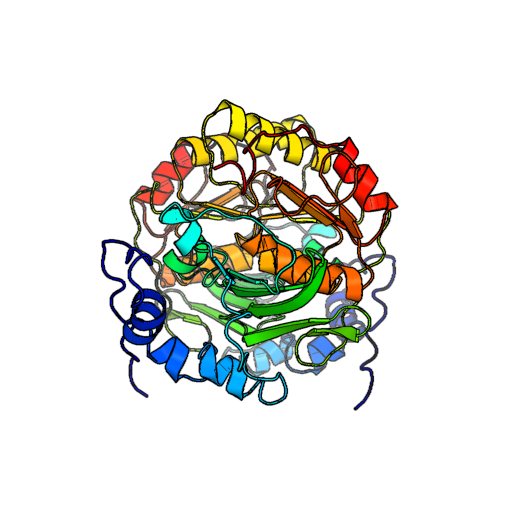 2830 C C . VAL B 1 100 ? -6.316 2.805 10.328 1 92.5 100 VAL B C 1
ATOM 2832 O O . VAL B 1 100 ? -5.711 2.125 11.164 1 92.5 100 VAL B O 1
ATOM 2835 N N . ALA B 1 101 ? -6.535 4.141 10.414 1 92.75 101 ALA B N 1
ATOM 2836 C CA . ALA B 1 101 ? -5.992 4.793 11.602 1 92.75 101 ALA B CA 1
ATOM 2837 C C . ALA B 1 101 ? -6.93 5.895 12.102 1 92.75 101 ALA B C 1
ATOM 2839 O O . ALA B 1 101 ? -7.789 6.367 11.352 1 92.75 101 ALA B O 1
ATOM 2840 N N . VAL B 1 102 ? -6.805 6.215 13.352 1 88.56 102 VAL B N 1
ATOM 2841 C CA . VAL B 1 102 ? -7.363 7.418 13.961 1 88.56 102 VAL B CA 1
ATOM 2842 C C . VAL B 1 102 ? -6.27 8.477 14.109 1 88.56 102 VAL B C 1
ATOM 2844 O O . VAL B 1 102 ? -5.148 8.156 14.508 1 88.56 102 VAL B O 1
ATOM 2847 N N . SER B 1 103 ? -6.605 9.68 13.742 1 91.75 103 SER B N 1
ATOM 2848 C CA . SER B 1 103 ? -5.629 10.766 13.797 1 91.75 103 SER B CA 1
ATOM 2849 C C . SER B 1 103 ? -6.148 11.938 14.617 1 91.75 103 SER B C 1
ATOM 2851 O O . SER B 1 103 ? -7.246 12.438 14.367 1 91.75 103 SER B O 1
ATOM 2853 N N . ILE B 1 104 ? -5.348 12.367 15.578 1 88.25 104 ILE B N 1
ATOM 2854 C CA . ILE B 1 104 ? -5.73 13.461 16.469 1 88.25 104 ILE B CA 1
ATOM 2855 C C . ILE B 1 104 ? -4.586 14.469 16.562 1 88.25 104 ILE B C 1
ATOM 2857 O O . ILE B 1 104 ? -3.523 14.164 17.109 1 88.25 104 ILE B O 1
ATOM 2861 N N . GLY B 1 105 ? -4.832 15.617 16.031 1 90.25 105 GLY B N 1
ATOM 2862 C CA . GLY B 1 105 ? -3.904 16.734 16.156 1 90.25 105 GLY B CA 1
ATOM 2863 C C . GLY B 1 105 ? -4.426 17.844 17.047 1 90.25 105 GLY B C 1
ATOM 2864 O O . GLY B 1 105 ? -5.629 17.938 17.281 1 90.25 105 GLY B O 1
ATOM 2865 N N . PHE B 1 106 ? -3.496 18.594 17.594 1 87.12 106 PHE B N 1
ATOM 2866 C CA . PHE B 1 106 ? -3.838 19.734 18.453 1 87.12 106 PHE B CA 1
ATOM 2867 C C . PHE B 1 106 ? -3.008 20.953 18.078 1 87.12 106 PHE B C 1
ATOM 2869 O O . PHE B 1 106 ? -1.786 20.859 17.938 1 87.12 106 PHE B O 1
ATOM 2876 N N . ALA B 1 107 ? -3.76 22.016 17.875 1 88.5 107 ALA B N 1
ATOM 2877 C CA . ALA B 1 107 ? -3.088 23.266 17.5 1 88.5 107 ALA B CA 1
ATOM 2878 C C . ALA B 1 107 ? -3.41 24.391 18.484 1 88.5 107 ALA B C 1
ATOM 2880 O O . ALA B 1 107 ? -4.535 24.484 18.984 1 88.5 107 ALA B O 1
ATOM 2881 N N . VAL B 1 108 ? -2.422 25.172 18.797 1 86.44 108 VAL B N 1
ATOM 2882 C CA . VAL B 1 108 ? -2.553 26.406 19.578 1 86.44 108 VAL B CA 1
ATOM 2883 C C . VAL B 1 108 ? -1.929 27.562 18.812 1 86.44 108 VAL B C 1
ATOM 2885 O O . VAL B 1 108 ? -0.797 27.469 18.328 1 86.44 108 VAL B O 1
ATOM 2888 N N . ARG B 1 109 ? -2.705 28.656 18.656 1 88 109 ARG B N 1
ATOM 2889 C CA . ARG B 1 109 ? -2.258 29.812 17.891 1 88 109 ARG B CA 1
ATOM 2890 C C . ARG B 1 109 ? -1.793 29.406 16.5 1 88 109 ARG B C 1
ATOM 2892 O O . ARG B 1 109 ? -0.703 29.781 16.062 1 88 109 ARG B O 1
ATOM 2899 N N . GLN B 1 110 ? -2.467 28.406 15.953 1 86.81 110 GLN B N 1
ATOM 2900 C CA . GLN B 1 110 ? -2.279 27.938 14.586 1 86.81 110 GLN B CA 1
ATOM 2901 C C . GLN B 1 110 ? -0.991 27.125 14.453 1 86.81 110 GLN B C 1
ATOM 2903 O O . GLN B 1 110 ? -0.52 26.875 13.344 1 86.81 110 GLN B O 1
ATOM 2908 N N . GLU B 1 111 ? -0.458 26.828 15.625 1 92.5 111 GLU B N 1
ATOM 2909 C CA . GLU B 1 111 ? 0.737 26 15.641 1 92.5 111 GLU B CA 1
ATOM 2910 C C . GLU B 1 111 ? 0.421 24.594 16.156 1 92.5 111 GLU B C 1
ATOM 2912 O O . GLU B 1 111 ? -0.238 24.438 17.188 1 92.5 111 GLU B O 1
ATOM 2917 N N . LEU B 1 112 ? 0.892 23.656 15.398 1 94.75 112 LEU B N 1
ATOM 2918 C CA . LEU B 1 112 ? 0.658 22.281 15.812 1 94.75 112 LEU B CA 1
ATOM 2919 C C . LEU B 1 112 ? 1.527 21.906 17 1 94.75 112 LEU B C 1
ATOM 2921 O O . LEU B 1 112 ? 2.754 22.016 16.953 1 94.75 112 LEU B O 1
ATOM 2925 N N . GLU B 1 113 ? 0.866 21.422 18.078 1 91.75 113 GLU B N 1
ATOM 2926 C CA . GLU B 1 113 ? 1.563 21.188 19.344 1 91.75 113 GLU B CA 1
ATOM 2927 C C . GLU B 1 113 ? 1.769 19.688 19.578 1 91.75 113 GLU B C 1
ATOM 2929 O O . GLU B 1 113 ? 2.824 19.266 20.062 1 91.75 113 GLU B O 1
ATOM 2934 N N . PHE B 1 114 ? 0.824 18.922 19.344 1 90.94 114 PHE B N 1
ATOM 2935 C CA . PHE B 1 114 ? 1.03 17.484 19.5 1 90.94 114 PHE B CA 1
ATOM 2936 C C . PHE B 1 114 ? 0.179 16.703 18.5 1 90.94 114 PHE B C 1
ATOM 2938 O O . PHE B 1 114 ? -0.744 17.266 17.891 1 90.94 114 PHE B O 1
ATOM 2945 N N . GLY B 1 115 ? 0.564 15.492 18.25 1 94.19 115 GLY B N 1
ATOM 2946 C CA . GLY B 1 115 ? -0.105 14.562 17.359 1 94.19 115 GLY B CA 1
ATOM 2947 C C . GLY B 1 115 ? -0.116 13.133 17.875 1 94.19 115 GLY B C 1
ATOM 2948 O O . GLY B 1 115 ? 0.863 12.672 18.469 1 94.19 115 GLY B O 1
ATOM 2949 N N . VAL B 1 116 ? -1.326 12.523 17.688 1 92.69 116 VAL B N 1
ATOM 2950 C CA . VAL B 1 116 ? -1.507 11.117 18.031 1 92.69 116 VAL B CA 1
ATOM 2951 C C . VAL B 1 116 ? -2.176 10.383 16.875 1 92.69 116 VAL B C 1
ATOM 2953 O O . VAL B 1 116 ? -3.191 10.828 16.344 1 92.69 116 VAL B O 1
ATOM 2956 N N . ILE B 1 117 ? -1.539 9.32 16.484 1 95.44 117 ILE B N 1
ATOM 2957 C CA . ILE B 1 117 ? -2.109 8.469 15.453 1 95.44 117 ILE B CA 1
ATOM 2958 C C . ILE B 1 117 ? -2.129 7.016 15.93 1 95.44 117 ILE B C 1
ATOM 2960 O O . ILE B 1 117 ? -1.124 6.508 16.438 1 95.44 117 ILE B O 1
ATOM 2964 N N . TYR B 1 118 ? -3.238 6.426 15.812 1 91.31 118 TYR B N 1
ATOM 2965 C CA . TYR B 1 118 ? -3.396 5.035 16.234 1 91.31 118 TYR B CA 1
ATOM 2966 C C . TYR B 1 118 ? -3.738 4.141 15.047 1 91.31 118 TYR B C 1
ATOM 2968 O O . TYR B 1 118 ? -4.754 4.348 14.383 1 91.31 118 TYR B O 1
ATOM 2976 N N . HIS B 1 119 ? -2.852 3.215 14.758 1 93.31 119 HIS B N 1
ATOM 2977 C CA . HIS B 1 119 ? -3.121 2.17 13.773 1 93.31 119 HIS B CA 1
ATOM 2978 C C . HIS B 1 119 ? -4.074 1.119 14.336 1 93.31 119 HIS B C 1
ATOM 2980 O O . HIS B 1 119 ? -3.668 0.267 15.125 1 93.31 119 HIS B O 1
ATOM 2986 N N . CYS B 1 120 ? -5.238 1.037 13.906 1 84.19 120 CYS B N 1
ATOM 2987 C CA . CYS B 1 120 ? -6.324 0.289 14.539 1 84.19 120 CYS B CA 1
ATOM 2988 C C . CYS B 1 120 ? -6.078 -1.212 14.438 1 84.19 120 CYS B C 1
ATO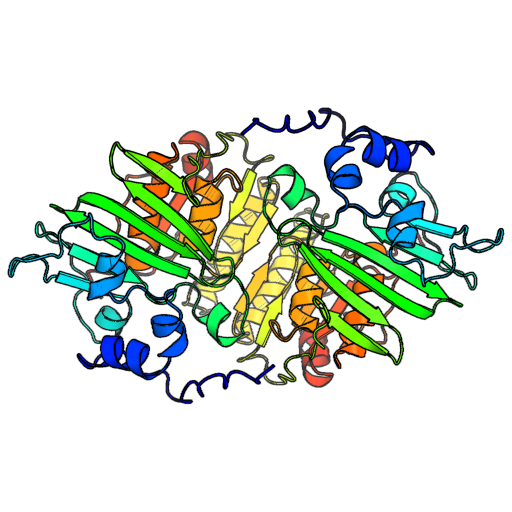M 2990 O O . CYS B 1 120 ? -6.297 -1.946 15.406 1 84.19 120 CYS B O 1
ATOM 2992 N N . THR B 1 121 ? -5.582 -1.693 13.32 1 84.06 121 THR B N 1
ATOM 2993 C CA . THR B 1 121 ? -5.438 -3.127 13.094 1 84.06 121 THR B CA 1
ATOM 2994 C C . THR B 1 121 ? -4.172 -3.656 13.766 1 84.06 121 THR B C 1
ATOM 2996 O O . THR B 1 121 ? -4.164 -4.77 14.297 1 84.06 121 THR B O 1
ATOM 2999 N N . GLU B 1 122 ? -3.129 -2.836 13.766 1 87 122 GLU B N 1
ATOM 3000 C CA . GLU B 1 122 ? -1.848 -3.311 14.273 1 87 122 GLU B CA 1
ATOM 3001 C C . GLU B 1 122 ? -1.619 -2.842 15.711 1 87 122 GLU B C 1
ATOM 3003 O O . GLU B 1 122 ? -0.634 -3.225 16.344 1 87 122 GLU B O 1
ATOM 3008 N N . GLU B 1 123 ? -2.469 -2.012 16.172 1 83.62 123 GLU B N 1
ATOM 3009 C CA . GLU B 1 123 ? -2.43 -1.516 17.547 1 83.62 123 GLU B CA 1
ATOM 3010 C C . GLU B 1 123 ? -1.113 -0.802 17.844 1 83.62 123 GLU B C 1
ATOM 3012 O O . GLU B 1 123 ? -0.465 -1.076 18.844 1 83.62 123 GLU B O 1
ATOM 3017 N N . ARG B 1 124 ? -0.721 -0.02 17 1 90.62 124 ARG B N 1
ATOM 3018 C CA . ARG B 1 124 ? 0.451 0.832 17.188 1 90.62 124 ARG B CA 1
ATOM 3019 C C . ARG B 1 124 ? 0.043 2.275 17.453 1 90.62 124 ARG B C 1
ATOM 3021 O O . ARG B 1 124 ? -0.904 2.785 16.859 1 90.62 124 ARG B O 1
ATOM 3028 N N . LEU B 1 125 ? 0.691 2.832 18.391 1 91.75 125 LEU B N 1
ATOM 3029 C CA . LEU B 1 125 ? 0.406 4.203 18.797 1 91.75 125 LEU B CA 1
ATOM 3030 C C . LEU B 1 125 ? 1.574 5.125 18.469 1 91.75 125 LEU B C 1
ATOM 3032 O O . LEU B 1 125 ? 2.662 4.984 19.031 1 91.75 125 LEU B O 1
ATOM 3036 N N . TYR B 1 126 ? 1.347 6.039 17.594 1 96.5 126 TYR B N 1
ATOM 3037 C CA . TYR B 1 126 ? 2.324 7.066 17.25 1 96.5 126 TYR B CA 1
ATOM 3038 C C . TYR B 1 126 ? 2.02 8.375 17.953 1 96.5 126 TYR B C 1
ATOM 3040 O O . TYR B 1 126 ? 0.869 8.82 18 1 96.5 126 TYR B O 1
ATOM 3048 N N . THR B 1 127 ? 3.029 8.961 18.516 1 96.19 127 THR B N 1
ATOM 3049 C CA . THR B 1 127 ? 2.848 10.227 19.219 1 96.19 127 THR B CA 1
ATOM 3050 C C . THR B 1 127 ? 3.98 11.195 18.891 1 96.19 127 THR B C 1
ATOM 3052 O O . THR B 1 127 ? 5.098 10.766 18.578 1 96.19 127 THR B O 1
ATOM 3055 N N . GLY B 1 128 ? 3.648 12.391 18.875 1 96.12 128 GLY B N 1
ATOM 3056 C CA . GLY B 1 128 ? 4.613 13.469 18.75 1 96.12 128 GLY B CA 1
ATOM 3057 C C . GLY B 1 128 ? 4.219 14.719 19.516 1 96.12 128 GLY B C 1
ATOM 3058 O O . GLY B 1 128 ? 3.033 15.047 19.609 1 96.12 128 GLY B O 1
ATOM 3059 N N . ARG B 1 129 ? 5.203 15.352 20.062 1 95.81 129 ARG B N 1
ATOM 3060 C CA . ARG B 1 129 ? 5.02 16.625 20.75 1 95.81 129 ARG B CA 1
ATOM 3061 C C . ARG B 1 129 ? 6.121 17.609 20.391 1 95.81 129 ARG B C 1
ATOM 3063 O O . ARG B 1 129 ? 7.301 17.25 20.344 1 95.81 129 ARG B O 1
ATOM 3070 N N . ARG B 1 130 ? 5.656 18.828 20.172 1 96.38 130 ARG B N 1
ATOM 3071 C CA . ARG B 1 130 ? 6.633 19.859 19.828 1 96.38 130 ARG B CA 1
ATOM 3072 C C . ARG B 1 130 ? 7.727 19.953 20.891 1 96.38 130 ARG B C 1
ATOM 3074 O O . ARG B 1 130 ? 7.445 20.203 22.062 1 96.38 130 ARG B O 1
ATOM 3081 N N . GLY B 1 131 ? 8.938 19.672 20.438 1 96.75 131 GLY B N 1
ATOM 3082 C CA . GLY B 1 131 ? 10.07 19.734 21.328 1 96.75 131 GLY B CA 1
ATOM 3083 C C . GLY B 1 131 ? 10.219 18.484 22.188 1 96.75 131 GLY B C 1
ATOM 3084 O O . GLY B 1 131 ? 11.156 18.375 22.984 1 96.75 131 GLY B O 1
ATOM 3085 N N . GLY B 1 132 ? 9.359 17.531 22.062 1 96.62 132 GLY B N 1
ATOM 3086 C CA . GLY B 1 132 ? 9.344 16.359 22.938 1 96.62 132 GLY B CA 1
ATOM 3087 C C . GLY B 1 132 ? 9.703 15.07 22.219 1 96.62 132 GLY B C 1
ATOM 3088 O O . GLY B 1 132 ? 9.789 14.016 22.844 1 96.62 132 GLY B O 1
ATOM 3089 N N . GLY B 1 133 ? 9.859 15.133 20.938 1 97.75 133 GLY B N 1
ATOM 3090 C CA . GLY B 1 133 ? 10.203 13.938 20.172 1 97.75 133 GLY B CA 1
ATOM 3091 C C . GLY B 1 133 ? 8.992 13.18 19.672 1 97.75 133 GLY B C 1
ATOM 3092 O O . GLY B 1 133 ? 7.855 13.578 19.922 1 97.75 133 GLY B O 1
ATOM 3093 N N . ALA B 1 134 ? 9.188 12.227 18.891 1 98.69 134 ALA B N 1
ATOM 3094 C CA . ALA B 1 134 ? 8.156 11.344 18.344 1 98.69 134 ALA B CA 1
ATOM 3095 C C . ALA B 1 134 ? 8.414 9.898 18.75 1 98.69 134 ALA B C 1
ATOM 3097 O O . ALA B 1 134 ? 9.562 9.461 18.828 1 98.69 134 ALA B O 1
ATOM 3098 N N . PHE B 1 135 ? 7.336 9.156 18.984 1 97.75 135 PHE B N 1
ATOM 3099 C CA . PHE B 1 135 ? 7.461 7.797 19.484 1 97.75 135 PHE B CA 1
ATOM 3100 C C . PHE B 1 135 ? 6.395 6.895 18.875 1 97.75 135 PHE B C 1
ATOM 3102 O O . PHE B 1 135 ? 5.309 7.359 18.516 1 97.75 135 PHE B O 1
ATOM 3109 N N . CYS B 1 136 ? 6.75 5.664 18.703 1 96.75 136 CYS B N 1
ATOM 3110 C CA . CYS B 1 136 ? 5.809 4.59 18.406 1 96.75 136 CYS B CA 1
ATOM 3111 C C . CYS B 1 136 ? 5.855 3.514 19.484 1 96.75 136 CYS B C 1
ATOM 3113 O O . CYS B 1 136 ? 6.891 2.877 19.688 1 96.75 136 CYS B O 1
ATOM 3115 N N . ASN B 1 137 ? 4.734 3.375 20.141 1 91.38 137 ASN B N 1
ATOM 3116 C CA . ASN B 1 137 ? 4.676 2.441 21.25 1 91.38 137 ASN B CA 1
ATOM 3117 C C . ASN B 1 137 ? 5.828 2.666 22.234 1 91.38 137 ASN B C 1
ATOM 3119 O O . ASN B 1 137 ? 6.492 1.713 22.641 1 91.38 137 ASN B O 1
ATOM 3123 N N . GLY B 1 138 ? 6.156 3.9 22.453 1 89.19 138 GLY B N 1
ATOM 3124 C CA . GLY B 1 138 ? 7.16 4.258 23.438 1 89.19 138 GLY B CA 1
ATOM 3125 C C . GLY B 1 138 ? 8.57 4.293 22.875 1 89.19 138 GLY B C 1
ATOM 3126 O O . GLY B 1 138 ? 9.5 4.762 23.531 1 89.19 138 GLY B O 1
ATOM 3127 N N . GLN B 1 139 ? 8.758 3.812 21.719 1 96.81 139 GLN B N 1
ATOM 3128 C CA . GLN B 1 139 ? 10.07 3.834 21.094 1 96.81 139 GLN B CA 1
ATOM 3129 C C . GLN B 1 139 ? 10.242 5.078 20.219 1 96.81 139 GLN B C 1
ATOM 3131 O O . GLN B 1 139 ? 9.359 5.414 19.422 1 96.81 139 GLN B O 1
ATOM 3136 N N . ARG B 1 140 ? 11.367 5.715 20.328 1 98.44 140 ARG B N 1
ATOM 3137 C CA . ARG B 1 140 ? 11.625 6.957 19.609 1 98.44 140 ARG B CA 1
ATOM 3138 C C . ARG B 1 140 ? 11.672 6.711 18.094 1 98.44 140 ARG B C 1
ATOM 3140 O O . ARG B 1 140 ? 12.234 5.715 17.641 1 98.44 140 ARG B O 1
ATOM 3147 N N . LEU B 1 141 ? 11.125 7.562 17.375 1 98.69 141 LEU B N 1
ATOM 3148 C CA . LEU B 1 141 ? 11.102 7.508 15.922 1 98.69 141 LEU B CA 1
ATOM 3149 C C . LEU B 1 141 ? 12.188 8.398 15.328 1 98.69 141 LEU B C 1
ATOM 3151 O O . LEU B 1 141 ? 12.531 9.438 15.898 1 98.69 141 LEU B O 1
ATOM 3155 N N . ARG B 1 142 ? 12.695 7.98 14.273 1 98.75 142 ARG B N 1
ATOM 3156 C CA . ARG B 1 142 ? 13.633 8.773 13.477 1 98.75 142 ARG B CA 1
ATOM 3157 C C . ARG B 1 142 ? 13.461 8.492 11.992 1 98.75 142 ARG B C 1
ATOM 3159 O O . ARG B 1 142 ? 13.328 7.34 11.578 1 98.75 142 ARG B O 1
ATOM 3166 N N . VAL B 1 143 ? 13.438 9.5 11.258 1 98.81 143 VAL B N 1
ATOM 3167 C CA . VAL B 1 143 ? 13.336 9.344 9.812 1 98.81 143 VAL B CA 1
ATOM 3168 C C . VAL B 1 143 ? 14.625 8.734 9.266 1 98.81 143 VAL B C 1
ATOM 3170 O O . VAL B 1 143 ? 15.625 8.641 9.977 1 98.81 143 VAL B O 1
ATOM 3173 N N . SER B 1 144 ? 14.688 8.32 8.031 1 98.31 144 SER B N 1
ATOM 3174 C CA . SER B 1 144 ? 15.773 7.535 7.449 1 98.31 144 SER B CA 1
ATOM 3175 C C . SER B 1 144 ? 17 8.406 7.184 1 98.31 144 SER B C 1
ATOM 3177 O O . SER B 1 144 ? 18.125 7.918 7.215 1 98.31 144 SER B O 1
ATOM 3179 N N . GLY B 1 145 ? 16.797 9.688 6.805 1 98.5 145 GLY B N 1
ATOM 3180 C CA . GLY B 1 145 ? 17.891 10.578 6.441 1 98.5 145 GLY B CA 1
ATOM 3181 C C . GLY B 1 145 ? 18.328 10.414 5 1 98.5 145 GLY B C 1
ATOM 3182 O O . GLY B 1 145 ? 19.375 10.953 4.605 1 98.5 145 GLY B O 1
ATOM 3183 N N . GLU B 1 146 ? 17.578 9.719 4.164 1 98.12 146 GLU B N 1
ATOM 3184 C CA . GLU B 1 146 ? 17.953 9.453 2.775 1 98.12 146 GLU B CA 1
ATOM 3185 C C . GLU B 1 146 ? 17.891 10.727 1.938 1 98.12 146 GLU B C 1
ATOM 3187 O O . GLU B 1 146 ? 16.953 11.523 2.076 1 98.12 146 GLU B O 1
ATOM 3192 N N . THR B 1 147 ? 18.891 10.961 1.038 1 97.88 147 THR B N 1
ATOM 3193 C CA . THR B 1 147 ? 18.938 12.156 0.198 1 97.88 147 THR B CA 1
ATOM 3194 C C . THR B 1 147 ? 18.906 11.773 -1.28 1 97.88 147 THR B C 1
ATOM 3196 O O . THR B 1 147 ? 18.703 12.633 -2.143 1 97.88 147 THR B O 1
ATOM 3199 N N . ASP B 1 148 ? 19.094 10.469 -1.552 1 97.19 148 ASP B N 1
ATOM 3200 C CA . ASP B 1 148 ? 19.156 9.953 -2.918 1 97.19 148 ASP B CA 1
ATOM 3201 C C . ASP B 1 148 ? 17.812 9.352 -3.334 1 97.19 148 ASP B C 1
ATOM 3203 O O . ASP B 1 148 ? 17.391 8.328 -2.795 1 97.19 148 ASP B O 1
ATOM 3207 N N . LEU B 1 149 ? 17.219 9.938 -4.289 1 96.44 149 LEU B N 1
ATOM 3208 C CA . LEU B 1 149 ? 15.914 9.492 -4.746 1 96.44 149 LEU B CA 1
ATOM 3209 C C . LEU B 1 149 ? 15.977 8.047 -5.234 1 96.44 149 LEU B C 1
ATOM 3211 O O . LEU B 1 149 ? 15.031 7.277 -5.039 1 96.44 149 LEU B O 1
ATOM 3215 N N . SER B 1 150 ? 17.078 7.633 -5.855 1 95.5 150 SER B N 1
ATOM 3216 C CA . SER B 1 150 ? 17.219 6.285 -6.398 1 95.5 150 SER B CA 1
ATOM 3217 C C . SER B 1 150 ? 17.25 5.242 -5.285 1 95.5 150 SER B C 1
ATOM 3219 O O . SER B 1 150 ? 17.094 4.047 -5.543 1 95.5 150 SER B O 1
ATOM 3221 N N . LYS B 1 151 ? 17.391 5.676 -4.066 1 96.69 151 LYS B N 1
ATOM 3222 C CA . LYS B 1 151 ? 17.391 4.797 -2.902 1 96.69 151 LYS B CA 1
ATOM 3223 C C . LYS B 1 151 ? 16.172 5.059 -2.025 1 96.69 151 LYS B C 1
ATOM 3225 O O . LYS B 1 151 ? 16.109 4.602 -0.882 1 96.69 151 LYS B O 1
ATOM 3230 N N . ALA B 1 152 ? 15.234 5.82 -2.541 1 98.31 152 ALA B N 1
ATOM 3231 C CA . ALA B 1 152 ? 14.125 6.277 -1.717 1 98.31 152 ALA B CA 1
ATOM 3232 C C . ALA B 1 152 ? 12.859 5.477 -2.014 1 98.31 152 ALA B C 1
ATOM 3234 O O . ALA B 1 152 ? 12.57 5.168 -3.174 1 98.31 152 ALA B O 1
ATOM 3235 N N . LEU B 1 153 ? 12.234 5.074 -1 1 98.62 153 LEU B N 1
ATOM 3236 C CA . LEU B 1 153 ? 10.867 4.578 -1.083 1 98.62 153 LEU B CA 1
ATOM 3237 C C . LEU B 1 153 ? 9.867 5.719 -0.912 1 98.62 153 LEU B C 1
ATOM 3239 O O . LEU B 1 153 ? 9.859 6.391 0.121 1 98.62 153 LEU B O 1
ATOM 3243 N N . VAL B 1 154 ? 9.023 5.973 -1.912 1 98.75 154 VAL B N 1
ATOM 3244 C CA . VAL B 1 154 ? 8.109 7.109 -1.922 1 98.75 154 VAL B CA 1
ATOM 3245 C C . VAL B 1 154 ? 6.672 6.613 -1.777 1 98.75 154 VAL B C 1
ATOM 3247 O O . VAL B 1 154 ? 6.262 5.668 -2.459 1 98.75 154 VAL B O 1
ATOM 3250 N N . LEU B 1 155 ? 5.93 7.195 -0.854 1 98.81 155 LEU B N 1
ATOM 3251 C CA . LEU B 1 155 ? 4.516 6.867 -0.709 1 98.81 155 LEU B CA 1
ATOM 3252 C C . LEU B 1 155 ? 3.637 7.996 -1.239 1 98.81 155 LEU B C 1
ATOM 3254 O O . LEU B 1 155 ? 4.023 9.164 -1.188 1 98.81 155 LEU B O 1
ATOM 3258 N N . THR B 1 156 ? 2.535 7.609 -1.761 1 98.44 156 THR B N 1
ATOM 3259 C CA . THR B 1 156 ? 1.5 8.539 -2.191 1 98.44 156 THR B CA 1
ATOM 3260 C C . THR B 1 156 ? 0.121 7.891 -2.123 1 98.44 156 THR B C 1
ATOM 3262 O O . THR B 1 156 ? -0.003 6.727 -1.734 1 98.44 156 THR B O 1
ATOM 3265 N N . GLU B 1 157 ? -0.933 8.664 -2.314 1 97.19 157 GLU B N 1
ATOM 3266 C CA . GLU B 1 157 ? -2.307 8.164 -2.324 1 97.19 157 GLU B CA 1
ATOM 3267 C C . GLU B 1 157 ? -3.09 8.734 -3.502 1 97.19 157 GLU B C 1
ATOM 3269 O O . GLU B 1 157 ? -2.799 9.836 -3.973 1 97.19 157 GLU B O 1
ATOM 3274 N N . ILE B 1 158 ? -4.047 7.93 -3.883 1 93.88 158 ILE B N 1
ATOM 3275 C CA . ILE B 1 158 ? -4.945 8.391 -4.934 1 93.88 158 ILE B CA 1
ATOM 3276 C C . ILE B 1 158 ? -6.039 9.266 -4.328 1 93.88 158 ILE B C 1
ATOM 3278 O O . ILE B 1 158 ? -6.789 8.82 -3.459 1 93.88 158 ILE B O 1
ATOM 3282 N N . GLY B 1 159 ? -6.172 10.453 -4.703 1 87.38 159 GLY B N 1
ATOM 3283 C CA . GLY B 1 159 ? -7.125 11.406 -4.164 1 87.38 159 GLY B CA 1
ATOM 3284 C C . GLY B 1 159 ? -8.562 11.094 -4.543 1 87.38 159 GLY B C 1
ATOM 3285 O O . GLY B 1 159 ? -8.82 10.195 -5.348 1 87.38 159 GLY B O 1
ATOM 3286 N N . PRO B 1 160 ? -9.43 11.867 -3.982 1 84.12 160 PRO B N 1
ATOM 3287 C CA . PRO B 1 160 ? -10.859 11.602 -4.188 1 84.12 160 PRO B CA 1
ATOM 3288 C C . PRO B 1 160 ? -11.352 12.055 -5.559 1 84.12 160 PRO B C 1
ATOM 3290 O O . PRO B 1 160 ? -12.344 11.531 -6.062 1 84.12 160 PRO B O 1
ATOM 3293 N N . LYS B 1 161 ? -10.734 13.109 -6.148 1 89.88 161 LYS B N 1
ATOM 3294 C CA . LYS B 1 161 ? -11.117 13.578 -7.477 1 89.88 161 LYS B CA 1
ATOM 3295 C C . LYS B 1 161 ? -10.609 12.625 -8.555 1 89.88 161 LYS B C 1
ATOM 3297 O O . LYS B 1 161 ? -9.406 12.484 -8.758 1 89.88 161 LYS B O 1
ATOM 3302 N N . ARG B 1 162 ? -11.625 12.039 -9.312 1 91.06 162 ARG B N 1
ATOM 3303 C CA . ARG B 1 162 ? -11.234 10.977 -10.242 1 91.06 162 ARG B CA 1
ATOM 3304 C C . ARG B 1 162 ? -11.625 11.32 -11.672 1 91.06 162 ARG B C 1
ATOM 3306 O O . ARG B 1 162 ? -11.789 10.43 -12.508 1 91.06 162 ARG B O 1
ATOM 3313 N N . ASP B 1 163 ? -11.797 12.617 -11.875 1 94.69 163 ASP B N 1
ATOM 3314 C CA . ASP B 1 163 ? -12.031 12.992 -13.266 1 94.69 163 ASP B CA 1
ATOM 3315 C C . ASP B 1 163 ? -10.781 12.75 -14.117 1 94.69 163 ASP B C 1
ATOM 3317 O O . ASP B 1 163 ? -9.664 12.75 -13.602 1 94.69 163 ASP B O 1
ATOM 3321 N N . PRO B 1 164 ? -10.938 12.516 -15.398 1 94.19 164 PRO B N 1
ATOM 3322 C CA . PRO B 1 164 ? -9.844 12.094 -16.281 1 94.19 164 PRO B CA 1
ATOM 3323 C C . PRO B 1 164 ? -8.641 13.031 -16.219 1 94.19 164 PRO B C 1
ATOM 3325 O O . PRO B 1 164 ? -7.496 12.57 -16.188 1 94.19 164 PRO B O 1
ATOM 3328 N N . ALA B 1 165 ? -8.891 14.297 -16.219 1 95.44 165 ALA B N 1
ATOM 3329 C CA . ALA B 1 165 ? -7.789 15.25 -16.203 1 95.44 165 ALA B CA 1
ATOM 3330 C C . ALA B 1 165 ? -6.965 15.117 -14.922 1 95.44 165 ALA B C 1
ATOM 3332 O O . ALA B 1 165 ? -5.73 15.133 -14.969 1 95.44 165 ALA B O 1
ATOM 3333 N N . THR B 1 166 ? -7.598 15 -13.805 1 95.56 166 THR B N 1
ATOM 3334 C CA . THR B 1 166 ? -6.934 14.852 -12.516 1 95.56 166 THR B CA 1
ATOM 3335 C C . THR B 1 166 ? -6.168 13.531 -12.445 1 95.56 166 THR B C 1
ATOM 3337 O O . THR B 1 166 ? -5.023 13.492 -11.984 1 95.56 166 THR B O 1
ATOM 3340 N N . LEU B 1 167 ? -6.793 12.492 -12.922 1 95.56 167 LEU B N 1
ATOM 3341 C CA . LEU B 1 167 ? -6.16 11.18 -12.898 1 95.56 167 LEU B CA 1
ATOM 3342 C C . LEU B 1 167 ? -4.906 11.164 -13.766 1 95.56 167 LEU B C 1
ATOM 3344 O O . LEU B 1 167 ? -3.895 10.57 -13.391 1 95.56 167 LEU B O 1
ATOM 3348 N N . LYS B 1 168 ? -5.016 11.766 -14.852 1 95.12 168 LYS B N 1
ATOM 3349 C CA . LYS B 1 168 ? -3.855 11.844 -15.734 1 95.12 168 LYS B CA 1
ATOM 3350 C C . LYS B 1 168 ? -2.695 12.562 -15.047 1 95.12 168 LYS B C 1
ATOM 3352 O O . LYS B 1 168 ? -1.543 12.141 -15.164 1 95.12 168 LYS B O 1
ATOM 3357 N N . LEU B 1 169 ? -2.98 13.648 -14.398 1 95.75 169 LEU B N 1
ATOM 3358 C CA . LEU B 1 169 ? -1.954 14.383 -13.672 1 95.75 169 LEU B CA 1
ATOM 3359 C C . LEU B 1 169 ? -1.369 13.539 -12.547 1 95.75 169 LEU B C 1
ATOM 3361 O O . LEU B 1 169 ? -0.152 13.523 -12.352 1 95.75 169 LEU B O 1
ATOM 3365 N N . PHE B 1 170 ? -2.209 12.883 -11.852 1 96.19 170 PHE B N 1
ATOM 3366 C CA . PHE B 1 170 ? -1.77 12.016 -10.766 1 96.19 170 PHE B CA 1
ATOM 3367 C C . PHE B 1 170 ? -0.795 10.961 -11.273 1 96.19 170 PHE B C 1
ATOM 3369 O O . PHE B 1 170 ? 0.284 10.773 -10.711 1 96.19 170 PHE B O 1
ATOM 3376 N N . LEU B 1 171 ? -1.188 10.305 -12.312 1 97 171 LEU B N 1
ATOM 3377 C CA . LEU B 1 171 ? -0.375 9.219 -12.859 1 97 171 LEU B CA 1
ATOM 3378 C C . LEU B 1 171 ? 0.906 9.766 -13.477 1 97 171 LEU B C 1
ATOM 3380 O O . LEU B 1 171 ? 1.956 9.125 -13.414 1 97 171 LEU B O 1
ATOM 3384 N N . SER B 1 172 ? 0.795 10.914 -14.039 1 96.62 172 SER B N 1
ATOM 3385 C CA . SER B 1 172 ? 1.983 11.555 -14.594 1 96.62 172 SER B CA 1
ATOM 3386 C C . SER B 1 172 ? 2.998 11.867 -13.5 1 96.62 172 SER B C 1
ATOM 3388 O O . SER B 1 172 ? 4.207 11.734 -13.703 1 96.62 172 SER B O 1
ATOM 3390 N N . ASN B 1 173 ? 2.574 12.359 -12.383 1 97.62 173 ASN B N 1
ATOM 3391 C CA . ASN B 1 173 ? 3.455 12.633 -11.258 1 97.62 173 ASN B CA 1
ATOM 3392 C C . ASN B 1 173 ? 4.16 11.367 -10.773 1 97.62 173 ASN B C 1
ATOM 3394 O O . ASN B 1 173 ? 5.363 11.383 -10.516 1 97.62 173 ASN B O 1
ATOM 3398 N N . MET B 1 174 ? 3.402 10.305 -10.68 1 97.12 174 MET B N 1
ATOM 3399 C CA . MET B 1 174 ? 3.992 9.023 -10.297 1 97.12 174 MET B CA 1
ATOM 3400 C C . MET B 1 174 ? 5.043 8.586 -11.312 1 97.12 174 MET B C 1
ATOM 3402 O O . MET B 1 174 ? 6.117 8.117 -10.93 1 97.12 174 MET B O 1
ATOM 3406 N N . GLU B 1 175 ? 4.703 8.727 -12.562 1 96.56 175 GLU B N 1
ATOM 3407 C CA . GLU B 1 175 ? 5.598 8.352 -13.656 1 96.56 175 GLU B CA 1
ATOM 3408 C C . GLU B 1 175 ? 6.922 9.109 -13.562 1 96.56 175 GLU B C 1
ATOM 3410 O O . GLU B 1 175 ? 7.988 8.539 -13.781 1 96.56 175 GLU B O 1
ATOM 3415 N N . ARG B 1 176 ? 6.852 10.32 -13.242 1 95.75 176 ARG B N 1
ATOM 3416 C CA . ARG B 1 176 ? 8.039 11.164 -13.156 1 95.75 176 ARG B CA 1
ATOM 3417 C C . ARG B 1 176 ? 8.984 10.672 -12.062 1 95.75 176 ARG B C 1
ATOM 3419 O O . ARG B 1 176 ? 10.195 10.648 -12.25 1 95.75 176 ARG B O 1
ATOM 3426 N N . LEU B 1 177 ? 8.453 10.305 -10.977 1 96.56 177 LEU B N 1
ATOM 3427 C CA . LEU B 1 177 ? 9.281 9.82 -9.875 1 96.56 177 LEU B CA 1
ATOM 3428 C C . LEU B 1 177 ? 9.914 8.477 -10.227 1 96.56 177 LEU B C 1
ATOM 3430 O O . LEU B 1 177 ? 11.07 8.227 -9.875 1 96.56 177 LEU B O 1
ATOM 3434 N N . LEU B 1 178 ? 9.117 7.668 -10.906 1 95.88 178 LEU B N 1
ATOM 3435 C CA . LEU B 1 178 ? 9.648 6.375 -11.328 1 95.88 178 LEU B CA 1
ATOM 3436 C C . LEU B 1 178 ? 10.734 6.551 -12.383 1 95.88 178 LEU B C 1
ATOM 3438 O O . LEU B 1 178 ? 11.742 5.844 -12.367 1 95.88 178 LEU B O 1
ATOM 3442 N N . HIS B 1 179 ? 10.508 7.484 -13.234 1 93.56 179 HIS B N 1
ATOM 3443 C CA . HIS B 1 179 ? 11.516 7.801 -14.242 1 93.56 179 HIS B CA 1
ATOM 3444 C C . HIS B 1 179 ? 12.789 8.336 -13.594 1 93.56 179 HIS B C 1
ATOM 3446 O O . HIS B 1 179 ? 13.891 8.117 -14.102 1 93.56 179 HIS B O 1
ATOM 3452 N N . ALA B 1 180 ? 12.602 9.023 -12.516 1 93.19 180 ALA B N 1
ATOM 3453 C CA . ALA B 1 180 ? 13.734 9.547 -11.773 1 93.19 180 ALA B CA 1
ATOM 3454 C C . ALA B 1 180 ? 14.383 8.461 -10.914 1 93.19 180 ALA B C 1
ATOM 3456 O O . ALA B 1 180 ? 15.234 8.75 -10.07 1 93.19 180 ALA B O 1
ATOM 3457 N N . LYS B 1 181 ? 13.898 7.234 -11.078 1 93.19 181 LYS B N 1
ATOM 3458 C CA . LYS B 1 181 ? 14.5 6.012 -10.555 1 93.19 181 LYS B CA 1
ATOM 3459 C C . LYS B 1 181 ? 14.242 5.867 -9.055 1 93.19 181 LYS B C 1
ATOM 3461 O O . LYS B 1 181 ? 15.078 5.324 -8.328 1 93.19 181 LYS B O 1
ATOM 3466 N N . ALA B 1 182 ? 13.156 6.555 -8.594 1 95.88 182 ALA B N 1
ATOM 3467 C CA . ALA B 1 182 ? 12.773 6.184 -7.234 1 95.88 182 ALA B CA 1
ATOM 3468 C C . ALA B 1 182 ? 12.812 4.672 -7.047 1 95.88 182 ALA B C 1
ATOM 3470 O O . ALA B 1 182 ? 12.391 3.918 -7.93 1 95.88 182 ALA B O 1
ATOM 3471 N N . HIS B 1 183 ? 13.305 4.188 -5.898 1 95.75 183 HIS B N 1
ATOM 3472 C CA . HIS B 1 183 ? 13.461 2.756 -5.668 1 95.75 183 HIS B CA 1
ATOM 3473 C C . HIS B 1 183 ? 12.117 2.039 -5.707 1 95.75 183 HIS B C 1
ATOM 3475 O O . HIS B 1 183 ? 12.023 0.904 -6.18 1 95.75 183 HIS B O 1
ATOM 3481 N N . GLY B 1 184 ? 11.102 2.68 -5.16 1 96.75 184 GLY B N 1
ATOM 3482 C CA . GLY B 1 184 ? 9.742 2.162 -5.176 1 96.75 184 GLY B CA 1
ATOM 3483 C C . GLY B 1 184 ? 8.703 3.207 -4.82 1 96.75 184 GLY B C 1
ATOM 3484 O O . GLY B 1 184 ? 9.031 4.262 -4.281 1 96.75 184 GLY B O 1
ATOM 3485 N N . VAL B 1 185 ? 7.465 2.945 -5.23 1 98.12 185 VAL B N 1
ATOM 3486 C CA . VAL B 1 185 ? 6.316 3.775 -4.879 1 98.12 185 VAL B CA 1
ATOM 3487 C C . VAL B 1 185 ? 5.223 2.91 -4.254 1 98.12 185 VAL B C 1
ATOM 3489 O O . VAL B 1 185 ? 4.957 1.802 -4.723 1 98.12 185 VAL B O 1
ATOM 3492 N N . ARG B 1 186 ? 4.648 3.381 -3.162 1 98.69 186 ARG B N 1
ATOM 3493 C CA . ARG B 1 186 ? 3.568 2.65 -2.506 1 98.69 186 ARG B CA 1
ATOM 3494 C C . ARG B 1 186 ? 2.309 3.504 -2.406 1 98.69 186 ARG B C 1
ATOM 3496 O O . ARG B 1 186 ? 2.391 4.719 -2.225 1 98.69 186 ARG B O 1
ATOM 3503 N N . VAL B 1 187 ? 1.222 2.869 -2.547 1 98.62 187 VAL B N 1
ATOM 3504 C CA . VAL B 1 187 ? -0.123 3.383 -2.307 1 98.62 187 VAL B CA 1
ATOM 3505 C C . VAL B 1 187 ? -0.865 2.457 -1.344 1 98.62 187 VAL B C 1
ATOM 3507 O O . VAL B 1 187 ? -1.388 1.418 -1.751 1 98.62 187 VAL B O 1
ATOM 3510 N N . ILE B 1 188 ? -0.979 2.9 -0.086 1 98.38 188 ILE B N 1
ATOM 3511 C CA . ILE B 1 188 ? -1.471 1.946 0.902 1 98.38 188 ILE B CA 1
ATOM 3512 C C . ILE B 1 188 ? -2.865 2.357 1.368 1 98.38 188 ILE B C 1
ATOM 3514 O O . ILE B 1 188 ? -3.508 1.638 2.137 1 98.38 188 ILE B O 1
ATOM 3518 N N . GLY B 1 189 ? -3.379 3.484 1.037 1 97.69 189 GLY B N 1
ATOM 3519 C CA . GLY B 1 189 ? -4.773 3.852 1.229 1 97.69 189 GLY B CA 1
ATOM 3520 C C . GLY B 1 189 ? -5.02 4.605 2.523 1 97.69 189 GLY B C 1
ATOM 3521 O O . GLY B 1 189 ? -6.164 4.902 2.867 1 97.69 189 GLY B O 1
ATOM 3522 N N . SER B 1 190 ? -3.973 4.906 3.244 1 97.56 190 SER B N 1
ATOM 3523 C CA . SER B 1 190 ? -4.031 5.723 4.453 1 97.56 190 SER B CA 1
ATOM 3524 C C . SER B 1 190 ? -2.904 6.746 4.484 1 97.56 190 SER B C 1
ATOM 3526 O O . SER B 1 190 ? -1.74 6.395 4.68 1 97.56 190 SER B O 1
ATOM 3528 N N . SER B 1 191 ? -3.275 8.008 4.363 1 97.44 191 SER B N 1
ATOM 3529 C CA . SER B 1 191 ? -2.27 9.07 4.352 1 97.44 191 SER B CA 1
ATOM 3530 C C . SER B 1 191 ? -1.552 9.156 5.695 1 97.44 191 SER B C 1
ATOM 3532 O O . SER B 1 191 ? -0.33 9.32 5.742 1 97.44 191 SER B O 1
ATOM 3534 N N . THR B 1 192 ? -2.316 9.031 6.777 1 97.5 192 THR B N 1
ATOM 3535 C CA . THR B 1 192 ? -1.742 9.148 8.109 1 97.5 192 THR B CA 1
ATOM 3536 C C . THR B 1 192 ? -0.71 8.055 8.359 1 97.5 192 THR B C 1
ATOM 3538 O O . THR B 1 192 ? 0.384 8.328 8.859 1 97.5 192 THR B O 1
ATOM 3541 N N . LEU B 1 193 ? -1.051 6.875 7.957 1 98.12 193 LEU B N 1
ATOM 3542 C CA . LEU B 1 193 ? -0.133 5.766 8.203 1 98.12 193 LEU B CA 1
ATOM 3543 C C . LEU B 1 193 ? 1.05 5.82 7.242 1 98.12 193 LEU B C 1
ATOM 3545 O O . LEU B 1 193 ? 2.166 5.441 7.602 1 98.12 193 LEU B O 1
ATOM 3549 N N . ALA B 1 194 ? 0.797 6.258 6.031 1 98.75 194 ALA B N 1
ATOM 3550 C CA . ALA B 1 194 ? 1.92 6.488 5.129 1 98.75 194 ALA B CA 1
ATOM 3551 C C . ALA B 1 194 ? 2.922 7.465 5.738 1 98.75 194 ALA B C 1
ATOM 3553 O O . ALA B 1 194 ? 4.133 7.227 5.703 1 98.75 194 ALA B O 1
ATOM 3554 N N . LEU B 1 195 ? 2.406 8.516 6.297 1 98.81 195 LEU B N 1
ATOM 3555 C CA . LEU B 1 195 ? 3.25 9.531 6.918 1 98.81 195 LEU B CA 1
ATOM 3556 C C . LEU B 1 195 ? 3.945 8.977 8.156 1 98.81 195 LEU B C 1
ATOM 3558 O O . LEU B 1 195 ? 5.094 9.328 8.445 1 98.81 195 LEU B O 1
ATOM 3562 N N . CYS B 1 196 ? 3.295 8.102 8.875 1 98.56 196 CYS B N 1
ATOM 3563 C CA . CYS B 1 196 ? 3.918 7.457 10.023 1 98.56 196 CYS B CA 1
ATOM 3564 C C . CYS B 1 196 ? 5.082 6.574 9.594 1 98.56 196 CYS B C 1
ATOM 3566 O O . CYS B 1 196 ? 6.094 6.488 10.289 1 98.56 196 CYS B O 1
ATOM 3568 N N . HIS B 1 197 ? 4.902 5.871 8.484 1 98.69 197 HIS B N 1
ATOM 3569 C CA . HIS B 1 197 ? 6.008 5.074 7.969 1 98.69 197 HIS B CA 1
ATOM 3570 C C . HIS B 1 197 ? 7.219 5.945 7.656 1 98.69 197 HIS B C 1
ATOM 3572 O O . HIS B 1 197 ? 8.359 5.527 7.859 1 98.69 197 HIS B O 1
ATOM 3578 N N . LEU B 1 198 ? 6.984 7.133 7.156 1 98.81 198 LEU B N 1
ATOM 3579 C CA . LEU B 1 198 ? 8.07 8.086 6.926 1 98.81 198 LEU B CA 1
ATOM 3580 C C . LEU B 1 198 ? 8.742 8.469 8.242 1 98.81 198 LEU B C 1
ATOM 3582 O O . LEU B 1 198 ? 9.969 8.438 8.344 1 98.81 198 LEU B O 1
ATOM 3586 N N . ALA B 1 199 ? 7.922 8.781 9.242 1 98.88 199 ALA B N 1
ATOM 3587 C CA . ALA B 1 199 ? 8.445 9.188 10.539 1 98.88 199 ALA B CA 1
ATOM 3588 C C . ALA B 1 199 ? 9.273 8.07 11.172 1 98.88 199 ALA B C 1
ATOM 3590 O O . ALA B 1 199 ? 10.211 8.336 11.93 1 98.88 199 ALA B O 1
ATOM 3591 N N . SER B 1 200 ? 8.953 6.859 10.844 1 98.5 200 SER B N 1
ATOM 3592 C CA . SER B 1 200 ? 9.617 5.707 11.445 1 98.5 200 SER B CA 1
ATOM 3593 C C . SER B 1 200 ? 10.883 5.332 10.68 1 98.5 200 SER B C 1
ATOM 3595 O O . SER B 1 200 ? 11.617 4.434 11.086 1 98.5 200 SER B O 1
ATOM 3597 N N . GLY B 1 201 ? 11.055 5.941 9.586 1 98.56 201 GLY B N 1
ATOM 3598 C CA . GLY B 1 201 ? 12.219 5.617 8.773 1 98.56 201 GLY B CA 1
ATOM 3599 C C . GLY B 1 201 ? 11.969 4.461 7.82 1 98.56 201 GLY B C 1
ATOM 3600 O O . GLY B 1 201 ? 12.891 3.998 7.145 1 98.56 201 GLY B O 1
ATOM 3601 N N . ALA B 1 202 ? 10.742 4.027 7.727 1 98.25 202 ALA B N 1
ATOM 3602 C CA . ALA B 1 202 ? 10.391 2.912 6.855 1 98.25 202 ALA B CA 1
ATOM 3603 C C . ALA B 1 202 ? 10.031 3.404 5.453 1 98.25 202 ALA B C 1
ATOM 3605 O O . ALA B 1 202 ? 9.727 2.604 4.566 1 98.25 202 ALA B O 1
ATOM 3606 N N . ALA B 1 203 ? 9.977 4.629 5.207 1 98.69 203 ALA B N 1
ATOM 3607 C CA . ALA B 1 203 ? 9.859 5.328 3.934 1 98.69 203 ALA B CA 1
ATOM 3608 C C . ALA B 1 203 ? 10.68 6.613 3.936 1 98.69 203 ALA B C 1
ATOM 3610 O O . ALA B 1 203 ? 11.094 7.094 4.996 1 98.69 203 ALA B O 1
ATOM 3611 N N . ASP B 1 204 ? 10.898 7.188 2.783 1 98.81 204 ASP B N 1
ATOM 3612 C CA . ASP B 1 204 ? 11.836 8.305 2.699 1 98.81 204 ASP B CA 1
ATOM 3613 C C . ASP B 1 204 ? 11.117 9.594 2.287 1 98.81 204 ASP B C 1
ATOM 3615 O O . ASP B 1 204 ? 11.617 10.695 2.523 1 98.81 204 ASP B O 1
ATOM 3619 N N . ALA B 1 205 ? 10.008 9.375 1.646 1 98.81 205 ALA B N 1
ATOM 3620 C CA . ALA B 1 205 ? 9.258 10.539 1.188 1 98.81 205 ALA B CA 1
ATOM 3621 C C . ALA B 1 205 ? 7.777 10.211 1.013 1 98.81 205 ALA B C 1
ATOM 3623 O O . ALA B 1 205 ? 7.406 9.039 0.894 1 98.81 205 ALA B O 1
ATOM 3624 N N . TYR B 1 206 ? 7 11.242 1.044 1 98.88 206 TYR B N 1
ATOM 3625 C CA . TYR B 1 206 ? 5.559 11.203 0.809 1 98.88 206 TYR B CA 1
ATOM 3626 C C . TYR B 1 206 ? 5.094 12.469 0.092 1 98.88 206 TYR B C 1
ATOM 3628 O O . TYR B 1 206 ? 5.562 13.57 0.39 1 98.88 206 TYR B O 1
ATOM 3636 N N . TYR B 1 207 ? 4.195 12.289 -0.857 1 98.69 207 TYR B N 1
ATOM 3637 C CA . TYR B 1 207 ? 3.523 13.445 -1.442 1 98.69 207 TYR B CA 1
ATOM 3638 C C . TYR B 1 207 ? 2.057 13.141 -1.718 1 98.69 207 TYR B C 1
ATOM 3640 O O . TYR B 1 207 ? 1.688 11.984 -1.952 1 98.69 207 TYR B O 1
ATOM 3648 N N . GLN B 1 208 ? 1.27 14.164 -1.652 1 98 208 GLN B N 1
ATOM 3649 C CA . GLN B 1 208 ? -0.141 13.961 -1.967 1 98 208 GLN B CA 1
ATOM 3650 C C . GLN B 1 208 ? -0.836 15.297 -2.236 1 98 208 GLN B C 1
ATOM 3652 O O . GLN B 1 208 ? -0.526 16.297 -1.596 1 98 208 GLN B O 1
ATOM 3657 N N . PHE B 1 209 ? -1.696 15.32 -3.236 1 97 209 PHE B N 1
ATOM 3658 C CA . PHE B 1 209 ? -2.66 16.391 -3.475 1 97 209 PHE B CA 1
ATOM 3659 C C . PHE B 1 209 ? -4.055 15.969 -3.018 1 97 209 PHE B C 1
ATOM 3661 O O . PHE B 1 209 ? -4.465 14.828 -3.223 1 97 209 PHE B O 1
ATOM 3668 N N . GLY B 1 210 ? -4.77 16.859 -2.367 1 94.06 210 GLY B N 1
ATOM 3669 C CA . GLY B 1 210 ? -6.129 16.594 -1.922 1 94.06 210 GLY B CA 1
ATOM 3670 C C . GLY B 1 210 ? -6.195 16.094 -0.492 1 94.06 210 GLY B C 1
ATOM 3671 O O . GLY B 1 210 ? -7.211 15.531 -0.071 1 94.06 210 GLY B O 1
ATOM 3672 N N . LEU B 1 211 ? -5.125 16.188 0.191 1 93.81 211 LEU B N 1
ATOM 3673 C CA . LEU B 1 211 ? -5.059 15.773 1.587 1 93.81 211 LEU B CA 1
ATOM 3674 C C . LEU B 1 211 ? -5.625 16.844 2.504 1 93.81 211 LEU B C 1
ATOM 3676 O O . LEU B 1 211 ? -5.238 18.016 2.41 1 93.81 211 LEU B O 1
ATOM 3680 N N . HIS B 1 212 ? -6.52 16.5 3.398 1 92.19 212 HIS B N 1
ATOM 3681 C CA . HIS B 1 212 ? -7.141 17.469 4.281 1 92.19 212 HIS B CA 1
ATOM 3682 C C . HIS B 1 212 ? -6.297 17.703 5.531 1 92.19 212 HIS B C 1
ATOM 3684 O O . HIS B 1 212 ? -5.418 16.906 5.848 1 92.19 212 HIS B O 1
ATOM 3690 N N . CYS B 1 213 ? -6.613 18.766 6.246 1 93.31 213 CYS B N 1
ATOM 3691 C CA . CYS B 1 213 ? -5.836 19.172 7.41 1 93.31 213 CYS B CA 1
ATOM 3692 C C . CYS B 1 213 ? -5.898 18.109 8.508 1 93.31 213 CYS B C 1
ATOM 3694 O O . CYS B 1 213 ? -4.938 17.922 9.25 1 93.31 213 CYS B O 1
ATOM 3696 N N . TRP B 1 214 ? -7 17.328 8.625 1 90.62 214 TRP B N 1
ATOM 3697 C CA . TRP B 1 214 ? -7.129 16.328 9.688 1 90.62 214 TRP B CA 1
ATOM 3698 C C . TRP B 1 214 ? -6.305 15.086 9.375 1 90.62 214 TRP B C 1
ATOM 3700 O O . TRP B 1 214 ? -5.973 14.312 10.273 1 90.62 214 TRP B O 1
ATOM 3710 N N . ASP B 1 215 ? -5.949 14.914 8.102 1 93.06 215 ASP B N 1
ATOM 3711 C CA . ASP B 1 215 ? -5.066 13.82 7.699 1 93.06 215 ASP B CA 1
ATOM 3712 C C . ASP B 1 215 ? -3.607 14.156 7.992 1 93.06 215 ASP B C 1
ATOM 3714 O O . ASP B 1 215 ? -2.768 13.258 8.102 1 93.06 215 ASP B O 1
ATOM 3718 N N . LEU B 1 216 ? -3.365 15.438 8.156 1 96.62 216 LEU B N 1
ATOM 3719 C CA . LEU B 1 216 ? -1.982 15.898 8.102 1 96.62 216 LEU B CA 1
ATOM 3720 C C . LEU B 1 216 ? -1.529 16.422 9.453 1 96.62 216 LEU B C 1
ATOM 3722 O O . LEU B 1 216 ? -0.348 16.344 9.797 1 96.62 216 LEU B O 1
ATOM 3726 N N . ALA B 1 217 ? -2.398 17 10.25 1 95.62 217 ALA B N 1
ATOM 3727 C CA . ALA B 1 217 ? -2.051 17.75 11.445 1 95.62 217 ALA B CA 1
ATOM 3728 C C . ALA B 1 217 ? -1.218 16.906 12.406 1 95.62 217 ALA B C 1
ATOM 3730 O O . ALA B 1 217 ? -0.085 17.266 12.734 1 95.62 217 ALA B O 1
ATOM 3731 N N . ALA B 1 218 ? -1.719 15.781 12.805 1 96.5 218 ALA B N 1
ATOM 3732 C CA . ALA B 1 218 ? -1.016 14.93 13.758 1 96.5 218 ALA B CA 1
ATOM 3733 C C . ALA B 1 218 ? 0.302 14.43 13.18 1 96.5 218 ALA B C 1
ATOM 3735 O O . ALA B 1 218 ? 1.343 14.492 13.836 1 96.5 218 ALA B O 1
ATOM 3736 N N . ALA B 1 219 ? 0.279 13.969 11.969 1 98.69 219 ALA B N 1
ATOM 3737 C CA . ALA B 1 219 ? 1.453 13.391 11.32 1 98.69 219 ALA B CA 1
ATOM 3738 C C . ALA B 1 219 ? 2.561 14.43 11.164 1 98.69 219 ALA B C 1
ATOM 3740 O O . ALA B 1 219 ? 3.746 14.102 11.242 1 98.69 219 ALA B O 1
ATOM 3741 N N . THR B 1 220 ? 2.133 15.68 10.945 1 98.62 220 THR B N 1
ATOM 3742 C CA . THR B 1 220 ? 3.115 16.75 10.781 1 98.62 220 THR B CA 1
ATOM 3743 C C . THR B 1 220 ? 3.98 16.891 12.023 1 98.62 220 THR B C 1
ATOM 3745 O O . THR B 1 220 ? 5.207 16.953 11.938 1 98.62 220 THR B O 1
ATOM 3748 N N . VAL B 1 221 ? 3.375 16.906 13.211 1 98.31 221 VAL B N 1
ATOM 3749 C CA . VAL B 1 221 ? 4.121 17.016 14.461 1 98.31 221 VAL B CA 1
ATOM 3750 C C . VAL B 1 221 ? 5.027 15.789 14.625 1 98.31 221 VAL B C 1
ATOM 3752 O O . VAL B 1 221 ? 6.207 15.93 14.969 1 98.31 221 VAL B O 1
ATOM 3755 N N . ILE B 1 222 ? 4.504 14.656 14.312 1 98.75 222 ILE B N 1
ATOM 3756 C CA . ILE B 1 222 ? 5.23 13.406 14.5 1 98.75 222 ILE B CA 1
ATOM 3757 C C . ILE B 1 222 ? 6.453 13.383 13.578 1 98.75 222 ILE B C 1
ATOM 3759 O O . ILE B 1 222 ? 7.559 13.062 14.016 1 98.75 222 ILE B O 1
ATOM 3763 N N . ILE B 1 223 ? 6.328 13.75 12.344 1 98.88 223 ILE B N 1
ATOM 3764 C CA . ILE B 1 223 ? 7.41 13.719 11.367 1 98.88 223 ILE B CA 1
ATOM 3765 C C . ILE B 1 223 ? 8.492 14.727 11.758 1 98.88 223 ILE B C 1
ATOM 3767 O O . ILE B 1 223 ? 9.68 14.398 11.75 1 98.88 223 ILE B O 1
ATOM 3771 N N . ARG B 1 224 ? 8.078 15.938 12.102 1 98.75 224 ARG B N 1
ATOM 3772 C CA . ARG B 1 224 ? 9.047 16.969 12.469 1 98.75 224 ARG B CA 1
ATOM 3773 C C . ARG B 1 224 ? 9.852 16.547 13.695 1 98.75 224 ARG B C 1
ATOM 3775 O O . ARG B 1 224 ? 11.078 16.688 13.719 1 98.75 224 ARG B O 1
ATOM 3782 N N . GLU B 1 225 ? 9.172 15.977 14.711 1 98.75 225 GLU B N 1
ATOM 3783 C CA . GLU B 1 225 ? 9.82 15.547 15.945 1 98.75 225 GLU B CA 1
ATOM 3784 C C . GLU B 1 225 ? 10.68 14.305 15.719 1 98.75 225 GLU B C 1
ATOM 3786 O O . GLU B 1 225 ? 11.562 14 16.516 1 98.75 225 GLU B O 1
ATOM 3791 N N . ALA B 1 226 ? 10.43 13.594 14.633 1 98.88 226 ALA B N 1
ATOM 3792 C CA . ALA B 1 226 ? 11.258 12.453 14.25 1 98.88 226 ALA B CA 1
ATOM 3793 C C . ALA B 1 226 ? 12.469 12.906 13.445 1 98.88 226 ALA B C 1
ATOM 3795 O O . ALA B 1 226 ? 13.352 12.102 13.117 1 98.88 226 ALA B O 1
ATOM 3796 N N . GLY B 1 227 ? 12.492 14.188 13.055 1 98.81 227 GLY B N 1
ATOM 3797 C CA . GLY B 1 227 ? 13.633 14.742 12.336 1 98.81 227 GLY B CA 1
ATOM 3798 C C . GLY B 1 227 ? 13.367 14.945 10.859 1 98.81 227 GLY B C 1
ATOM 3799 O O . GLY B 1 227 ? 14.281 15.25 10.094 1 98.81 227 GLY B O 1
ATOM 3800 N N . GLY B 1 228 ? 12.117 14.789 10.453 1 98.81 228 GLY B N 1
ATOM 3801 C CA . GLY B 1 228 ? 11.773 14.945 9.047 1 98.81 228 GLY B CA 1
ATOM 3802 C C . GLY B 1 228 ? 11.297 16.344 8.703 1 98.81 228 GLY B C 1
ATOM 3803 O O . GLY B 1 228 ? 11.336 17.25 9.547 1 98.81 228 GLY B O 1
ATOM 3804 N N . ILE B 1 229 ? 10.906 16.453 7.371 1 98.38 229 ILE B N 1
ATOM 3805 C CA . ILE B 1 229 ? 10.5 17.734 6.824 1 98.38 229 ILE B CA 1
ATOM 3806 C C . ILE B 1 229 ? 9.117 17.625 6.199 1 98.38 229 ILE B C 1
ATOM 3808 O O . ILE B 1 229 ? 8.812 16.625 5.539 1 98.38 229 ILE B O 1
ATOM 3812 N N . VAL B 1 230 ? 8.297 18.594 6.477 1 98.75 230 VAL B N 1
ATOM 3813 C CA . VAL B 1 230 ? 6.98 18.688 5.852 1 98.75 230 VAL B CA 1
ATOM 3814 C C . VAL B 1 230 ? 6.812 20.047 5.191 1 98.75 230 VAL B C 1
ATOM 3816 O O . VAL B 1 230 ? 6.926 21.078 5.855 1 98.75 230 VAL B O 1
ATOM 3819 N N . ILE B 1 231 ? 6.562 20.047 3.865 1 98.62 231 ILE B N 1
ATOM 3820 C CA . ILE B 1 231 ? 6.461 21.312 3.135 1 98.62 231 ILE B CA 1
ATOM 3821 C C . ILE B 1 231 ? 5.309 21.234 2.133 1 98.62 231 ILE B C 1
ATOM 3823 O O . ILE B 1 231 ? 4.664 20.188 1.997 1 98.62 231 ILE B O 1
ATOM 3827 N N . ASP B 1 232 ? 5.039 22.391 1.591 1 98.12 232 ASP B N 1
ATOM 3828 C CA . ASP B 1 232 ? 4.055 22.453 0.515 1 98.12 232 ASP B CA 1
ATOM 3829 C C . ASP B 1 232 ? 4.629 21.922 -0.793 1 98.12 232 ASP B C 1
ATOM 3831 O O . ASP B 1 232 ? 5.836 22 -1.028 1 98.12 232 ASP B O 1
ATOM 3835 N N . THR B 1 233 ? 3.797 21.391 -1.7 1 97.56 233 THR B N 1
ATOM 3836 C CA . THR B 1 233 ? 4.246 20.844 -2.977 1 97.56 233 THR B CA 1
ATOM 3837 C C . THR B 1 233 ? 4.898 21.922 -3.83 1 97.56 233 THR B C 1
ATOM 3839 O O . THR B 1 233 ? 5.605 21.625 -4.793 1 97.56 233 THR B O 1
ATOM 3842 N N . SER B 1 234 ? 4.676 23.172 -3.502 1 95.44 234 SER B N 1
ATOM 3843 C CA . SER B 1 234 ? 5.309 24.281 -4.199 1 95.44 234 SER B CA 1
ATOM 3844 C C . SER B 1 234 ? 6.777 24.422 -3.805 1 95.44 234 SER B C 1
ATOM 3846 O O . SER B 1 234 ? 7.539 25.125 -4.469 1 95.44 234 SER B O 1
ATOM 3848 N N . GLY B 1 235 ? 7.227 23.797 -2.773 1 96.38 235 GLY B N 1
ATOM 3849 C CA . GLY B 1 235 ? 8.555 23.969 -2.211 1 96.38 235 GLY B CA 1
ATOM 3850 C C . GLY B 1 235 ? 8.602 24.953 -1.064 1 96.38 235 GLY B C 1
ATOM 3851 O O . GLY B 1 235 ? 9.617 25.062 -0.372 1 96.38 235 GLY B O 1
ATOM 3852 N N . GLY B 1 236 ? 7.527 25.672 -0.822 1 97.06 236 GLY B N 1
ATOM 3853 C CA . GLY B 1 236 ? 7.422 26.609 0.284 1 97.06 236 GLY B CA 1
ATOM 3854 C C . GLY B 1 236 ? 7.008 25.953 1.588 1 97.06 236 GLY B C 1
ATOM 3855 O O . GLY B 1 236 ? 6.906 24.719 1.666 1 97.06 236 GLY B O 1
ATOM 3856 N N . PRO B 1 237 ? 6.836 26.812 2.623 1 97.12 237 PRO B N 1
ATOM 3857 C CA . PRO B 1 237 ? 6.438 26.266 3.924 1 97.12 237 PRO B CA 1
ATOM 3858 C C . PRO B 1 237 ? 5.074 25.578 3.885 1 97.12 237 PRO B C 1
ATOM 3860 O O . PRO B 1 237 ? 4.246 25.891 3.025 1 97.12 237 PRO B O 1
ATOM 3863 N N . LEU B 1 238 ? 4.867 24.688 4.836 1 96.94 238 LEU B N 1
ATOM 3864 C CA . LEU B 1 238 ? 3.604 23.969 4.914 1 96.94 238 LEU B CA 1
ATOM 3865 C C . LEU B 1 238 ? 2.441 24.922 5.16 1 96.94 238 LEU B C 1
ATOM 3867 O O . LEU B 1 238 ? 2.521 25.797 6.031 1 96.94 238 LEU B O 1
ATOM 3871 N N . ASP B 1 239 ? 1.479 24.812 4.344 1 94.62 239 ASP B N 1
ATOM 3872 C CA . ASP B 1 239 ? 0.156 25.375 4.582 1 94.62 239 ASP B CA 1
ATOM 3873 C C . ASP B 1 239 ? -0.871 24.281 4.859 1 94.62 239 ASP B C 1
ATOM 3875 O O . ASP B 1 239 ? -1.351 23.625 3.932 1 94.62 239 ASP B O 1
ATOM 3879 N N . LEU B 1 240 ? -1.24 24.125 6.102 1 93.5 240 LEU B N 1
ATOM 3880 C CA . LEU B 1 240 ? -2.074 23.031 6.574 1 93.5 240 LEU B CA 1
ATOM 3881 C C . LEU B 1 240 ? -3.42 23.016 5.859 1 93.5 240 LEU B C 1
ATOM 3883 O O . LEU B 1 240 ? -4.078 21.984 5.773 1 93.5 240 LEU B O 1
ATOM 3887 N N . MET B 1 241 ? -3.816 24.156 5.352 1 92.25 241 MET B N 1
ATOM 3888 C CA . MET B 1 241 ? -5.16 24.281 4.801 1 92.25 241 MET B CA 1
ATOM 3889 C C . MET B 1 241 ? -5.141 24.141 3.281 1 92.25 241 MET B C 1
ATOM 3891 O O . MET B 1 241 ? -6.195 24.094 2.643 1 92.25 241 MET B O 1
ATOM 3895 N N . ALA B 1 242 ? -4.039 23.984 2.639 1 93.62 242 ALA B N 1
ATOM 3896 C CA . ALA B 1 242 ? -3.889 24.047 1.188 1 93.62 242 ALA B CA 1
ATOM 3897 C C . ALA B 1 242 ? -4.184 22.703 0.545 1 93.62 242 ALA B C 1
ATOM 3899 O O . ALA B 1 242 ? -4.234 22.578 -0.682 1 93.62 242 ALA B O 1
ATOM 3900 N N . CYS B 1 243 ? -4.293 21.625 1.23 1 93.94 243 CYS B N 1
ATOM 3901 C CA . CYS B 1 243 ? -4.652 20.281 0.766 1 93.94 243 CYS B CA 1
ATOM 3902 C C . CYS B 1 243 ? -3.574 19.719 -0.156 1 93.94 243 CYS B C 1
ATOM 3904 O O . CYS B 1 243 ? -3.885 19.125 -1.189 1 93.94 243 CYS B O 1
ATOM 3906 N N . ARG B 1 244 ? -2.432 19.984 0.086 1 96.5 244 ARG B N 1
ATOM 3907 C CA . ARG B 1 244 ? -1.28 19.438 -0.625 1 96.5 244 ARG B CA 1
ATOM 3908 C C . ARG B 1 244 ? -0.047 19.406 0.271 1 96.5 244 ARG B C 1
ATOM 3910 O O . ARG B 1 244 ? 0.157 20.312 1.086 1 96.5 244 ARG B O 1
ATOM 3917 N N . VAL B 1 245 ? 0.833 18.359 0.062 1 98.38 245 VAL B N 1
ATOM 3918 C CA . VAL B 1 245 ? 1.94 18.203 1.001 1 98.38 245 VAL B CA 1
ATOM 3919 C C . VAL B 1 245 ? 3.059 17.391 0.361 1 98.38 245 VAL B C 1
ATOM 3921 O O . VAL B 1 245 ? 2.799 16.5 -0.453 1 98.38 245 VAL B O 1
ATOM 3924 N N . VAL B 1 246 ? 4.258 17.719 0.657 1 98.75 246 VAL B N 1
ATOM 3925 C CA . VAL B 1 246 ? 5.445 16.875 0.525 1 98.75 246 VAL B CA 1
ATOM 3926 C C . VAL B 1 246 ? 6.09 16.688 1.895 1 98.75 246 VAL B C 1
ATOM 3928 O O . VAL B 1 246 ? 6.34 17.656 2.617 1 98.75 246 VAL B O 1
ATOM 3931 N N . ALA B 1 247 ? 6.242 15.492 2.322 1 98.94 247 ALA B N 1
ATOM 3932 C CA . ALA B 1 247 ? 7.008 15.125 3.51 1 98.94 247 ALA B CA 1
ATOM 3933 C C . ALA B 1 247 ? 8.188 14.234 3.145 1 98.94 247 ALA B C 1
ATOM 3935 O O . ALA B 1 247 ? 8.102 13.422 2.225 1 98.94 247 ALA B O 1
ATOM 3936 N N . ALA B 1 248 ? 9.312 14.453 3.822 1 98.94 248 ALA B N 1
ATOM 3937 C CA . ALA B 1 248 ? 10.5 13.68 3.502 1 98.94 248 ALA B CA 1
ATOM 3938 C C . ALA B 1 248 ? 11.438 13.586 4.703 1 98.94 248 ALA B C 1
ATOM 3940 O O . ALA B 1 248 ? 11.281 14.328 5.68 1 98.94 248 ALA B O 1
ATOM 3941 N N . SER B 1 249 ? 12.398 12.688 4.555 1 98.69 249 SER B N 1
ATOM 3942 C CA . SER B 1 249 ? 13.367 12.469 5.621 1 98.69 249 SER B CA 1
ATOM 3943 C C . SER B 1 249 ? 14.391 13.602 5.688 1 98.69 249 SER B C 1
ATOM 3945 O O . SER B 1 249 ? 14.969 13.867 6.742 1 98.69 249 SER B O 1
ATOM 3947 N N . THR B 1 250 ? 14.625 14.297 4.523 1 98.69 250 THR B N 1
ATOM 3948 C CA . THR B 1 250 ? 15.555 15.414 4.449 1 98.69 250 THR B CA 1
ATOM 3949 C C . THR B 1 250 ? 14.977 16.547 3.602 1 98.69 250 THR B C 1
ATOM 3951 O O . THR B 1 250 ? 14.062 16.328 2.799 1 98.69 250 THR B O 1
ATOM 3954 N N . ARG B 1 251 ? 15.516 17.719 3.836 1 98.19 251 ARG B N 1
ATOM 3955 C CA . ARG B 1 251 ? 15.094 18.859 3.043 1 98.19 251 ARG B CA 1
ATOM 3956 C C . ARG B 1 251 ? 15.453 18.672 1.572 1 98.19 251 ARG B C 1
ATOM 3958 O O . ARG B 1 251 ? 14.68 19.047 0.688 1 98.19 251 ARG B O 1
ATOM 3965 N N . GLU B 1 252 ? 16.594 18.094 1.361 1 98 252 GLU B N 1
ATOM 3966 C CA . GLU B 1 252 ? 17.031 17.828 -0.003 1 98 252 GLU B CA 1
ATOM 3967 C C . GLU B 1 252 ? 16.047 16.938 -0.744 1 98 252 GLU B C 1
ATOM 3969 O O . GLU B 1 252 ? 15.648 17.234 -1.873 1 98 252 GLU B O 1
ATOM 3974 N N . MET B 1 253 ? 15.641 15.898 -0.107 1 98.38 253 MET B N 1
ATOM 3975 C CA . MET B 1 253 ? 14.68 14.969 -0.687 1 98.38 253 MET B CA 1
ATOM 3976 C C . MET B 1 253 ? 13.336 15.648 -0.921 1 98.38 253 MET B C 1
ATOM 3978 O O . MET B 1 253 ? 12.711 15.461 -1.969 1 98.38 253 MET B O 1
ATOM 3982 N N . ALA B 1 254 ? 12.898 16.453 0.008 1 98.69 254 ALA B N 1
ATOM 3983 C CA . ALA B 1 254 ? 11.625 17.156 -0.116 1 98.69 254 ALA B CA 1
ATOM 3984 C C . ALA B 1 254 ? 11.633 18.078 -1.324 1 98.69 254 ALA B C 1
ATOM 3986 O O . ALA B 1 254 ? 10.656 18.141 -2.08 1 98.69 254 ALA B O 1
ATOM 3987 N N . MET B 1 255 ? 12.688 18.734 -1.492 1 97.94 255 MET B N 1
ATOM 3988 C CA . MET B 1 255 ? 12.797 19.688 -2.59 1 97.94 255 MET B CA 1
ATOM 3989 C C . MET B 1 255 ? 12.859 18.969 -3.934 1 97.94 255 MET B C 1
ATOM 3991 O O . MET B 1 255 ? 12.273 19.438 -4.914 1 97.94 255 MET B O 1
ATOM 3995 N N . LEU B 1 256 ? 13.578 17.891 -3.969 1 97 256 LEU B N 1
ATOM 3996 C CA . LEU B 1 256 ? 13.633 17.078 -5.188 1 97 256 LEU B CA 1
ATOM 3997 C C . LEU B 1 256 ? 12.234 16.641 -5.609 1 97 256 LEU B C 1
ATOM 3999 O O . LEU B 1 256 ? 11.875 16.75 -6.781 1 97 256 LEU B O 1
ATOM 4003 N N . ILE B 1 257 ? 11.453 16.188 -4.672 1 98 257 ILE B N 1
ATOM 4004 C CA . ILE B 1 257 ? 10.102 15.711 -4.941 1 98 257 ILE B CA 1
ATOM 4005 C C . ILE B 1 257 ? 9.219 16.875 -5.367 1 98 257 ILE B C 1
ATOM 4007 O O . ILE B 1 257 ? 8.516 16.797 -6.375 1 98 257 ILE B O 1
ATOM 4011 N N . ALA B 1 258 ? 9.289 17.938 -4.633 1 97.94 258 ALA B N 1
ATOM 4012 C CA . ALA B 1 258 ? 8.461 19.109 -4.934 1 97.94 258 ALA B CA 1
ATOM 4013 C C . ALA B 1 258 ? 8.711 19.609 -6.352 1 97.94 258 ALA B C 1
ATOM 4015 O O . ALA B 1 258 ? 7.77 19.953 -7.07 1 97.94 258 ALA B O 1
ATOM 4016 N N . GLN B 1 259 ? 9.875 19.562 -6.766 1 96.62 259 GLN B N 1
ATOM 4017 C CA . GLN B 1 259 ? 10.258 20.078 -8.078 1 96.62 259 GLN B CA 1
ATOM 4018 C C . GLN B 1 259 ? 9.789 19.156 -9.195 1 96.62 259 GLN B C 1
ATOM 4020 O O . GLN B 1 259 ? 9.562 19.609 -10.32 1 96.62 259 GLN B O 1
ATOM 4025 N N . ALA B 1 260 ? 9.633 17.938 -8.852 1 96.12 260 ALA B N 1
ATOM 4026 C CA . ALA B 1 260 ? 9.273 16.953 -9.867 1 96.12 260 ALA B CA 1
ATOM 4027 C C . ALA B 1 260 ? 7.766 16.938 -10.094 1 96.12 260 ALA B C 1
ATOM 4029 O O . ALA B 1 260 ? 7.293 16.422 -11.117 1 96.12 260 ALA B O 1
ATOM 4030 N N . LEU B 1 261 ? 6.961 17.531 -9.25 1 97.19 261 LEU B N 1
ATOM 4031 C CA . LEU B 1 261 ? 5.516 17.328 -9.242 1 97.19 261 LEU B CA 1
ATOM 4032 C C . LEU B 1 261 ? 4.812 18.391 -10.07 1 97.19 261 LEU B C 1
ATOM 4034 O O . LEU B 1 261 ? 5.227 19.562 -10.062 1 97.19 261 LEU B O 1
ATOM 4038 N N . GLN B 1 262 ? 3.828 17.969 -10.758 1 96.94 262 GLN B N 1
ATOM 4039 C CA . GLN B 1 262 ? 2.834 18.875 -11.32 1 96.94 262 GLN B CA 1
ATOM 4040 C C . GLN B 1 262 ? 1.662 19.078 -10.367 1 96.94 262 GLN B C 1
ATOM 4042 O O . GLN B 1 262 ? 1.139 18.109 -9.805 1 96.94 262 GLN B O 1
ATOM 4047 N N . THR B 1 263 ? 1.247 20.281 -10.289 1 95.75 263 THR B N 1
ATOM 4048 C CA . THR B 1 263 ? 0.241 20.625 -9.297 1 95.75 263 THR B CA 1
ATOM 4049 C C . THR B 1 263 ? -1.14 20.141 -9.727 1 95.75 263 THR B C 1
ATOM 4051 O O . THR B 1 263 ? -1.511 20.266 -10.898 1 95.75 263 THR B O 1
ATOM 4054 N N . ILE B 1 264 ? -1.811 19.547 -8.797 1 95.06 264 ILE B N 1
ATOM 4055 C CA . ILE B 1 264 ? -3.236 19.266 -8.914 1 95.06 264 ILE B CA 1
ATOM 4056 C C . ILE B 1 264 ? -4.023 20.156 -7.957 1 95.06 264 ILE B C 1
ATOM 4058 O O . ILE B 1 264 ? -3.812 20.109 -6.742 1 95.06 264 ILE B O 1
ATOM 4062 N N . ASN B 1 265 ? -4.988 20.859 -8.445 1 91.56 265 ASN B N 1
ATOM 4063 C CA . ASN B 1 265 ? -5.68 21.828 -7.617 1 91.56 265 ASN B CA 1
ATOM 4064 C C . ASN B 1 265 ? -6.898 21.219 -6.934 1 91.56 265 ASN B C 1
ATOM 4066 O O . ASN B 1 265 ? -7.84 20.797 -7.602 1 91.56 265 ASN B O 1
ATOM 4070 N N . TYR B 1 266 ? -6.941 21.203 -5.645 1 92.25 266 TYR B N 1
ATOM 4071 C CA . TYR B 1 266 ? -8.062 20.719 -4.855 1 92.25 266 TYR B CA 1
ATOM 4072 C C . TYR B 1 266 ? -8.711 21.844 -4.062 1 92.25 266 TYR B C 1
ATOM 4074 O O . TYR B 1 266 ? -9.703 21.625 -3.361 1 92.25 266 TYR B O 1
ATOM 4082 N N . GLY B 1 267 ? -8.281 23.047 -4.234 1 90.75 267 GLY B N 1
ATOM 4083 C CA . GLY B 1 267 ? -8.742 24.125 -3.373 1 90.75 267 GLY B CA 1
ATOM 4084 C C . GLY B 1 267 ? -8.219 24.016 -1.954 1 90.75 267 GLY B C 1
ATOM 4085 O O . GLY B 1 267 ? -7.25 23.312 -1.695 1 90.75 267 GLY B O 1
ATOM 4086 N N . ARG B 1 268 ? -8.836 24.875 -1.051 1 92.44 268 ARG B N 1
ATOM 4087 C CA . ARG B 1 268 ? -8.398 24.938 0.339 1 92.44 268 ARG B CA 1
ATOM 4088 C C . ARG B 1 268 ? -9.492 24.453 1.283 1 92.44 268 ARG B C 1
ATOM 4090 O O . ARG B 1 268 ? -10.68 24.641 1.009 1 92.44 268 ARG B O 1
ATOM 4097 N N . ASP B 1 269 ? -9.016 23.797 2.344 1 88.06 269 ASP B N 1
ATOM 4098 C CA . ASP B 1 269 ? -9.969 23.344 3.355 1 88.06 269 ASP B CA 1
ATOM 4099 C C . ASP B 1 269 ? -10.75 24.531 3.938 1 88.06 269 ASP B C 1
ATOM 4101 O O . ASP B 1 269 ? -11.914 24.375 4.301 1 88.06 269 ASP B O 1
ATOM 4105 N N . ASP B 1 270 ? -10.133 25.641 4.082 1 87.44 270 ASP B N 1
ATOM 4106 C CA . ASP B 1 270 ? -10.766 26.766 4.773 1 87.44 270 ASP B CA 1
ATOM 4107 C C . ASP B 1 270 ? -11.555 27.641 3.799 1 87.44 270 ASP B C 1
ATOM 4109 O O . ASP B 1 270 ? -12.031 28.719 4.168 1 87.44 270 ASP B O 1
ATOM 4113 N N . GLU B 1 271 ? -11.625 27.297 2.564 1 82.5 271 GLU B N 1
ATOM 4114 C CA . GLU B 1 271 ? -12.398 28.031 1.57 1 82.5 271 GLU B CA 1
ATOM 4115 C C . GLU B 1 271 ? -13.578 27.219 1.069 1 82.5 271 GLU B C 1
ATOM 4117 O O . GLU B 1 271 ? -14.406 27.719 0.305 1 82.5 271 GLU B O 1
ATOM 4122 N N . LYS B 1 272 ? -13.656 26.031 1.595 1 71.31 272 LYS B N 1
ATOM 4123 C CA . LYS B 1 272 ? -14.766 25.188 1.176 1 71.31 272 LYS B CA 1
ATOM 4124 C C . LYS B 1 272 ? -16 25.453 2.033 1 71.31 272 LYS B C 1
ATOM 4126 O O . LYS B 1 272 ? -15.891 25.859 3.188 1 71.31 272 LYS B O 1
#

Foldseek 3Di:
DDPPPPQPCPPPNPLCPDPCSLVVCCVRPVCLVVVVNPQPVQCVVVVVVVPPDPPDPQCPAEDEPSCLVVPDFPDDAQTKYKQWYQWFLVVCVVVVNQAIKIKIWIDHHNHTAKIWIARSRVGWIWIFGVVPAIDIVNHGAAAQLDQQQLAFEEEEEDAPDDPPVLVVQVVQLVVLSVVSNRVYYDYRRGLLVNLVCRRRRVGFKYWYAQAALSSPRNSVRNNVRNQKDKAFLCLHRDDSFQRIIMIGNDSNNSNVSSVSHDDDHPGTSNVD/DDPPPPQPCPPPNPLCPDPCSLVVCCVRPVCLVVVVNQQPVQCVVVVVVVPPDPPDPQCPAEDEPSCLVVVDFPDDAQTKYKQWYQWFLVVCVVVVNQAIKIKIWIDHHNHTAKIWIARSRVGWIWIFGVVPAIDIVNHGAAAQLDQQQLAFEEEEEDAPDDPPVLVVQVVQLVVLSVVSNRVYYDYRRGLLVNLVCRRRRVGFKYWYAQAALSSPRNSVRRNVRNQKDKAFLCLHRDDSFQRIIMIGNDSNNSNVSSVSHDDDHPGTSNVD

Solvent-accessible surface area (backbone atoms only — not comparable to full-atom values): 27492 Å² total; per-residue (Å²): 139,77,82,76,76,74,61,78,71,64,91,66,72,79,71,49,63,50,93,46,21,73,50,37,51,44,60,60,39,31,59,54,35,64,67,71,66,38,52,42,77,73,41,37,33,38,79,34,52,83,46,76,65,73,76,61,90,60,56,69,40,69,41,33,62,46,44,43,74,66,62,43,70,43,70,84,50,61,53,44,30,39,27,29,22,82,60,36,16,54,71,24,53,77,38,60,27,66,50,26,28,32,28,39,14,35,25,47,61,68,35,70,43,31,12,36,37,36,33,67,70,78,68,42,43,35,36,13,26,70,95,68,34,13,27,47,74,84,39,76,34,37,28,59,60,49,67,51,52,56,75,22,37,33,36,39,57,86,48,86,68,68,50,67,70,52,42,50,49,53,50,48,36,53,48,47,44,49,70,61,39,33,61,42,71,33,22,69,54,21,69,45,58,51,44,47,34,26,19,54,26,28,23,29,32,36,42,39,50,57,45,50,44,32,52,39,46,12,41,50,30,20,21,45,37,13,60,25,37,68,26,18,45,86,62,47,74,62,46,66,45,51,17,38,34,24,31,14,17,24,67,65,32,31,44,56,52,24,70,62,50,68,90,66,90,66,57,40,53,59,76,94,139,77,82,77,75,74,62,77,72,65,90,67,71,78,70,46,60,50,92,47,21,72,48,37,51,44,60,61,39,31,59,54,35,62,68,69,66,38,54,42,76,74,42,37,34,38,79,36,51,83,46,75,66,75,78,62,90,62,56,69,42,68,41,32,62,44,44,42,74,66,63,41,70,42,71,83,49,62,52,44,30,38,26,29,21,81,61,37,16,54,71,24,53,78,38,61,27,68,49,27,28,32,29,38,14,33,26,45,61,68,34,69,43,32,12,36,37,34,34,67,72,78,68,41,41,35,34,12,27,70,94,68,34,13,27,46,75,84,39,77,33,38,28,59,61,51,65,51,52,55,76,23,38,34,34,39,58,86,49,86,69,68,51,68,71,53,44,50,48,53,50,48,36,54,48,47,44,48,69,61,39,32,62,42,72,32,20,68,54,20,68,43,59,51,44,46,35,26,18,54,26,27,23,30,31,35,43,39,52,58,43,51,44,33,52,39,46,13,41,49,31,22,21,46,36,13,59,25,36,68,25,19,47,85,61,45,75,62,45,66,44,50,18,37,34,25,33,14,17,24,68,64,33,32,45,56,52,21,71,62,50,70,89,66,90,65,57,38,53,58,75,92

Secondary structure (DSSP, 8-state):
----------SS---TTSTTHHHHHHHHSHHHHHTT-S--TTTHHHHS-SS----SGGGGEEEEHHHHHTT------SS-EEEEEEEE-HHHHHHT-S--EEEEEEEETTEEEEEEEEETTTTEEEEEETTTEEEETTEEP-------GGG-EEE----S---HHHHHHHHHHHHHHHHTT-SEEEB-S-HHHHHHHHHTTS-SEEEEES--HHHHHHHHHHHHHTT-EEE-TTSSB--TTSSEEEEESSHHHHHHHHHHPPP-----GGG-/----------SS---TTSTHHHHHHHHHSHHHHHTT-S--TTTHHHHS-SS----SGGGGEEEEHHHHHTT------SS-EEEEEEEE-HHHHHHT-S--EEEEEEEETTEEEEEEEEETTTTEEEEEETTTEEEETTEEP-------GGG-EEE----S---HHHHHHHHHHHHHHHHTT-SEEEB-S-HHHHHHHHHTTS-SEEEEES--HHHHHHHHHHHHHTT-EEE-TTSSB--TTSSEEEEESSHHHHHHHHHHPPP-----GGG-

pLDDT: mean 78.13, std 27.28, range [17.11, 98.94]